Protein AF-A0AAW2FF15-F1 (afdb_monomer_lite)

Sequence (653 aa):
MISLRRGIATECHYFLKFIRHNEFLVKNKHLFYYLEQFASLRNSRKFTFTLKELCRDITHGNRYGMQELIKRYKEWDLSTLDFIMKRKQLLNIDNYYTILKYLHHICAHTYSKVEKYRVYIAVFKILIQLKVYDLYFITLKYVHKHFDDKHLEDFYDGTCFDAYLQQSSFPAKTNLRHITTVEQPSYGILLIFILLNPKRALSQLILYEINVEDTKSIIFQKSMLASIVQNYYKSGHRNILTYVLQDILLQQRVTFNLKFRTFIDKVRTYKMMTANDLMNYLYIPYLHGSHLNVFSLHNMLLHITYFLEEKHCSLKTNFLALIPALTKTASLMRRCNRGFSKFTLHVRIQLISDIISQLYAMRMLSVDQISTLSTHGLWDRVEPLDMKMLLPMMTTFDILQIYAKRCFITHQRLRTNPRCHPKLRNYVQSFHLDQEAFIRYIMLHCFDRECADHARDLTFICWYNFGWINHMMAYENTMRIIVDVAEIILKYSNAFPRHTFIILLFALVRFCNYVKQKLIPEYSFDTIRNIMLDTMSSMKHMVSRTHYAEFYVTLLQEVHAVSPQLRGKKYFRRIWHLIDMYTDIYSSEATPTPILKTDCTCAESSYCKFYAFVIDEKITANYQTYLFIRECINHARTHNYSERLLRALCLTE

Organism: NCBI:txid286306

Secondary structure (DSSP, 8-state):
---HHHHHHHHHHHHHHHHTT-TTGGG-HHHHHHHHHHHHSS-TT-----HHHHHHHHHTT-THHHHHHHHTGGG--HHHHHHHHHTGGG--HHHHHHHHHHHHHHHHTT--HHHHHHHHHHHHHHHTTS-HHHHHHHHHHHHHHHTT--TTGGG--HHHHHHHHHH----S---TT---TTTHHHHHHHHHHHHH-HHHHHHHHHHHHHHS-GGG-SSSSSSHHHHHHHHHHH-TTTTHHHHHHHIIIIIS-----HHHHHHHHHHHHTTSS-HHHHIIIIIHHHHHSS---HHHHHHHHHHHHHHHHTT---TTS-HHHHHHHHHHHHHHHHH--SSSBHHHHHHHHHHHHHHHHHHHHTT-S-HHHHHHHHHSS-TTTS-GGGGGGT-TT--HHHHHHHHHHHHHHHHHHHHH-TTS-HHHHHHHHSS---HHHHHHHHHHH--HHHHHHHHHHHHHTSGGGGT--SHHHHHHHHHHHHHHHHHHHHHTGGGS-BTHHHHHHHHHHHHHHHHHHH-TTTS-HHHHHHHHHHHHHHTHHHHTTSTTHHHHHHHHHHHHHS-TTS-HHHHHHHHHHHHHHHHHHH-STTPPPP-----------HHHHHHHHHHHHHHHHHHHHHHHHHHHHHHTT-TTHHHHHHHHHHS--

Foldseek 3Di:
DQPPLRVQLVVLVVVLVVLVVDPVSVVVVVSNVVSCCSNPVDDDPPPPDDLVRLLVCVVVPPLVSVVVNLVPLCPDDLVSLVSCQVVVVSDDLVSLLSLLVSLLVVLPDPDDPVRNVSSVVSNVSSLLPDFLVSLLVSLLVQCQVQQVPQSLVVVADPVVLVVLLVPDQDQQDDDPPDDDPVVRVSSSVLSVNCSSHVLSSLLVLLVSQLPDDPRSRQQQGPDPSNVSSLDSQLDDPDRVVLVSLCCVCPVVVDAQDPSVLVSVVSCCVVVSDAPLCCQARPLLVQLVHPDDDLRSLVVSLVSLVVCLVVVSDDLSRPVLSVLLSLQLSLQVLLLDFADAAPVSSVVSNVSSLVSLVSCVVVVSDDPVSLVVSVPPCSLLRGQLLSCCSSVVPDFLVNSLVSLCVLQVVVLVCLCPPPPFDPLSNVLSVLADDDSLLSLLLQLLSDFLVSNLRNLCCQQPPCVVVVVQDHSVSSNLVSLVSLLLSLLLCLVPVNRGHPCSNLRSLSNLLSNLLVCCVPCVPPDDNVVSLVSSLVSLVVCQVSCCQFPCNVLSVVLSVVLVVQDPPPPSVVSSVVSSVSSVVVCVVPVPPDDDGDNPPPDDPDPDDPVNVVVVVVVVSSSVNSVSSSQSSSLSSNQSDDPCSSVVCCCSRPVPD

Structure (mmCIF, N/CA/C/O backbone):
data_AF-A0AAW2FF15-F1
#
_entry.id   AF-A0AAW2FF15-F1
#
loop_
_atom_site.group_PDB
_atom_site.id
_atom_site.type_symbol
_atom_site.label_atom_id
_atom_site.label_alt_id
_atom_site.label_comp_id
_atom_site.label_asym_id
_atom_site.label_entity_id
_atom_site.label_seq_id
_atom_site.pdbx_PDB_ins_code
_atom_site.Cartn_x
_atom_site.Cartn_y
_atom_site.Cartn_z
_atom_site.occupancy
_atom_site.B_iso_or_equiv
_atom_site.auth_seq_id
_atom_site.auth_comp_id
_atom_site.auth_asym_id
_atom_site.auth_atom_id
_atom_site.pdbx_PDB_model_num
ATOM 1 N N . MET A 1 1 ? -39.126 -22.856 54.894 1.00 39.81 1 MET A N 1
ATOM 2 C CA . MET A 1 1 ? -38.953 -23.041 56.350 1.00 39.81 1 MET A CA 1
ATOM 3 C C . MET A 1 1 ? -37.470 -23.148 56.667 1.00 39.81 1 MET A C 1
ATOM 5 O O . MET A 1 1 ? -36.785 -23.917 56.008 1.00 39.81 1 MET A O 1
ATOM 9 N N . ILE A 1 2 ? -36.968 -22.345 57.609 1.00 52.78 2 ILE A N 1
ATOM 10 C CA . ILE A 1 2 ? -35.629 -22.529 58.192 1.00 52.78 2 ILE A CA 1
ATOM 11 C C . ILE A 1 2 ? -35.786 -23.623 59.253 1.00 52.78 2 ILE A C 1
ATOM 13 O O . ILE A 1 2 ? -36.762 -23.591 59.998 1.00 52.78 2 ILE A O 1
ATOM 17 N N . SER A 1 3 ? -34.893 -24.613 59.307 1.00 60.31 3 SER A N 1
ATOM 18 C CA . SER A 1 3 ? -34.972 -25.627 60.364 1.00 60.31 3 SER A CA 1
ATOM 19 C C . SER A 1 3 ? -34.742 -24.978 61.732 1.00 60.31 3 SER A C 1
ATOM 21 O O . SER A 1 3 ? -33.902 -24.087 61.853 1.00 60.31 3 SER A O 1
ATOM 23 N N . LEU A 1 4 ? -35.455 -25.431 62.769 1.00 63.91 4 LEU A N 1
ATOM 24 C CA . LEU A 1 4 ? -35.362 -24.886 64.134 1.00 63.91 4 LEU A CA 1
ATOM 25 C C . LEU A 1 4 ? -33.901 -24.762 64.602 1.00 63.91 4 LEU A C 1
ATOM 27 O O . LEU A 1 4 ? -33.471 -23.722 65.089 1.00 63.91 4 LEU A O 1
ATOM 31 N N . ARG A 1 5 ? -33.102 -25.798 64.325 1.00 63.03 5 ARG A N 1
ATOM 32 C CA . ARG A 1 5 ? -31.670 -25.859 64.641 1.00 63.03 5 ARG A CA 1
ATOM 33 C C . ARG A 1 5 ? -30.847 -24.753 63.962 1.00 63.03 5 ARG A C 1
ATOM 35 O O . ARG A 1 5 ? -29.890 -24.256 64.543 1.00 63.03 5 ARG A O 1
ATOM 42 N N . ARG A 1 6 ? -31.214 -24.358 62.741 1.00 62.31 6 ARG A N 1
ATOM 43 C CA . ARG A 1 6 ? -30.558 -23.285 61.977 1.00 62.31 6 ARG A CA 1
ATOM 44 C C . ARG A 1 6 ? -31.029 -21.896 62.416 1.00 62.31 6 ARG A C 1
ATOM 46 O O . ARG A 1 6 ? -30.223 -20.969 62.425 1.00 62.31 6 ARG A O 1
ATOM 53 N N . GLY A 1 7 ? -32.295 -21.777 62.821 1.00 63.41 7 GLY A N 1
ATOM 54 C CA . GLY A 1 7 ? -32.840 -20.576 63.457 1.00 63.41 7 GLY A CA 1
ATOM 55 C C . GLY A 1 7 ? -32.117 -20.252 64.765 1.00 63.41 7 GLY A C 1
ATOM 56 O O . GLY A 1 7 ? -31.576 -19.162 64.895 1.00 63.41 7 GLY A O 1
ATOM 57 N N . ILE A 1 8 ? -31.990 -21.236 65.664 1.00 69.25 8 ILE A N 1
ATOM 58 C CA . ILE A 1 8 ? -31.261 -21.090 66.938 1.00 69.25 8 ILE A CA 1
ATOM 59 C C . ILE A 1 8 ? -29.815 -20.642 66.695 1.00 69.25 8 ILE A C 1
ATOM 61 O O . ILE A 1 8 ? -29.361 -19.669 67.284 1.00 69.25 8 ILE A O 1
ATOM 65 N N . ALA A 1 9 ? -29.103 -21.294 65.773 1.00 66.56 9 ALA A N 1
ATOM 66 C CA . ALA A 1 9 ? -27.714 -20.943 65.488 1.00 66.56 9 ALA A CA 1
ATOM 67 C C . ALA A 1 9 ? -27.561 -19.525 64.889 1.00 66.56 9 ALA A C 1
ATOM 69 O O . ALA A 1 9 ? -26.563 -18.850 65.136 1.00 66.56 9 ALA A O 1
ATOM 70 N N . THR A 1 10 ? -28.558 -19.058 64.128 1.00 63.97 10 THR A N 1
ATOM 71 C CA . THR A 1 10 ? -28.596 -17.705 63.552 1.00 63.97 10 THR A CA 1
ATOM 72 C C . THR A 1 10 ? -28.839 -16.643 64.628 1.00 63.97 10 THR A C 1
ATOM 74 O O . THR A 1 10 ? -28.100 -15.663 64.684 1.00 63.97 10 THR A O 1
ATOM 77 N N . GLU A 1 11 ? -29.799 -16.863 65.529 1.00 70.31 11 GLU A N 1
ATOM 78 C CA . GLU A 1 11 ? -30.048 -15.974 66.673 1.00 70.31 11 GLU A CA 1
ATOM 79 C C . GLU A 1 11 ? -28.839 -15.919 67.617 1.00 70.31 11 GLU A C 1
ATOM 81 O O . GLU A 1 11 ? -28.403 -14.837 68.004 1.00 70.31 11 GLU A O 1
ATOM 86 N N . CYS A 1 12 ? -28.201 -17.060 67.905 1.00 71.94 12 CYS A N 1
ATOM 87 C CA . CYS A 1 12 ? -26.966 -17.091 68.693 1.00 71.94 12 CYS A CA 1
ATOM 88 C C . CYS A 1 12 ? -25.823 -16.311 68.021 1.00 71.94 12 CYS A C 1
ATOM 90 O O . CYS A 1 12 ? -25.056 -15.638 68.710 1.00 71.94 12 CYS A O 1
ATOM 92 N N . HIS A 1 13 ? -25.721 -16.340 66.686 1.00 70.88 13 HIS A N 1
ATOM 93 C CA . HIS A 1 13 ? -24.744 -15.538 65.943 1.00 70.88 13 HIS A CA 1
ATOM 94 C C . HIS A 1 13 ? -25.030 -14.028 66.033 1.00 70.88 13 HIS A C 1
ATOM 96 O O . HIS A 1 13 ? -24.102 -13.235 66.224 1.00 70.88 13 HIS A O 1
ATOM 102 N N . TYR A 1 14 ? -26.296 -13.612 65.920 1.00 67.94 14 TYR A N 1
ATOM 103 C CA . TYR A 1 14 ? -26.681 -12.211 66.112 1.00 67.94 14 TYR A CA 1
ATOM 104 C C . TYR A 1 14 ? -26.419 -11.735 67.529 1.00 67.94 14 TYR A C 1
ATOM 106 O O . TYR A 1 14 ? -25.865 -10.653 67.725 1.00 67.94 14 TYR A O 1
ATOM 114 N N . PHE A 1 15 ? -26.742 -12.574 68.507 1.00 74.12 15 PHE A N 1
ATOM 115 C CA . PHE A 1 15 ? -26.521 -12.263 69.905 1.00 74.12 15 PHE A CA 1
ATOM 116 C C . PHE A 1 15 ? -25.025 -12.170 70.232 1.00 74.12 15 PHE A C 1
ATOM 118 O O . PHE A 1 15 ? -24.610 -11.239 70.914 1.00 74.12 15 PHE A O 1
ATOM 125 N N . LEU A 1 16 ? -24.180 -13.019 69.631 1.00 73.06 16 LEU A N 1
ATOM 126 C CA . LEU A 1 16 ? -22.717 -12.876 69.676 1.00 73.06 16 LEU A CA 1
ATOM 127 C C . LEU A 1 16 ? -22.235 -11.536 69.112 1.00 73.06 16 LEU A C 1
ATOM 129 O O . LEU A 1 16 ? -21.396 -10.877 69.728 1.00 73.06 16 LEU A O 1
ATOM 133 N N . LYS A 1 17 ? -22.741 -11.115 67.945 1.00 68.19 17 LYS A N 1
ATOM 134 C CA . LYS A 1 17 ? -22.388 -9.811 67.358 1.00 68.19 17 LYS A CA 1
ATOM 135 C C . LYS A 1 17 ? -22.835 -8.647 68.240 1.00 68.19 17 LYS A C 1
ATOM 137 O O . LYS A 1 17 ? -22.076 -7.694 68.378 1.00 68.19 17 LYS A O 1
ATOM 142 N N . PHE A 1 18 ? -24.021 -8.727 68.837 1.00 71.19 18 PHE A N 1
ATOM 143 C CA . PHE A 1 18 ? -24.538 -7.713 69.754 1.00 71.19 18 PHE A CA 1
ATOM 144 C C . PHE A 1 18 ? -23.697 -7.619 71.032 1.00 71.19 18 PHE A C 1
ATOM 146 O O . PHE A 1 18 ? -23.243 -6.534 71.388 1.00 71.19 18 PHE A O 1
ATOM 153 N N . ILE A 1 19 ? -23.406 -8.760 71.667 1.00 75.00 19 ILE A N 1
ATOM 154 C CA . ILE A 1 19 ? -22.586 -8.828 72.882 1.00 75.00 19 ILE A CA 1
ATOM 155 C C . ILE A 1 19 ? -21.219 -8.201 72.639 1.00 75.00 19 ILE A C 1
ATOM 157 O O . ILE A 1 19 ? -20.802 -7.390 73.454 1.00 75.00 19 ILE A O 1
ATOM 161 N N . ARG A 1 20 ? -20.566 -8.483 71.499 1.00 72.19 20 ARG A N 1
ATOM 162 C CA . ARG A 1 20 ? -19.249 -7.913 71.136 1.00 72.19 20 ARG A CA 1
ATOM 163 C C . ARG A 1 20 ? -19.192 -6.379 71.124 1.00 72.19 20 ARG A C 1
ATOM 165 O O . ARG A 1 20 ? -18.095 -5.845 71.221 1.00 72.19 20 ARG A O 1
ATOM 172 N N . HIS A 1 21 ? -20.325 -5.688 71.008 1.00 68.62 21 HIS A N 1
ATOM 173 C CA . HIS A 1 21 ? -20.404 -4.221 71.017 1.00 68.62 21 HIS A CA 1
ATOM 174 C C . HIS A 1 21 ? -20.926 -3.655 72.348 1.00 68.62 21 HIS A C 1
ATOM 176 O O . HIS A 1 21 ? -21.139 -2.451 72.457 1.00 68.62 21 HIS A O 1
ATOM 182 N N . ASN A 1 22 ? -21.150 -4.501 73.358 1.00 72.50 22 ASN A N 1
ATOM 183 C CA . ASN A 1 22 ? -21.686 -4.107 74.653 1.00 72.50 22 ASN A CA 1
ATOM 184 C C . ASN A 1 22 ? -20.646 -4.365 75.760 1.00 72.50 22 ASN A C 1
ATOM 186 O O . ASN A 1 22 ? -20.349 -5.513 76.096 1.00 72.50 22 ASN A O 1
ATOM 190 N N . GLU A 1 23 ? -20.092 -3.290 76.330 1.00 71.25 23 GLU A N 1
ATOM 191 C CA . GLU A 1 23 ? -18.970 -3.337 77.287 1.00 71.25 23 GLU A CA 1
ATOM 192 C C . GLU A 1 23 ? -19.270 -4.132 78.567 1.00 71.25 23 GLU A C 1
ATOM 194 O O . GLU A 1 23 ? -18.361 -4.697 79.181 1.00 71.25 23 GLU A O 1
ATOM 199 N N . PHE A 1 24 ? -20.544 -4.213 78.960 1.00 73.44 24 PHE A N 1
ATOM 200 C CA . PHE A 1 24 ? -20.978 -4.992 80.116 1.00 73.44 24 PHE A CA 1
ATOM 201 C C . PHE A 1 24 ? -21.017 -6.494 79.803 1.00 73.44 24 PHE A C 1
ATOM 203 O O . PHE A 1 24 ? -20.498 -7.312 80.563 1.00 73.44 24 PHE A O 1
ATOM 210 N N . LEU A 1 25 ? -21.585 -6.867 78.652 1.00 67.94 25 LEU A N 1
ATOM 211 C CA . LEU A 1 25 ? -21.795 -8.268 78.274 1.00 67.94 25 LEU A CA 1
ATOM 212 C C . LEU A 1 25 ? -20.523 -8.951 77.744 1.00 67.94 25 LEU A C 1
ATOM 214 O O . LEU A 1 25 ? -20.372 -10.158 77.924 1.00 67.94 25 LEU A O 1
ATOM 218 N N . VAL A 1 26 ? -19.577 -8.204 77.157 1.00 70.56 26 VAL A N 1
ATOM 219 C CA . VAL A 1 26 ? -18.270 -8.729 76.698 1.00 70.56 26 VAL A CA 1
ATOM 220 C C . VAL A 1 26 ? -17.456 -9.368 77.826 1.00 70.56 26 VAL A C 1
ATOM 222 O O . VAL A 1 26 ? -16.701 -10.308 77.580 1.00 70.56 26 VAL A O 1
ATOM 225 N N . LYS A 1 27 ? -17.625 -8.912 79.075 1.00 74.62 27 LYS A N 1
ATOM 226 C CA . LYS A 1 27 ? -16.918 -9.470 80.242 1.00 74.62 27 LYS A CA 1
ATOM 227 C C . LYS A 1 27 ? -17.409 -10.874 80.620 1.00 74.62 27 LYS A C 1
ATOM 229 O O . LYS A 1 27 ? -16.710 -11.596 81.331 1.00 74.62 27 LYS A O 1
ATOM 234 N N . ASN A 1 28 ? -18.580 -11.292 80.131 1.00 77.12 28 ASN A N 1
ATOM 235 C CA . ASN A 1 28 ? -19.177 -12.582 80.454 1.00 77.12 28 ASN A CA 1
ATOM 236 C C . ASN A 1 28 ? -18.667 -13.694 79.515 1.00 77.12 28 ASN A C 1
ATOM 238 O O . ASN A 1 28 ? -19.308 -14.071 78.531 1.00 77.12 28 ASN A O 1
ATOM 242 N N . LYS A 1 29 ? -17.483 -14.230 79.842 1.00 74.00 29 LYS A N 1
ATOM 243 C CA . LYS A 1 29 ? -16.801 -15.277 79.057 1.00 74.00 29 LYS A CA 1
ATOM 244 C C . LYS A 1 29 ? -17.630 -16.556 78.894 1.00 74.00 29 LYS A C 1
ATOM 246 O O . LYS A 1 29 ? -17.546 -17.195 77.850 1.00 74.00 29 LYS A O 1
ATOM 251 N N . HIS A 1 30 ? -18.445 -16.915 79.888 1.00 77.69 30 HIS A N 1
ATOM 252 C CA . HIS A 1 30 ? -19.296 -18.107 79.828 1.00 77.69 30 HIS A CA 1
ATOM 253 C C . HIS A 1 30 ? -20.420 -17.952 78.803 1.00 77.69 30 HIS A C 1
ATOM 255 O O . HIS A 1 30 ? -20.619 -18.840 77.979 1.00 77.69 30 HIS A O 1
ATOM 261 N N . LEU A 1 31 ? -21.109 -16.807 78.800 1.00 77.19 31 LEU A N 1
ATOM 262 C CA . LEU A 1 31 ? -22.133 -16.503 77.800 1.00 77.19 31 LEU A CA 1
ATOM 263 C C . LEU A 1 31 ? -21.550 -16.538 76.382 1.00 77.19 31 LEU A C 1
ATOM 265 O O . LEU A 1 31 ? -22.147 -17.121 75.478 1.00 77.19 31 LEU A O 1
ATOM 269 N N . PHE A 1 32 ? -20.357 -15.968 76.202 1.00 72.94 32 PHE A N 1
ATOM 270 C CA . PHE A 1 32 ? -19.658 -15.991 74.922 1.00 72.94 32 PHE A CA 1
ATOM 271 C C . PHE A 1 32 ? -19.332 -17.420 74.479 1.00 72.94 32 PHE A C 1
ATOM 273 O O . PHE A 1 32 ? -19.648 -17.786 73.354 1.00 72.94 32 PHE A O 1
ATOM 280 N N . TYR A 1 33 ? -18.785 -18.241 75.381 1.00 73.62 33 TYR A N 1
ATOM 281 C CA . TYR A 1 33 ? -18.451 -19.641 75.119 1.00 73.62 33 TYR A CA 1
ATOM 282 C C . TYR A 1 33 ? -19.679 -20.475 74.728 1.00 73.62 33 TYR A C 1
ATOM 284 O O . TYR A 1 33 ? -19.631 -21.218 73.750 1.00 73.62 33 TYR A O 1
ATOM 292 N N . TYR A 1 34 ? -20.805 -20.325 75.433 1.00 73.00 34 TYR A N 1
ATOM 293 C CA . TYR A 1 34 ? -22.029 -21.064 75.111 1.00 73.00 34 TYR A CA 1
ATOM 294 C C . TYR A 1 34 ? -22.637 -20.629 73.780 1.00 73.00 34 TYR A C 1
ATOM 296 O O . TYR A 1 34 ? -22.990 -21.472 72.957 1.00 73.00 34 TYR A O 1
ATOM 304 N N . LEU A 1 35 ? -22.724 -19.323 73.522 1.00 72.31 35 LEU A N 1
ATOM 305 C CA . LEU A 1 35 ? -23.220 -18.834 72.237 1.00 72.31 35 LEU A CA 1
ATOM 306 C C . LEU A 1 35 ? -22.297 -19.230 71.090 1.00 72.31 35 LEU A C 1
ATOM 308 O O . LEU A 1 35 ? -22.773 -19.538 69.998 1.00 72.31 35 LEU A O 1
ATOM 312 N N . GLU A 1 36 ? -20.990 -19.259 71.342 1.00 70.00 36 GLU A N 1
ATOM 313 C CA . GLU A 1 36 ? -20.009 -19.747 70.391 1.00 70.00 36 GLU A CA 1
ATOM 314 C C . GLU A 1 36 ? -20.199 -21.242 70.152 1.00 70.00 36 GLU A C 1
ATOM 316 O O . GLU A 1 36 ? -20.218 -21.629 68.996 1.00 70.00 36 GLU A O 1
ATOM 321 N N . GLN A 1 37 ? -20.479 -22.081 71.156 1.00 68.38 37 GLN A N 1
ATOM 322 C CA . GLN A 1 37 ? -20.847 -23.494 70.954 1.00 68.38 37 GLN A CA 1
ATOM 323 C C . GLN A 1 37 ? -22.129 -23.672 70.122 1.00 68.38 37 GLN A C 1
ATOM 325 O O . GLN A 1 37 ? -22.155 -24.478 69.187 1.00 68.38 37 GLN A O 1
ATOM 330 N N . PHE A 1 38 ? -23.177 -22.891 70.398 1.00 64.81 38 PHE A N 1
ATOM 331 C CA . PHE A 1 38 ? -24.424 -22.943 69.627 1.00 64.81 38 PHE A CA 1
ATOM 332 C C . PHE A 1 38 ? -24.255 -22.433 68.186 1.00 64.81 38 PHE A C 1
ATOM 334 O O . PHE A 1 38 ? -24.893 -22.958 67.271 1.00 64.81 38 PHE A O 1
ATOM 341 N N . ALA A 1 39 ? -23.358 -21.471 67.959 1.00 61.25 39 ALA A N 1
ATOM 342 C CA . ALA A 1 39 ? -22.989 -20.996 66.626 1.00 61.25 39 ALA A CA 1
ATOM 343 C C . ALA A 1 39 ? -21.951 -21.900 65.915 1.00 61.25 39 ALA A C 1
ATOM 345 O O . ALA A 1 39 ? -21.923 -21.948 64.686 1.00 61.25 39 ALA A O 1
ATOM 346 N N . SER A 1 40 ? -21.107 -22.634 66.653 1.00 49.09 40 SER A N 1
ATOM 347 C CA . SER A 1 40 ? -19.936 -23.384 66.149 1.00 49.09 40 SER A CA 1
ATOM 348 C C . SER A 1 40 ? -20.147 -24.886 65.966 1.00 49.09 40 SER A C 1
ATOM 350 O O . SER A 1 40 ? -19.238 -25.560 65.482 1.00 49.09 40 SER A O 1
ATOM 352 N N . LEU A 1 41 ? -21.348 -25.420 66.223 1.00 47.50 41 LEU A N 1
ATOM 353 C CA . LEU A 1 41 ? -21.717 -26.836 66.019 1.00 47.50 41 LEU A CA 1
ATOM 354 C C . LEU A 1 41 ? -21.586 -27.368 64.562 1.00 47.50 41 LEU A C 1
ATOM 356 O O . LEU A 1 41 ? -22.032 -28.475 64.260 1.00 47.50 41 LEU A O 1
ATOM 360 N N . ARG A 1 42 ? -20.923 -26.632 63.655 1.00 42.53 42 ARG A N 1
ATOM 361 C CA . ARG A 1 42 ? -20.234 -27.141 62.454 1.00 42.53 42 ARG A CA 1
ATOM 362 C C . ARG A 1 42 ? -18.941 -26.348 62.190 1.00 42.53 42 ARG A C 1
ATOM 364 O O . ARG A 1 42 ? -19.006 -25.194 61.779 1.00 42.53 42 ARG A O 1
ATOM 371 N N . ASN A 1 43 ? -17.793 -27.010 62.344 1.00 38.19 43 ASN A N 1
ATOM 372 C CA . ASN A 1 43 ? -16.442 -26.637 61.894 1.00 38.19 43 ASN A CA 1
ATOM 373 C C . ASN A 1 43 ? -16.352 -25.457 60.895 1.00 38.19 43 ASN A C 1
ATOM 375 O O . ASN A 1 43 ? -16.694 -25.588 59.717 1.00 38.19 43 ASN A O 1
ATOM 379 N N . SER A 1 44 ? -15.875 -24.315 61.399 1.00 42.19 44 SER A N 1
ATOM 380 C CA . SER A 1 44 ? -14.851 -23.385 60.865 1.00 42.19 44 SER A CA 1
ATOM 381 C C . SER A 1 44 ? -14.731 -23.021 59.366 1.00 42.19 44 SER A C 1
ATOM 383 O O . SER A 1 44 ? -13.817 -22.278 59.019 1.00 42.19 44 SER A O 1
ATOM 385 N N . ARG A 1 45 ? -15.638 -23.407 58.458 1.00 34.62 45 ARG A N 1
ATOM 386 C CA . ARG A 1 45 ? -15.688 -22.873 57.069 1.00 34.62 45 ARG A CA 1
ATOM 387 C C . ARG A 1 45 ? -17.099 -22.676 56.488 1.00 34.62 45 ARG A C 1
ATOM 389 O O . ARG A 1 45 ? -17.221 -22.203 55.364 1.00 34.62 45 ARG A O 1
ATOM 396 N N . LYS A 1 46 ? -18.170 -23.044 57.208 1.00 39.28 46 LYS A N 1
ATOM 397 C CA . LYS A 1 46 ? -19.530 -23.211 56.642 1.00 39.28 46 LYS A CA 1
ATOM 398 C C . LYS A 1 46 ? -20.662 -22.470 57.373 1.00 39.28 46 LYS A C 1
ATOM 400 O O . LYS A 1 46 ? -21.813 -22.881 57.258 1.00 39.28 46 LYS A O 1
ATOM 405 N N . PHE A 1 47 ? -20.386 -21.359 58.057 1.00 46.44 47 PHE A N 1
ATOM 406 C CA . PHE A 1 47 ? -21.446 -20.393 58.393 1.00 46.44 47 PHE A CA 1
ATOM 407 C C . PHE A 1 47 ? -21.587 -19.338 57.285 1.00 46.44 47 PHE A C 1
ATOM 409 O O . PHE A 1 47 ? -21.533 -18.135 57.511 1.00 46.44 47 PHE A O 1
ATOM 416 N N . THR A 1 48 ? -21.741 -19.795 56.042 1.00 57.06 48 THR A N 1
ATOM 417 C CA . THR A 1 48 ? -22.260 -18.959 54.962 1.00 57.06 48 THR A CA 1
ATOM 418 C C . THR A 1 48 ? -23.777 -18.990 55.076 1.00 57.06 48 THR A C 1
ATOM 420 O O . THR A 1 48 ? -24.416 -19.983 54.723 1.00 57.06 48 THR A O 1
ATOM 423 N N . PHE A 1 49 ? -24.364 -17.906 55.589 1.00 63.50 49 PHE A N 1
ATOM 424 C CA . PHE A 1 49 ? -25.795 -17.630 55.440 1.00 63.50 49 PHE A CA 1
ATOM 425 C C . PHE A 1 49 ? -26.253 -18.022 54.027 1.00 63.50 49 PHE A C 1
ATOM 427 O O . PHE A 1 49 ? -25.554 -17.755 53.049 1.00 63.50 49 PHE A O 1
ATOM 434 N N . THR A 1 50 ? -27.406 -18.669 53.869 1.00 75.69 50 THR A N 1
ATOM 435 C CA . THR A 1 50 ? -27.992 -18.797 52.521 1.00 75.69 50 THR A CA 1
ATOM 436 C C . THR A 1 50 ? -28.260 -17.405 51.954 1.00 75.69 50 THR A C 1
ATOM 438 O O . THR A 1 50 ? -28.444 -16.458 52.717 1.00 75.69 50 THR A O 1
ATOM 441 N N . LEU A 1 51 ? -28.333 -17.256 50.628 1.00 81.44 51 LEU A N 1
ATOM 442 C CA . LEU A 1 51 ? -28.652 -15.957 50.018 1.00 81.44 51 LEU A CA 1
ATOM 443 C C . LEU A 1 51 ? -29.946 -15.352 50.589 1.00 81.44 51 LEU A C 1
ATOM 445 O O . LEU A 1 51 ? -29.995 -14.157 50.866 1.00 81.44 51 LEU A O 1
ATOM 449 N N . LYS A 1 52 ? -30.958 -16.186 50.873 1.00 81.31 52 LYS A N 1
ATOM 450 C CA . LYS A 1 52 ? -32.214 -15.766 51.519 1.00 81.31 52 LYS A CA 1
ATOM 451 C C . LYS A 1 52 ? -32.011 -15.243 52.946 1.00 81.31 52 LYS A C 1
ATOM 453 O O . LYS A 1 52 ? -32.648 -14.264 53.325 1.00 81.31 52 LYS A O 1
ATOM 458 N N . GLU A 1 53 ? -31.137 -15.873 53.729 1.00 78.12 53 GLU A N 1
ATOM 459 C CA . GLU A 1 53 ? -30.797 -15.411 55.081 1.00 78.12 53 GLU A CA 1
ATOM 460 C C . GLU A 1 53 ? -29.968 -14.123 55.042 1.00 78.12 53 GLU A C 1
ATOM 462 O O . GLU A 1 53 ? -30.269 -13.209 55.797 1.00 78.12 53 GLU A O 1
ATOM 467 N N . LEU A 1 54 ? -29.022 -13.993 54.103 1.00 81.31 54 LEU A N 1
ATOM 468 C CA . LEU A 1 54 ? -28.280 -12.748 53.852 1.00 81.31 54 LEU A CA 1
ATOM 469 C C . LEU A 1 54 ? -29.214 -11.590 53.481 1.00 81.31 54 LEU A C 1
ATOM 471 O O . LEU A 1 54 ? -29.091 -10.496 54.023 1.00 81.31 54 LEU A O 1
ATOM 475 N N . CYS A 1 55 ? -30.183 -11.820 52.593 1.00 83.44 55 CYS A N 1
ATOM 476 C CA . CYS A 1 55 ? -31.156 -10.790 52.217 1.00 83.44 55 CYS A CA 1
ATOM 477 C C . CYS A 1 55 ? -32.040 -10.375 53.407 1.00 83.44 55 CYS A C 1
ATOM 479 O O . CYS A 1 55 ? -32.357 -9.191 53.576 1.00 83.44 55 CYS A O 1
ATOM 481 N N . ARG A 1 56 ? -32.424 -11.337 54.259 1.00 82.25 56 ARG A N 1
ATOM 482 C CA . ARG A 1 56 ? -33.163 -11.063 55.497 1.00 82.25 56 ARG A CA 1
ATOM 483 C C . ARG A 1 56 ? -32.306 -10.253 56.469 1.00 82.25 56 ARG A C 1
ATOM 485 O O . ARG A 1 56 ? -32.785 -9.238 56.955 1.00 82.25 56 ARG A O 1
ATOM 492 N N . ASP A 1 57 ? -31.054 -10.640 56.679 1.00 78.06 57 ASP A N 1
ATOM 493 C CA . ASP A 1 57 ? -30.089 -9.951 57.543 1.00 78.06 57 ASP A CA 1
ATOM 494 C C . ASP A 1 57 ? -29.906 -8.474 57.155 1.00 78.06 57 ASP A C 1
ATOM 496 O O . ASP A 1 57 ? -30.058 -7.563 57.969 1.00 78.06 57 ASP A O 1
ATOM 500 N N . ILE A 1 58 ? -29.686 -8.219 55.862 1.00 84.25 58 ILE A N 1
ATOM 501 C CA . ILE A 1 58 ? -29.556 -6.860 55.317 1.00 84.25 58 ILE A CA 1
ATOM 502 C C . ILE A 1 58 ? -30.841 -6.052 55.550 1.00 84.25 58 ILE A C 1
ATOM 504 O O . ILE A 1 58 ? -30.783 -4.860 55.850 1.00 84.25 58 ILE A O 1
ATOM 508 N N . THR A 1 59 ? -32.011 -6.692 55.444 1.00 82.75 59 THR A N 1
ATOM 509 C CA . THR A 1 59 ? -33.308 -6.042 55.699 1.00 82.75 59 THR A CA 1
ATOM 510 C C . THR A 1 59 ? -33.484 -5.639 57.165 1.00 82.75 59 THR A C 1
ATOM 512 O O . THR A 1 59 ? -34.125 -4.626 57.419 1.00 82.75 59 THR A O 1
ATOM 515 N N . HIS A 1 60 ? -32.872 -6.366 58.105 1.00 79.50 60 HIS A N 1
ATOM 516 C CA . HIS A 1 60 ? -32.875 -6.041 59.539 1.00 79.50 60 HIS A CA 1
ATOM 517 C C . HIS A 1 60 ? -31.780 -5.028 59.934 1.00 79.50 60 HIS A C 1
ATOM 519 O O . HIS A 1 60 ? -31.607 -4.740 61.113 1.00 79.50 60 HIS A O 1
ATOM 525 N N . GLY A 1 61 ? -31.056 -4.452 58.963 1.00 71.00 61 GLY A N 1
ATOM 526 C CA . GLY A 1 61 ? -30.147 -3.320 59.180 1.00 71.00 61 GLY A CA 1
ATOM 527 C C . GLY A 1 61 ? -28.651 -3.649 59.143 1.00 71.00 61 GLY A C 1
ATOM 528 O O . GLY A 1 61 ? -27.831 -2.732 59.235 1.00 71.00 61 GLY A O 1
ATOM 529 N N . ASN A 1 62 ? -28.250 -4.912 58.949 1.00 74.25 62 ASN A N 1
ATOM 530 C CA . ASN A 1 62 ? -26.833 -5.277 58.895 1.00 74.25 62 ASN A CA 1
ATOM 531 C C . ASN A 1 62 ? -26.193 -4.936 57.532 1.00 74.25 62 ASN A C 1
ATOM 533 O O . ASN A 1 62 ? -26.224 -5.718 56.577 1.00 74.25 62 ASN A O 1
ATOM 537 N N . ARG A 1 63 ? -25.537 -3.772 57.456 1.00 69.38 63 ARG A N 1
ATOM 538 C CA . ARG A 1 63 ? -24.872 -3.277 56.233 1.00 69.38 63 ARG A CA 1
ATOM 539 C C . ARG A 1 63 ? -23.697 -4.148 55.763 1.00 69.38 63 ARG A C 1
ATOM 541 O O . ARG A 1 63 ? -23.430 -4.187 54.563 1.00 69.38 63 ARG A O 1
ATOM 548 N N . TYR A 1 64 ? -23.031 -4.886 56.658 1.00 71.12 64 TYR A N 1
ATOM 549 C CA . TYR A 1 64 ? -21.925 -5.782 56.284 1.00 71.12 64 TYR A CA 1
ATOM 550 C C . TYR A 1 64 ? -22.395 -6.982 55.451 1.00 71.12 64 TYR A C 1
ATOM 552 O O . TYR A 1 64 ? -21.629 -7.496 54.634 1.00 71.12 64 TYR A O 1
ATOM 560 N N . GLY A 1 65 ? -23.663 -7.390 55.590 1.00 78.44 65 GLY A N 1
ATOM 561 C CA . GLY A 1 65 ? -24.243 -8.473 54.792 1.00 78.44 65 GLY A CA 1
ATOM 562 C C . GLY A 1 65 ? -24.228 -8.182 53.288 1.00 78.44 65 GLY A C 1
ATOM 563 O O . GLY A 1 65 ? -24.090 -9.102 52.485 1.00 78.44 65 GLY A O 1
ATOM 564 N N . MET A 1 66 ? -24.282 -6.905 52.891 1.00 83.19 66 MET A N 1
ATOM 565 C CA . MET A 1 66 ? -24.283 -6.521 51.478 1.00 83.19 66 MET A CA 1
ATOM 566 C C . MET A 1 66 ? -22.953 -6.843 50.788 1.00 83.19 66 MET A C 1
ATOM 568 O O . MET A 1 66 ? -22.950 -7.333 49.664 1.00 83.19 66 MET A O 1
ATOM 572 N N . GLN A 1 67 ? -21.816 -6.626 51.455 1.00 83.12 67 GLN A N 1
ATOM 573 C CA . GLN A 1 67 ? -20.504 -6.943 50.878 1.00 83.12 67 GLN A CA 1
ATOM 574 C C . GLN A 1 67 ? -20.348 -8.446 50.626 1.00 83.12 67 GLN A C 1
ATOM 576 O O . GLN A 1 67 ? -19.824 -8.855 49.590 1.00 83.12 67 GLN A O 1
ATOM 581 N N . GLU A 1 68 ? -20.833 -9.267 51.555 1.00 82.75 68 GLU A N 1
ATOM 582 C CA . GLU A 1 68 ? -20.795 -10.722 51.422 1.00 82.75 68 GLU A CA 1
ATOM 583 C C . GLU A 1 68 ? -21.749 -11.215 50.326 1.00 82.75 68 GLU A C 1
ATOM 585 O O . GLU A 1 68 ? -21.386 -12.087 49.534 1.00 82.75 68 GLU A O 1
ATOM 590 N N . LEU A 1 69 ? -22.929 -10.594 50.204 1.00 88.00 69 LEU A N 1
ATOM 591 C CA . LEU A 1 69 ? -23.859 -10.864 49.109 1.00 88.00 69 LEU A CA 1
ATOM 592 C C . LEU A 1 69 ? -23.209 -10.589 47.742 1.00 88.00 69 LEU A C 1
ATOM 594 O O . LEU A 1 69 ? -23.287 -11.439 46.857 1.00 88.00 69 LEU A O 1
ATOM 598 N N . ILE A 1 70 ? -22.523 -9.447 47.589 1.00 89.56 70 ILE A N 1
ATOM 599 C CA . ILE A 1 70 ? -21.789 -9.059 46.370 1.00 89.56 70 ILE A CA 1
ATOM 600 C C . ILE A 1 70 ? -20.659 -10.038 46.033 1.00 89.56 70 ILE A C 1
ATOM 602 O O . ILE A 1 70 ? -20.506 -10.423 44.874 1.00 89.56 70 ILE A O 1
ATOM 606 N N . LYS A 1 71 ? -19.889 -10.507 47.021 1.00 87.81 71 LYS A N 1
ATOM 607 C CA . LYS A 1 71 ? -18.811 -11.487 46.782 1.00 87.81 71 LYS A CA 1
ATOM 608 C C . LYS A 1 71 ? -19.325 -12.810 46.211 1.00 87.81 71 LYS A C 1
ATOM 610 O O . LYS A 1 71 ? -18.631 -13.438 45.413 1.00 87.81 71 LYS A O 1
ATOM 615 N N . ARG A 1 72 ? -20.544 -13.213 46.576 1.00 88.56 72 ARG A N 1
ATOM 616 C CA . ARG A 1 72 ? -21.163 -14.490 46.185 1.00 88.56 72 ARG A CA 1
ATOM 617 C C . ARG A 1 72 ? -22.005 -14.399 44.912 1.00 88.56 72 ARG A C 1
ATOM 619 O O . ARG A 1 72 ? -22.926 -15.186 44.722 1.00 88.56 72 ARG A O 1
ATOM 626 N N . TYR A 1 73 ? -21.666 -13.472 44.015 1.00 89.94 73 TYR A N 1
ATOM 627 C CA . TYR A 1 73 ? -22.444 -13.195 42.804 1.00 89.94 73 TYR A CA 1
ATOM 628 C C . TYR A 1 73 ? -22.720 -14.410 41.912 1.00 89.94 73 TYR A C 1
ATOM 630 O O . TYR A 1 73 ? -23.750 -14.458 41.257 1.00 89.94 73 TYR A O 1
ATOM 638 N N . LYS A 1 74 ? -21.839 -15.417 41.895 1.00 89.19 74 LYS A N 1
ATOM 639 C CA . LYS A 1 74 ? -22.025 -16.644 41.097 1.00 89.19 74 LYS A CA 1
ATOM 640 C C . LYS A 1 74 ? -23.190 -17.521 41.568 1.00 89.19 74 LYS A C 1
ATOM 642 O O . LYS A 1 74 ? -23.608 -18.402 40.833 1.00 89.19 74 LYS A O 1
ATOM 647 N N . GLU A 1 75 ? -23.676 -17.310 42.788 1.00 88.50 75 GLU A N 1
ATOM 648 C CA . GLU A 1 75 ? -24.781 -18.077 43.369 1.00 88.50 75 GLU A CA 1
ATOM 649 C C . GLU A 1 75 ? -26.141 -17.389 43.182 1.00 88.50 75 GLU A C 1
ATOM 651 O O . GLU A 1 75 ? -27.163 -17.934 43.591 1.00 88.50 75 GLU A O 1
ATOM 656 N N . TRP A 1 76 ? -26.157 -16.171 42.633 1.00 91.06 76 TRP A N 1
ATOM 657 C CA . TRP A 1 76 ? -27.365 -15.361 42.540 1.00 91.06 76 TRP A CA 1
ATOM 658 C C . TRP A 1 76 ? -28.417 -15.957 41.608 1.00 91.06 76 TRP A C 1
ATOM 660 O O . TRP A 1 76 ? -28.116 -16.631 40.627 1.00 91.06 76 TRP A O 1
ATOM 670 N N . ASP A 1 77 ? -29.667 -15.620 41.908 1.00 87.44 77 ASP A N 1
ATOM 671 C CA . ASP A 1 77 ? -30.837 -15.861 41.075 1.00 87.44 77 ASP A CA 1
ATOM 672 C C . ASP A 1 77 ? -31.603 -14.546 40.830 1.00 87.44 77 ASP A C 1
ATOM 674 O O . ASP A 1 77 ? -31.228 -13.472 41.316 1.00 87.44 77 ASP A O 1
ATOM 678 N N . LEU A 1 78 ? -32.709 -14.615 40.081 1.00 87.31 78 LEU A N 1
ATOM 679 C CA . LEU A 1 78 ? -33.558 -13.447 39.816 1.00 87.31 78 LEU A CA 1
ATOM 680 C C . LEU A 1 78 ? -34.107 -12.814 41.105 1.00 87.31 78 LEU A C 1
ATOM 682 O O . LEU A 1 78 ? -34.185 -11.591 41.195 1.00 87.31 78 LEU A O 1
ATOM 686 N N . SER A 1 79 ? -34.411 -13.620 42.129 1.00 89.62 79 SER A N 1
ATOM 687 C CA . SER A 1 79 ? -34.907 -13.109 43.414 1.00 89.62 79 SER A CA 1
ATOM 688 C C . SER A 1 79 ? -33.860 -12.257 44.140 1.00 89.62 79 SER A C 1
ATOM 690 O O . SER A 1 79 ? -34.184 -11.242 44.761 1.00 89.62 79 SER A O 1
ATOM 692 N N . THR A 1 80 ? -32.587 -12.629 44.001 1.00 89.69 80 THR A N 1
ATOM 693 C CA . THR A 1 80 ? -31.451 -11.892 44.551 1.00 89.69 80 THR A CA 1
ATOM 694 C C . THR A 1 80 ? -31.233 -10.578 43.801 1.00 89.69 80 THR A C 1
ATOM 696 O O . THR A 1 80 ? -31.000 -9.546 44.430 1.00 89.69 80 THR A O 1
ATOM 699 N N . LEU A 1 81 ? -31.375 -10.573 42.471 1.00 90.38 81 LEU A N 1
ATOM 700 C CA . LEU A 1 81 ? -31.309 -9.345 41.669 1.00 90.38 81 LEU A CA 1
ATOM 701 C C . LEU A 1 81 ? -32.441 -8.366 42.010 1.00 90.38 81 LEU A C 1
ATOM 703 O O . LEU A 1 81 ? -32.179 -7.177 42.193 1.00 90.38 81 LEU A O 1
ATOM 707 N N . ASP A 1 82 ? -33.672 -8.856 42.175 1.00 89.38 82 ASP A N 1
ATOM 708 C CA . ASP A 1 82 ? -34.809 -8.031 42.601 1.00 89.38 82 ASP A CA 1
ATOM 709 C C . ASP A 1 82 ? -34.580 -7.421 43.991 1.00 89.38 82 ASP A C 1
ATOM 711 O O . ASP A 1 82 ? -34.916 -6.257 44.240 1.00 89.38 82 ASP A O 1
ATOM 715 N N . PHE A 1 83 ? -33.972 -8.184 44.904 1.00 90.69 83 PHE A N 1
ATOM 716 C CA . PHE A 1 83 ? -33.570 -7.681 46.215 1.00 90.69 83 PHE A CA 1
ATOM 717 C C . PHE A 1 83 ? -32.513 -6.574 46.105 1.00 90.69 83 PHE A C 1
ATOM 719 O O . PHE A 1 83 ? -32.675 -5.506 46.703 1.00 90.69 83 PHE A O 1
ATOM 726 N N . ILE A 1 84 ? -31.460 -6.796 45.311 1.00 89.94 84 ILE A N 1
ATOM 727 C CA . ILE A 1 84 ? -30.393 -5.814 45.067 1.00 89.94 84 ILE A CA 1
ATOM 728 C C . ILE A 1 84 ? -30.976 -4.527 44.474 1.00 89.94 84 ILE A C 1
ATOM 730 O O . ILE A 1 84 ? -30.648 -3.437 44.945 1.00 89.94 84 ILE A O 1
ATOM 734 N N . MET A 1 85 ? -31.896 -4.639 43.512 1.00 87.19 85 MET A N 1
ATOM 735 C CA . MET A 1 85 ? -32.584 -3.496 42.909 1.00 87.19 85 MET A CA 1
ATOM 736 C C . MET A 1 85 ? -33.343 -2.668 43.960 1.00 87.19 85 MET A C 1
ATOM 738 O O . MET A 1 85 ? -33.210 -1.444 44.001 1.00 87.19 85 MET A O 1
ATOM 742 N N . LYS A 1 86 ? -34.085 -3.322 44.867 1.00 89.19 86 LYS A N 1
ATOM 743 C CA . LYS A 1 86 ? -34.809 -2.651 45.967 1.00 89.19 86 LYS A CA 1
ATOM 744 C C . LYS A 1 86 ? -33.880 -2.005 47.001 1.00 89.19 86 LYS A C 1
ATOM 746 O O . LYS A 1 86 ? -34.291 -1.083 47.703 1.00 89.19 86 LYS A O 1
ATOM 751 N N . ARG A 1 87 ? -32.634 -2.473 47.115 1.00 88.12 87 ARG A N 1
ATOM 752 C CA . ARG A 1 87 ? -31.635 -2.007 48.092 1.00 88.12 87 ARG A CA 1
ATOM 753 C C . ARG A 1 87 ? -30.456 -1.269 47.451 1.00 88.12 87 ARG A C 1
ATOM 755 O O . ARG A 1 87 ? -29.391 -1.180 48.058 1.00 88.12 87 ARG A O 1
ATOM 762 N N . LYS A 1 88 ? -30.651 -0.668 46.271 1.00 83.44 88 LYS A N 1
ATOM 763 C CA . LYS A 1 88 ? -29.597 0.031 45.508 1.00 83.44 88 LYS A CA 1
ATOM 764 C C . LYS A 1 88 ? -28.809 1.090 46.289 1.00 83.44 88 LYS A C 1
ATOM 766 O O . LYS A 1 88 ? -27.646 1.326 45.996 1.00 83.44 88 LYS A O 1
ATOM 771 N N . GLN A 1 89 ? -29.420 1.698 47.308 1.00 84.88 89 GLN A N 1
ATOM 772 C CA . GLN A 1 89 ? -28.789 2.697 48.181 1.00 84.88 89 GLN A CA 1
ATOM 773 C C . GLN A 1 89 ? -27.605 2.134 48.991 1.00 84.88 89 GLN A C 1
ATOM 775 O O . GLN A 1 89 ? -26.778 2.897 49.475 1.00 84.88 89 GLN A O 1
ATOM 780 N N . LEU A 1 90 ? -27.516 0.807 49.141 1.00 84.88 90 LEU A N 1
ATOM 781 C CA . LEU A 1 90 ? -26.423 0.115 49.832 1.00 84.88 90 LEU A CA 1
ATOM 782 C C . LEU A 1 90 ? -25.261 -0.261 48.892 1.00 84.88 90 LEU A C 1
ATOM 784 O O . LEU A 1 90 ? -24.286 -0.872 49.332 1.00 84.88 90 LEU A O 1
ATOM 788 N N . LEU A 1 91 ? -25.366 0.047 47.595 1.00 85.94 91 LEU A N 1
ATOM 789 C CA . LEU A 1 91 ? -24.356 -0.278 46.592 1.00 85.94 91 LEU A CA 1
ATOM 790 C C . LEU A 1 91 ? -23.364 0.874 46.410 1.00 85.94 91 LEU A C 1
ATOM 792 O O . LEU A 1 91 ? -23.763 2.023 46.241 1.00 85.94 91 LEU A O 1
ATOM 796 N N . ASN A 1 92 ? -22.073 0.547 46.358 1.00 86.62 92 ASN A N 1
ATOM 797 C CA . ASN A 1 92 ? -21.049 1.437 45.815 1.00 86.62 92 ASN A CA 1
ATOM 798 C C . ASN A 1 92 ? -20.796 1.115 44.326 1.00 86.62 92 ASN A C 1
ATOM 800 O O . ASN A 1 92 ? -21.297 0.119 43.802 1.00 86.62 92 ASN A O 1
ATOM 804 N N . ILE A 1 93 ? -19.989 1.938 43.653 1.00 84.44 93 ILE A N 1
ATOM 805 C CA . ILE A 1 93 ? -19.656 1.789 42.223 1.00 84.44 93 ILE A CA 1
ATOM 806 C C . ILE A 1 93 ? -19.063 0.402 41.899 1.00 84.44 93 ILE A C 1
ATOM 808 O O . ILE A 1 93 ? -19.455 -0.226 40.914 1.00 84.44 93 ILE A O 1
ATOM 812 N N . ASP A 1 94 ? -18.172 -0.128 42.741 1.00 87.12 94 ASP A N 1
ATOM 813 C CA . ASP A 1 94 ? -17.556 -1.446 42.522 1.00 87.12 94 ASP A CA 1
ATOM 814 C C . ASP A 1 94 ? -18.551 -2.610 42.616 1.00 87.12 94 ASP A C 1
ATOM 816 O O . ASP A 1 94 ? -18.398 -3.631 41.930 1.00 87.12 94 ASP A O 1
ATOM 820 N N . ASN A 1 95 ? -19.604 -2.459 43.419 1.00 90.25 95 ASN A N 1
ATOM 821 C CA . ASN A 1 95 ? -20.658 -3.459 43.510 1.00 90.25 95 ASN A CA 1
ATOM 822 C C . ASN A 1 95 ? -21.416 -3.571 42.181 1.00 90.25 95 ASN A C 1
ATOM 824 O O . ASN A 1 95 ? -21.686 -4.684 41.737 1.00 90.25 95 ASN A O 1
ATOM 828 N N . TYR A 1 96 ? -21.678 -2.458 41.487 1.00 90.50 96 TYR A N 1
ATOM 829 C CA . TYR A 1 96 ? -22.316 -2.488 40.165 1.00 90.50 96 TYR A CA 1
ATOM 830 C C . TYR A 1 96 ? -21.443 -3.166 39.101 1.00 90.50 96 TYR A C 1
ATOM 832 O O . TYR A 1 96 ? -21.951 -3.919 38.271 1.00 90.50 96 TYR A O 1
ATOM 840 N N . TYR A 1 97 ? -20.119 -3.001 39.160 1.00 91.31 97 TYR A N 1
ATOM 841 C CA . TYR A 1 97 ? -19.216 -3.778 38.305 1.00 91.31 97 TYR A CA 1
ATOM 842 C C . TYR A 1 97 ? -19.304 -5.289 38.587 1.00 91.31 97 TYR A C 1
ATOM 844 O O . TYR A 1 97 ? -19.163 -6.112 37.682 1.00 91.31 97 TYR A O 1
ATOM 852 N N . THR A 1 98 ? -19.591 -5.682 39.828 1.00 92.19 98 THR A N 1
ATOM 853 C CA . THR A 1 98 ? -19.829 -7.091 40.174 1.00 92.19 98 THR A CA 1
ATOM 854 C C . THR A 1 98 ? -21.159 -7.608 39.619 1.00 92.19 98 THR A C 1
ATOM 856 O O . THR A 1 98 ? -21.227 -8.755 39.181 1.00 92.19 98 THR A O 1
ATOM 859 N N . ILE A 1 99 ? -22.181 -6.754 39.518 1.00 92.94 99 ILE A N 1
ATOM 860 C CA . ILE A 1 99 ? -23.435 -7.084 38.820 1.00 92.94 99 ILE A CA 1
ATOM 861 C C . ILE A 1 99 ? -23.171 -7.352 37.326 1.00 92.94 99 ILE A C 1
ATOM 863 O O . ILE A 1 99 ? -23.700 -8.316 36.775 1.00 92.94 99 ILE A O 1
ATOM 867 N N . LEU A 1 100 ? -22.286 -6.586 36.675 1.00 92.56 100 LEU A N 1
ATOM 868 C CA . LEU A 1 100 ? -21.857 -6.895 35.301 1.00 92.56 100 LEU A CA 1
ATOM 869 C C . LEU A 1 100 ? -21.097 -8.218 35.194 1.00 92.56 100 LEU A C 1
ATOM 871 O O . LEU A 1 100 ? -21.329 -8.984 34.261 1.00 92.56 100 LEU A O 1
ATOM 875 N N . LYS A 1 101 ? -20.210 -8.522 36.151 1.00 91.69 101 LYS A N 1
ATOM 876 C CA . LYS A 1 101 ? -19.523 -9.825 36.199 1.00 91.69 101 LYS A CA 1
ATOM 877 C C . LYS A 1 101 ? -20.508 -10.982 36.312 1.00 91.69 101 LYS A C 1
ATOM 879 O O . LYS A 1 101 ? -20.267 -12.027 35.716 1.00 91.69 101 LYS A O 1
ATOM 884 N N . TYR A 1 102 ? -21.594 -10.801 37.060 1.00 93.12 102 TYR A N 1
ATOM 885 C CA . TYR A 1 102 ? -22.667 -11.784 37.132 1.00 93.12 102 TYR A CA 1
ATOM 886 C C . TYR A 1 102 ? -23.344 -11.982 35.775 1.00 93.12 102 TYR A C 1
ATOM 888 O O . TYR A 1 102 ? -23.429 -13.116 35.311 1.00 93.12 102 TYR A O 1
ATOM 896 N N . LEU A 1 103 ? -23.739 -10.898 35.097 1.00 92.75 103 LEU A N 1
ATOM 897 C CA . LEU A 1 103 ? -24.329 -10.987 33.758 1.00 92.75 103 LEU A CA 1
ATOM 898 C C . LEU A 1 103 ? -23.398 -11.718 32.780 1.00 92.75 103 LEU A C 1
ATOM 900 O O . LEU A 1 103 ? -23.814 -12.659 32.108 1.00 92.75 103 LEU A O 1
ATOM 904 N N . HIS A 1 104 ? -22.126 -11.326 32.752 1.00 91.31 104 HIS A N 1
ATOM 905 C CA . HIS A 1 104 ? -21.105 -11.952 31.920 1.00 91.31 104 HIS A CA 1
ATOM 906 C C . HIS A 1 104 ? -20.940 -13.445 32.242 1.00 91.31 104 HIS A C 1
ATOM 908 O O . HIS A 1 104 ? -20.892 -14.275 31.337 1.00 91.31 104 HIS A O 1
ATOM 914 N N . HIS A 1 105 ? -20.916 -13.805 33.529 1.00 90.50 105 HIS A N 1
ATOM 915 C CA . HIS A 1 105 ? -20.839 -15.193 33.977 1.00 90.50 105 HIS A CA 1
ATOM 916 C C . HIS A 1 105 ? -22.029 -16.021 33.477 1.00 90.50 105 HIS A C 1
ATOM 918 O O . HIS A 1 105 ? -21.813 -17.076 32.886 1.00 90.50 105 HIS A O 1
ATOM 924 N N . ILE A 1 106 ? -23.263 -15.536 33.646 1.00 91.12 106 ILE A N 1
ATOM 925 C CA . ILE A 1 106 ? -24.469 -16.225 33.162 1.00 91.12 106 ILE A CA 1
ATOM 926 C C . ILE A 1 106 ? -24.427 -16.404 31.641 1.00 91.12 106 ILE A C 1
ATOM 928 O O . ILE A 1 106 ? -24.725 -17.485 31.132 1.00 91.12 106 ILE A O 1
ATOM 932 N N . CYS A 1 107 ? -24.006 -15.381 30.900 1.00 87.94 107 CYS A N 1
ATOM 933 C CA . CYS A 1 107 ? -23.993 -15.457 29.443 1.00 87.94 107 CYS A CA 1
ATOM 934 C C . CYS A 1 107 ? -22.880 -16.365 28.895 1.00 87.94 107 CYS A C 1
ATOM 936 O O . CYS A 1 107 ? -23.069 -16.978 27.843 1.00 87.94 107 CYS A O 1
ATOM 938 N N . ALA A 1 108 ? -21.781 -16.529 29.639 1.00 85.88 108 ALA A N 1
ATOM 939 C CA . ALA A 1 108 ? -20.697 -17.456 29.318 1.00 85.88 108 ALA A CA 1
ATOM 940 C C . ALA A 1 108 ? -21.029 -18.942 29.576 1.00 85.88 108 ALA A C 1
ATOM 942 O O . ALA A 1 108 ? -20.344 -19.809 29.041 1.00 85.88 108 ALA A O 1
ATOM 943 N N . HIS A 1 109 ? -22.058 -19.258 30.373 1.00 84.56 109 HIS A N 1
ATOM 944 C CA . HIS A 1 109 ? -22.437 -20.639 30.716 1.00 84.56 109 HIS A CA 1
ATOM 945 C C . HIS A 1 109 ? -23.622 -21.153 29.875 1.00 84.56 109 HIS A C 1
ATOM 947 O O . HIS A 1 109 ? -24.284 -20.405 29.145 1.00 84.56 109 HIS A O 1
ATOM 953 N N . THR A 1 110 ? -23.904 -22.455 29.988 1.00 77.62 110 THR A N 1
ATOM 954 C CA . THR A 1 110 ? -24.939 -23.204 29.248 1.00 77.62 110 THR A CA 1
ATOM 955 C C . THR A 1 110 ? -26.365 -22.957 29.764 1.00 77.62 110 THR A C 1
ATOM 957 O O . THR A 1 110 ? -27.136 -23.895 29.943 1.00 77.62 110 THR A O 1
ATOM 960 N N . TYR A 1 111 ? -26.724 -21.702 30.035 1.00 82.81 111 TYR A N 1
ATOM 961 C CA . TYR A 1 111 ? -28.110 -21.316 30.322 1.00 82.81 111 TYR A CA 1
ATOM 962 C C . TYR A 1 111 ? -28.929 -21.215 29.029 1.00 82.81 111 TYR A C 1
ATOM 964 O O . TYR A 1 111 ? -28.380 -20.939 27.956 1.00 82.81 111 TYR A O 1
ATOM 972 N N . SER A 1 112 ? -30.248 -21.390 29.120 1.00 85.25 112 SER A N 1
ATOM 973 C CA . SER A 1 112 ? -31.137 -21.194 27.969 1.00 85.25 112 SER A CA 1
ATOM 974 C C . SER A 1 112 ? -31.184 -19.719 27.542 1.00 85.25 112 SER A C 1
ATOM 976 O O . SER A 1 112 ? -30.999 -18.811 28.356 1.00 85.25 112 SER A O 1
ATOM 978 N N . LYS A 1 113 ? -31.489 -19.447 26.264 1.00 85.75 113 LYS A N 1
ATOM 979 C CA . LYS A 1 113 ? -31.637 -18.066 25.756 1.00 85.75 113 LYS A CA 1
ATOM 980 C C . LYS A 1 113 ? -32.654 -17.249 26.567 1.00 85.75 113 LYS A C 1
ATOM 982 O O . LYS A 1 113 ? -32.420 -16.077 26.846 1.00 85.75 113 LYS A O 1
ATOM 987 N N . VAL A 1 114 ? -33.752 -17.880 26.989 1.00 88.31 114 VAL A N 1
ATOM 988 C CA . VAL A 1 114 ? -34.814 -17.239 27.782 1.00 88.31 114 VAL A CA 1
ATOM 989 C C . VAL A 1 114 ? -34.306 -16.828 29.166 1.00 88.31 114 VAL A C 1
ATOM 991 O O . VAL A 1 114 ? -34.588 -15.720 29.621 1.00 88.31 114 VAL A O 1
ATOM 994 N N . GLU A 1 115 ? -33.534 -17.684 29.835 1.00 87.31 115 GLU A N 1
ATOM 995 C CA . GLU A 1 115 ? -32.948 -17.370 31.144 1.00 87.31 115 GLU A CA 1
ATOM 996 C C . GLU A 1 115 ? -31.912 -16.254 31.044 1.00 87.31 115 GLU A C 1
ATOM 998 O O . GLU A 1 115 ? -31.969 -15.299 31.822 1.00 87.31 115 GLU A O 1
ATOM 1003 N N . LYS A 1 116 ? -31.021 -16.327 30.045 1.00 90.38 116 LYS A N 1
ATOM 1004 C CA . LYS A 1 116 ? -30.038 -15.271 29.775 1.00 90.38 116 LYS A CA 1
ATOM 1005 C C . LYS A 1 116 ? -30.734 -13.926 29.553 1.00 90.38 116 LYS A C 1
ATOM 1007 O O . LYS A 1 116 ? -30.343 -12.936 30.165 1.00 90.38 116 LYS A O 1
ATOM 1012 N N . TYR A 1 117 ? -31.811 -13.900 28.764 1.00 91.00 117 TYR A N 1
ATOM 1013 C CA . TYR A 1 117 ? -32.593 -12.686 28.517 1.00 91.00 117 TYR A CA 1
ATOM 1014 C C . TYR A 1 117 ? -33.270 -12.139 29.782 1.00 91.00 117 TYR A C 1
ATOM 1016 O O . TYR A 1 117 ? -33.217 -10.939 30.042 1.00 91.00 117 TYR A O 1
ATOM 1024 N N . ARG A 1 118 ? -33.861 -12.996 30.626 1.00 91.69 118 ARG A N 1
ATOM 1025 C CA . ARG A 1 118 ? -34.464 -12.560 31.902 1.00 91.69 118 ARG A CA 1
ATOM 1026 C C . ARG A 1 118 ? -33.432 -11.930 32.836 1.00 91.69 118 ARG A C 1
ATOM 1028 O O . ARG A 1 118 ? -33.703 -10.885 33.427 1.00 91.69 118 ARG A O 1
ATOM 1035 N N . VAL A 1 119 ? -32.255 -12.546 32.948 1.00 91.38 119 VAL A N 1
ATOM 1036 C CA . VAL A 1 119 ? -31.146 -12.004 33.743 1.00 91.38 119 VAL A CA 1
ATOM 1037 C C . VAL A 1 119 ? -30.646 -10.688 33.154 1.00 91.38 119 VAL A C 1
ATOM 1039 O O . VAL A 1 119 ? -30.467 -9.728 33.902 1.00 91.38 119 VAL A O 1
ATOM 1042 N N . TYR A 1 120 ? -30.486 -10.612 31.831 1.00 92.50 120 TYR A N 1
ATOM 1043 C CA . TYR A 1 120 ? -30.132 -9.381 31.129 1.00 92.50 120 TYR A CA 1
ATOM 1044 C C . TYR A 1 120 ? -31.101 -8.242 31.460 1.00 92.50 120 TYR A C 1
ATOM 1046 O O . TYR A 1 120 ? -30.655 -7.201 31.931 1.00 92.50 120 TYR A O 1
ATOM 1054 N N . ILE A 1 121 ? -32.414 -8.451 31.323 1.00 91.62 121 ILE A N 1
ATOM 1055 C CA . ILE A 1 121 ? -33.425 -7.429 31.634 1.00 91.62 121 ILE A CA 1
ATOM 1056 C C . ILE A 1 121 ? -33.353 -6.987 33.100 1.00 91.62 121 ILE A C 1
ATOM 1058 O O . ILE A 1 121 ? -33.446 -5.793 33.391 1.00 91.62 121 ILE A O 1
ATOM 1062 N N . ALA A 1 122 ? -33.175 -7.921 34.036 1.00 92.06 122 ALA A N 1
ATOM 1063 C CA . ALA A 1 122 ? -33.064 -7.597 35.456 1.00 92.06 122 ALA A CA 1
ATOM 1064 C C . ALA A 1 122 ? -31.807 -6.765 35.764 1.00 92.06 122 ALA A C 1
ATOM 1066 O O . ALA A 1 122 ? -31.891 -5.746 36.448 1.00 92.06 122 ALA A O 1
ATOM 1067 N N . VAL A 1 123 ? -30.652 -7.146 35.211 1.00 92.50 123 VAL A N 1
ATOM 1068 C CA . VAL A 1 123 ? -29.404 -6.380 35.346 1.00 92.50 123 VAL A CA 1
ATOM 1069 C C . VAL A 1 123 ? -29.527 -5.013 34.673 1.00 92.50 123 VAL A C 1
ATOM 1071 O O . VAL A 1 123 ? -29.149 -4.001 35.259 1.00 92.50 123 VAL A O 1
ATOM 1074 N N . PHE A 1 124 ? -30.117 -4.954 33.483 1.00 90.38 124 PHE A N 1
ATOM 1075 C CA . PHE A 1 124 ? -30.315 -3.723 32.729 1.00 90.38 124 PHE A CA 1
ATOM 1076 C C . PHE A 1 124 ? -31.170 -2.702 33.491 1.00 90.38 124 PHE A C 1
ATOM 1078 O O . PHE A 1 124 ? -30.804 -1.529 33.575 1.00 90.38 124 PHE A O 1
ATOM 1085 N N . LYS A 1 125 ? -32.250 -3.154 34.145 1.00 90.38 125 LYS A N 1
ATOM 1086 C CA . LYS A 1 125 ? -33.079 -2.317 35.031 1.00 90.38 125 LYS A CA 1
ATOM 1087 C C . LYS A 1 125 ? -32.297 -1.708 36.195 1.00 90.38 125 LYS A C 1
ATOM 1089 O O . LYS A 1 125 ? -32.652 -0.623 36.649 1.00 90.38 125 LYS A O 1
ATOM 1094 N N . ILE A 1 126 ? -31.259 -2.387 36.685 1.00 89.38 126 ILE A N 1
ATOM 1095 C CA . ILE A 1 126 ? -30.371 -1.851 37.724 1.00 89.38 126 ILE A CA 1
ATOM 1096 C C . ILE A 1 126 ? -29.428 -0.805 37.116 1.00 89.38 126 ILE A C 1
ATOM 1098 O O . ILE A 1 126 ? -29.275 0.278 37.678 1.00 89.38 126 ILE A O 1
ATOM 1102 N N . LEU A 1 127 ? -28.824 -1.101 35.960 1.00 89.12 127 LEU A N 1
ATOM 1103 C CA . LEU A 1 127 ? -27.838 -0.228 35.314 1.00 89.12 127 LEU A CA 1
ATOM 1104 C C . LEU A 1 127 ? -28.434 1.091 34.813 1.00 89.12 127 LEU A C 1
ATOM 1106 O O . LEU A 1 127 ? -27.803 2.129 34.976 1.00 89.12 127 LEU A O 1
ATOM 1110 N N . ILE A 1 128 ? -29.647 1.084 34.253 1.00 85.94 128 ILE A N 1
ATOM 1111 C CA . ILE A 1 128 ? -30.282 2.297 33.705 1.00 85.94 128 ILE A CA 1
ATOM 1112 C C . ILE A 1 128 ? -30.642 3.333 34.785 1.00 85.94 128 ILE A C 1
ATOM 1114 O O . ILE A 1 128 ? -30.892 4.494 34.480 1.00 85.94 128 ILE A O 1
ATOM 1118 N N . GLN A 1 129 ? -30.656 2.931 36.060 1.00 84.69 129 GLN A N 1
ATOM 1119 C CA . GLN A 1 129 ? -30.890 3.834 37.190 1.00 84.69 129 GLN A CA 1
ATOM 1120 C C . GLN A 1 129 ? -29.619 4.561 37.654 1.00 84.69 129 GLN A C 1
ATOM 1122 O O . GLN A 1 129 ? -29.702 5.422 38.534 1.00 84.69 129 GLN A O 1
ATOM 1127 N N . LEU A 1 130 ? -28.450 4.195 37.119 1.00 84.62 130 LEU A N 1
ATOM 1128 C CA . LEU A 1 130 ? -27.187 4.859 37.416 1.00 84.62 130 LEU A CA 1
ATOM 1129 C C . LEU A 1 130 ? -27.111 6.220 36.726 1.00 84.62 130 LEU A C 1
ATOM 1131 O O . LEU A 1 130 ? -27.631 6.419 35.628 1.00 84.62 130 LEU A O 1
ATOM 1135 N N . LYS A 1 131 ? -26.380 7.152 37.342 1.00 85.50 131 LYS A N 1
ATOM 1136 C CA . LYS A 1 131 ? -25.966 8.370 36.644 1.00 85.50 131 LYS A CA 1
ATOM 1137 C C . LYS A 1 131 ? -25.030 7.983 35.496 1.00 85.50 131 LYS A C 1
ATOM 1139 O O . LYS A 1 131 ? -24.225 7.063 35.636 1.00 85.50 131 LYS A O 1
ATOM 1144 N N . VAL A 1 132 ? -25.080 8.732 34.393 1.00 82.31 132 VAL A N 1
ATOM 1145 C CA . VAL A 1 132 ? -24.263 8.486 33.185 1.00 82.31 132 VAL A CA 1
ATOM 1146 C C . VAL A 1 132 ? -22.777 8.308 33.519 1.00 82.31 132 VAL A C 1
ATOM 1148 O O . VAL A 1 132 ? -22.127 7.416 32.987 1.00 82.31 132 VAL A O 1
ATOM 1151 N N . TYR A 1 133 ? -22.247 9.117 34.439 1.00 83.38 133 TYR A N 1
ATOM 1152 C CA . TYR A 1 133 ? -20.841 9.061 34.842 1.00 83.38 133 TYR A CA 1
ATOM 1153 C C . TYR A 1 133 ? -20.466 7.766 35.585 1.00 83.38 133 TYR A C 1
ATOM 1155 O O . TYR A 1 133 ? -19.405 7.196 35.333 1.00 83.38 133 TYR A O 1
ATOM 1163 N N . ASP A 1 134 ? -21.354 7.255 36.442 1.00 87.31 134 ASP A N 1
ATOM 1164 C CA . ASP A 1 134 ? -21.139 5.985 37.145 1.00 87.31 134 ASP A CA 1
ATOM 1165 C C . ASP A 1 134 ? -21.205 4.815 36.154 1.00 87.31 134 ASP A C 1
ATOM 1167 O O . ASP A 1 134 ? -20.322 3.954 36.140 1.00 87.31 134 ASP A O 1
ATOM 1171 N N . LEU A 1 135 ? -22.210 4.826 35.266 1.00 89.00 135 LEU A N 1
ATOM 1172 C CA . LEU A 1 135 ? -22.355 3.834 34.197 1.00 89.00 135 LEU A CA 1
ATOM 1173 C C . LEU A 1 135 ? -21.128 3.819 33.277 1.00 89.00 135 LEU A C 1
ATOM 1175 O O . LEU A 1 135 ? -20.641 2.744 32.923 1.00 89.00 135 LEU A O 1
ATOM 1179 N N . TYR A 1 136 ? -20.597 4.995 32.934 1.00 88.75 136 TYR A N 1
ATOM 1180 C CA . TYR A 1 136 ? -19.370 5.144 32.158 1.00 88.75 136 TYR A CA 1
ATOM 1181 C C . TYR A 1 136 ? -18.191 4.436 32.830 1.00 88.75 136 TYR A C 1
ATOM 1183 O O . TYR A 1 136 ? -17.564 3.585 32.201 1.00 88.75 136 TYR A O 1
ATOM 1191 N N . PHE A 1 137 ? -17.905 4.716 34.105 1.00 87.38 137 PHE A N 1
ATOM 1192 C CA . PHE A 1 137 ? -16.768 4.100 34.794 1.00 87.38 137 PHE A CA 1
ATOM 1193 C C . PHE A 1 137 ? -16.871 2.582 34.880 1.00 87.38 137 PHE A C 1
ATOM 1195 O O . PHE A 1 137 ? -15.889 1.867 34.663 1.00 87.38 137 PHE A O 1
ATOM 1202 N N . ILE A 1 138 ? -18.066 2.085 35.185 1.00 91.12 138 ILE A N 1
ATOM 1203 C CA . ILE A 1 138 ? -18.330 0.652 35.281 1.00 91.12 138 ILE A CA 1
ATOM 1204 C C . ILE A 1 138 ? -18.147 -0.014 33.910 1.00 91.12 138 ILE A C 1
ATOM 1206 O O . ILE A 1 138 ? -17.497 -1.058 33.810 1.00 91.12 138 ILE A O 1
ATOM 1210 N N . THR A 1 139 ? -18.650 0.622 32.851 1.00 90.25 139 THR A N 1
ATOM 1211 C CA . THR A 1 139 ? -18.502 0.152 31.469 1.00 90.25 139 THR A CA 1
ATOM 1212 C C . THR A 1 139 ? -17.043 0.215 31.022 1.00 90.25 139 THR A C 1
ATOM 1214 O O . THR A 1 139 ? -16.544 -0.742 30.446 1.00 90.25 139 THR A O 1
ATOM 1217 N N . LEU A 1 140 ? -16.304 1.278 31.350 1.00 89.00 140 LEU A N 1
ATOM 1218 C CA . LEU A 1 140 ? -14.871 1.398 31.067 1.00 89.00 140 LEU A CA 1
ATOM 1219 C C . LEU A 1 140 ? -14.084 0.249 31.701 1.00 89.00 140 LEU A C 1
ATOM 1221 O O . LEU A 1 140 ? -13.307 -0.415 31.015 1.00 89.00 140 LEU A O 1
ATOM 1225 N N . LYS A 1 141 ? -14.338 -0.042 32.981 1.00 89.19 141 LYS A N 1
ATOM 1226 C CA . LYS A 1 141 ? -13.720 -1.165 33.701 1.00 89.19 141 LYS A CA 1
ATOM 1227 C C . LYS A 1 141 ? -14.066 -2.522 33.077 1.00 89.19 141 LYS A C 1
ATOM 1229 O O . LYS A 1 141 ? -13.242 -3.435 33.102 1.00 89.19 141 LYS A O 1
ATOM 1234 N N . TYR A 1 142 ? -15.268 -2.664 32.518 1.00 90.31 142 TYR A N 1
ATOM 1235 C CA . TYR A 1 142 ? -15.675 -3.857 31.776 1.00 90.31 142 TYR A CA 1
ATOM 1236 C C . TYR A 1 142 ? -14.936 -3.982 30.440 1.00 90.31 142 TYR A C 1
ATOM 1238 O O . TYR A 1 142 ? -14.300 -5.007 30.205 1.00 90.31 142 TYR A O 1
ATOM 1246 N N . VAL A 1 143 ? -14.936 -2.926 29.621 1.00 89.88 143 VAL A N 1
ATOM 1247 C CA . VAL A 1 143 ? -14.275 -2.884 28.307 1.00 89.88 143 VAL A CA 1
ATOM 1248 C C . VAL A 1 143 ? -12.793 -3.236 28.418 1.00 89.88 143 VAL A C 1
ATOM 1250 O O . VAL A 1 143 ? -12.318 -4.073 27.664 1.00 89.88 143 VAL A O 1
ATOM 1253 N N . HIS A 1 144 ? -12.073 -2.704 29.411 1.00 85.88 144 HIS A N 1
ATOM 1254 C CA . HIS A 1 144 ? -10.652 -3.030 29.616 1.00 85.88 144 HIS A CA 1
ATOM 1255 C C . HIS A 1 144 ? -10.369 -4.522 29.777 1.00 85.88 144 HIS A C 1
ATOM 1257 O O . HIS A 1 144 ? -9.282 -4.985 29.443 1.00 85.88 144 HIS A O 1
ATOM 1263 N N . LYS A 1 145 ? -11.317 -5.257 30.360 1.00 87.50 145 LYS A N 1
ATOM 1264 C CA . LYS A 1 145 ? -11.142 -6.669 30.682 1.00 87.50 145 LYS A CA 1
ATOM 1265 C C . LYS A 1 145 ? -11.721 -7.590 29.608 1.00 87.50 145 LYS A C 1
ATOM 1267 O O . LYS A 1 145 ? -11.211 -8.689 29.438 1.00 87.50 145 LYS A O 1
ATOM 1272 N N . HIS A 1 146 ? -12.772 -7.145 28.928 1.00 88.69 146 HIS A N 1
ATOM 1273 C CA . HIS A 1 146 ? -13.645 -7.982 28.106 1.00 88.69 146 HIS A CA 1
ATOM 1274 C C . HIS A 1 146 ? -13.846 -7.406 26.692 1.00 88.69 146 HIS A C 1
ATOM 1276 O O . HIS A 1 146 ? -14.885 -7.634 26.081 1.00 88.69 146 HIS A O 1
ATOM 1282 N N . PHE A 1 147 ? -12.891 -6.622 26.173 1.00 87.69 147 PHE A N 1
ATOM 1283 C CA . PHE A 1 147 ? -13.013 -5.956 24.867 1.00 87.69 147 PHE A CA 1
ATOM 1284 C C . PHE A 1 147 ? -13.247 -6.936 23.705 1.00 87.69 147 PHE A C 1
ATOM 1286 O O . PHE A 1 147 ? -14.096 -6.676 22.854 1.00 87.69 147 PHE A O 1
ATOM 1293 N N . ASP A 1 148 ? -12.517 -8.055 23.690 1.00 86.75 148 ASP A N 1
ATOM 1294 C CA . ASP A 1 148 ? -12.615 -9.092 22.653 1.00 86.75 148 ASP A CA 1
ATOM 1295 C C . ASP A 1 148 ? -13.684 -10.164 22.959 1.00 86.75 148 ASP A C 1
ATOM 1297 O O . ASP A 1 148 ? -13.947 -11.033 22.121 1.00 86.75 148 ASP A O 1
ATOM 1301 N N . ASP A 1 149 ? -14.321 -10.112 24.134 1.00 88.00 149 ASP A N 1
ATOM 1302 C CA . ASP A 1 149 ? -15.294 -11.119 24.556 1.00 88.00 149 ASP A CA 1
ATOM 1303 C C . ASP A 1 149 ? -16.650 -10.903 23.876 1.00 88.00 149 ASP A C 1
ATOM 1305 O O . ASP A 1 149 ? -17.174 -9.792 23.805 1.00 88.00 149 ASP A O 1
ATOM 1309 N N . LYS A 1 150 ? -17.276 -12.003 23.448 1.00 86.19 150 LYS A N 1
ATOM 1310 C CA . LYS A 1 150 ? -18.556 -11.990 22.715 1.00 86.19 150 LYS A CA 1
ATOM 1311 C C . LYS A 1 150 ? -19.751 -12.474 23.532 1.00 86.19 150 LYS A C 1
ATOM 1313 O O . LYS A 1 150 ? -20.829 -12.704 22.998 1.00 86.19 150 LYS A O 1
ATOM 1318 N N . HIS A 1 151 ? -19.587 -12.643 24.841 1.00 88.38 151 HIS A N 1
ATOM 1319 C CA . HIS A 1 151 ? -20.606 -13.277 25.681 1.00 88.38 151 HIS A CA 1
ATOM 1320 C C . HIS A 1 151 ? -21.933 -12.511 25.754 1.00 88.38 151 HIS A C 1
ATOM 1322 O O . HIS A 1 151 ? -22.961 -13.134 25.993 1.00 88.38 151 HIS A O 1
ATOM 1328 N N . LEU A 1 152 ? -21.932 -11.192 25.548 1.00 90.31 152 LEU A N 1
ATOM 1329 C CA . LEU A 1 152 ? -23.146 -10.365 25.557 1.00 90.31 152 LEU A CA 1
ATOM 1330 C C . LEU A 1 152 ? -23.664 -10.031 24.145 1.00 90.31 152 LEU A C 1
ATOM 1332 O O . LEU A 1 152 ? -24.645 -9.301 24.021 1.00 90.31 152 LEU A O 1
ATOM 1336 N N . GLU A 1 153 ? -23.040 -10.577 23.092 1.00 88.75 153 GLU A N 1
ATOM 1337 C CA . GLU A 1 153 ? -23.358 -10.248 21.694 1.00 88.75 153 GLU A CA 1
ATOM 1338 C C . GLU A 1 153 ? -24.791 -10.639 21.304 1.00 88.75 153 GLU A C 1
ATOM 1340 O O . GLU A 1 153 ? -25.401 -9.942 20.500 1.00 88.75 153 GLU A O 1
ATOM 1345 N N . ASP A 1 154 ? -25.372 -11.666 21.934 1.00 87.44 154 ASP A N 1
ATOM 1346 C CA . ASP A 1 154 ? -26.765 -12.090 21.708 1.00 87.44 154 ASP A CA 1
ATOM 1347 C C . ASP A 1 154 ? -27.801 -10.982 21.994 1.00 87.44 154 ASP A C 1
ATOM 1349 O O . ASP A 1 154 ? -28.930 -11.055 21.511 1.00 87.44 154 ASP A O 1
ATOM 1353 N N . PHE A 1 155 ? -27.439 -9.968 22.788 1.00 90.81 155 PHE A N 1
ATOM 1354 C CA . PHE A 1 155 ? -28.302 -8.823 23.105 1.00 90.81 155 PHE A CA 1
ATOM 1355 C C . PHE A 1 155 ? -27.960 -7.570 22.294 1.00 90.81 155 PHE A C 1
ATOM 1357 O O . PHE A 1 155 ? -28.607 -6.538 22.462 1.00 90.81 155 PHE A O 1
ATOM 1364 N N . TYR A 1 156 ? -26.929 -7.631 21.451 1.00 91.88 156 TYR A N 1
ATOM 1365 C CA . TYR A 1 156 ? -26.492 -6.519 20.623 1.00 91.88 156 TYR A CA 1
ATOM 1366 C C . TYR A 1 156 ? -27.223 -6.524 19.278 1.00 91.88 156 TYR A C 1
ATOM 1368 O O . TYR A 1 156 ? -27.079 -7.456 18.489 1.00 91.88 156 TYR A O 1
ATOM 1376 N N . ASP A 1 157 ? -27.934 -5.439 18.976 1.00 91.44 157 ASP A N 1
ATOM 1377 C CA . ASP A 1 157 ? -28.519 -5.209 17.655 1.00 91.44 157 ASP A CA 1
ATOM 1378 C C . ASP A 1 157 ? -27.764 -4.091 16.927 1.00 91.44 157 ASP A C 1
ATOM 1380 O O . ASP A 1 157 ? -27.879 -2.907 17.255 1.00 91.44 157 ASP A O 1
ATOM 1384 N N . GLY A 1 158 ? -26.989 -4.485 15.914 1.00 88.94 158 GLY A N 1
ATOM 1385 C CA . GLY A 1 158 ? -26.220 -3.555 15.090 1.00 88.94 158 GLY A CA 1
ATOM 1386 C C . GLY A 1 158 ? -27.089 -2.617 14.251 1.00 88.94 158 GLY A C 1
ATOM 1387 O O . GLY A 1 158 ? -26.690 -1.478 14.046 1.00 88.94 158 GLY A O 1
ATOM 1388 N N . THR A 1 159 ? -28.278 -3.052 13.822 1.00 90.69 159 THR A N 1
ATOM 1389 C CA . THR A 1 159 ? -29.189 -2.219 13.020 1.00 90.69 159 THR A CA 1
ATOM 1390 C C . THR A 1 159 ? -29.820 -1.118 13.865 1.00 90.69 159 THR A C 1
ATOM 1392 O O . THR A 1 159 ? -29.876 0.036 13.440 1.00 90.69 159 THR A O 1
ATOM 1395 N N . CYS A 1 160 ? -30.199 -1.441 15.106 1.00 89.88 160 CYS A N 1
ATOM 1396 C CA . CYS A 1 160 ? -30.642 -0.447 16.080 1.00 89.88 160 CYS A CA 1
ATOM 1397 C C . CYS A 1 160 ? -29.525 0.545 16.420 1.00 89.88 160 CYS A C 1
ATOM 1399 O O . CYS A 1 160 ? -29.791 1.737 16.575 1.00 89.88 160 CYS A O 1
ATOM 1401 N N . PHE A 1 161 ? -28.278 0.074 16.519 1.00 92.25 161 PHE A N 1
ATOM 1402 C CA . PHE A 1 161 ? -27.146 0.959 16.772 1.00 92.25 161 PHE A CA 1
ATOM 1403 C C . PHE A 1 161 ? -26.872 1.904 15.596 1.00 92.25 161 PHE A C 1
ATOM 1405 O O . PHE A 1 161 ? -26.701 3.103 15.807 1.00 92.25 161 PHE A O 1
ATOM 1412 N N . ASP A 1 162 ? -26.910 1.404 14.359 1.00 87.12 162 ASP A N 1
ATOM 1413 C CA . ASP A 1 162 ? -26.742 2.235 13.163 1.00 87.12 162 ASP A CA 1
ATOM 1414 C C . ASP A 1 162 ? -27.856 3.291 13.057 1.00 87.12 162 ASP A C 1
ATOM 1416 O O . ASP A 1 162 ? -27.577 4.465 12.804 1.00 87.12 162 ASP A O 1
ATOM 1420 N N . ALA A 1 163 ? -29.110 2.912 13.332 1.00 87.06 163 ALA A N 1
ATOM 1421 C CA . ALA A 1 163 ? -30.232 3.848 13.382 1.00 87.06 163 ALA A CA 1
ATOM 1422 C C . ALA A 1 163 ? -30.047 4.913 14.477 1.00 87.06 163 ALA A C 1
ATOM 1424 O O . ALA A 1 163 ? -30.283 6.097 14.232 1.00 87.06 163 ALA A O 1
ATOM 1425 N N . TYR A 1 164 ? -29.566 4.515 15.661 1.00 86.62 164 TYR A N 1
ATOM 1426 C CA . TYR A 1 164 ? -29.228 5.441 16.741 1.00 86.62 164 TYR A CA 1
ATOM 1427 C C . TYR A 1 164 ? -28.158 6.453 16.305 1.00 86.62 164 TYR A C 1
ATOM 1429 O O . TYR A 1 164 ? -28.337 7.651 16.529 1.00 86.62 164 TYR A O 1
ATOM 1437 N N . LEU A 1 165 ? -27.080 6.011 15.645 1.00 84.69 165 LEU A N 1
ATOM 1438 C CA . LEU A 1 165 ? -26.019 6.901 15.154 1.00 84.69 165 LEU A CA 1
ATOM 1439 C C . LEU A 1 165 ? -26.526 7.878 14.083 1.00 84.69 165 LEU A C 1
ATOM 1441 O O . LEU A 1 165 ? -26.118 9.033 14.069 1.00 84.69 165 LEU A O 1
ATOM 1445 N N . GLN A 1 166 ? -27.442 7.447 13.212 1.00 79.00 166 GLN A N 1
ATOM 1446 C CA . GLN A 1 166 ? -28.000 8.301 12.157 1.00 79.00 166 GLN A CA 1
ATOM 1447 C C . GLN A 1 166 ? -29.021 9.328 12.670 1.00 79.00 166 GLN A C 1
ATOM 1449 O O . GLN A 1 166 ? -29.092 10.437 12.141 1.00 79.00 166 GLN A O 1
ATOM 1454 N N . GLN A 1 167 ? -29.827 8.970 13.674 1.00 71.88 167 GLN A N 1
ATOM 1455 C CA . GLN A 1 167 ? -30.897 9.826 14.205 1.00 71.88 167 GLN A CA 1
ATOM 1456 C C . GLN A 1 167 ? -30.417 10.821 15.265 1.00 71.88 167 GLN A C 1
ATOM 1458 O O . GLN A 1 167 ? -31.098 11.810 15.546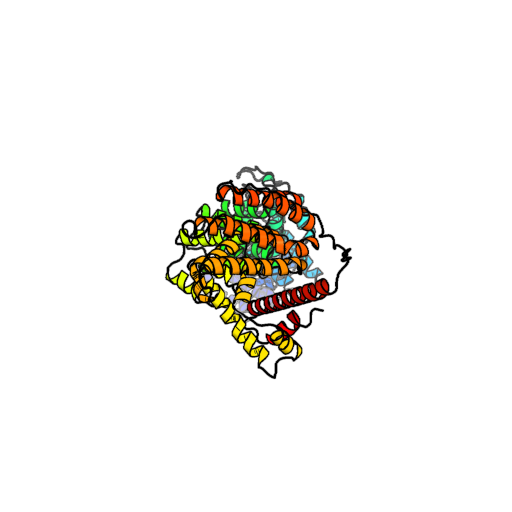 1.00 71.88 167 GLN A O 1
ATOM 1463 N N . SER A 1 168 ? -29.265 10.574 15.882 1.00 61.69 168 SER A N 1
ATOM 1464 C CA . SER A 1 168 ? -28.768 11.401 16.974 1.00 61.69 168 SER A CA 1
ATOM 1465 C C . SER A 1 168 ? -28.186 12.727 16.462 1.00 61.69 168 SER A C 1
ATOM 1467 O O . SER A 1 168 ? -27.023 12.855 16.089 1.00 61.69 168 SER A O 1
ATOM 1469 N N . SER A 1 169 ? -29.021 13.769 16.471 1.00 51.91 169 SER A N 1
ATOM 1470 C CA . SER A 1 169 ? -28.565 15.160 16.428 1.00 51.91 169 SER A CA 1
ATOM 1471 C C . SER A 1 169 ? -27.894 15.488 17.765 1.00 51.91 169 SER A C 1
ATOM 1473 O O . SER A 1 169 ? -28.574 15.747 18.755 1.00 51.91 169 SER A O 1
ATOM 1475 N N . PHE A 1 170 ? -26.562 15.433 17.830 1.00 55.25 170 PHE A N 1
ATOM 1476 C CA . PHE A 1 170 ? -25.814 15.919 18.993 1.00 55.25 170 PHE A CA 1
ATOM 1477 C C . PHE A 1 170 ? -25.590 17.429 18.831 1.00 55.25 170 PHE A C 1
ATOM 1479 O O . PHE A 1 170 ? -24.805 17.827 17.963 1.00 55.25 170 PHE A O 1
ATOM 1486 N N . PRO A 1 171 ? -26.281 18.299 19.595 1.00 46.28 171 PRO A N 1
ATOM 1487 C CA . PRO A 1 171 ? -26.144 19.740 19.432 1.00 46.28 171 PRO A CA 1
ATOM 1488 C C . PRO A 1 171 ? -24.704 20.180 19.725 1.00 46.28 171 PRO A C 1
ATOM 1490 O O . PRO A 1 171 ? -24.167 19.969 20.808 1.00 46.28 171 PRO A O 1
ATOM 1493 N N . ALA A 1 172 ? -24.080 20.847 18.751 1.00 41.28 172 ALA A N 1
ATOM 1494 C CA . ALA A 1 172 ? -22.653 21.178 18.739 1.00 41.28 172 ALA A CA 1
ATOM 1495 C C . ALA A 1 172 ? -22.190 22.205 19.803 1.00 41.28 172 ALA A C 1
ATOM 1497 O O . ALA A 1 172 ? -21.026 22.612 19.796 1.00 41.28 172 ALA A O 1
ATOM 1498 N N . LYS A 1 173 ? -23.071 22.678 20.695 1.00 39.03 173 LYS A N 1
ATOM 1499 C CA . LYS A 1 173 ? -22.780 23.761 21.648 1.00 39.03 173 LYS A CA 1
ATOM 1500 C C . LYS A 1 173 ? -23.627 23.651 22.921 1.00 39.03 173 LYS A C 1
ATOM 1502 O O . LYS A 1 173 ? -24.566 24.420 23.095 1.00 39.03 173 LYS A O 1
ATOM 1507 N N . THR A 1 174 ? -23.271 22.769 23.850 1.00 38.16 174 THR A N 1
ATOM 1508 C CA . THR A 1 174 ? -23.754 22.879 25.237 1.00 38.16 174 THR A CA 1
ATOM 1509 C C . THR A 1 174 ? -22.586 23.074 26.196 1.00 38.16 174 THR A C 1
ATOM 1511 O O . THR A 1 174 ? -21.629 22.304 26.249 1.00 38.16 174 THR A O 1
ATOM 1514 N N . ASN A 1 175 ? -22.631 24.198 26.917 1.00 37.53 175 ASN A N 1
ATOM 1515 C CA . ASN A 1 175 ? -21.642 24.562 27.923 1.00 37.53 175 ASN A CA 1
ATOM 1516 C C . ASN A 1 175 ? -21.603 23.510 29.044 1.00 37.53 175 ASN A C 1
ATOM 1518 O O . ASN A 1 175 ? -22.643 23.066 29.524 1.00 37.53 175 ASN A O 1
ATOM 1522 N N . LEU A 1 176 ? -20.389 23.226 29.533 1.00 40.47 176 LEU A N 1
ATOM 1523 C CA . LEU A 1 176 ? -20.019 22.276 30.600 1.00 40.47 176 LEU A CA 1
ATOM 1524 C C . LEU A 1 176 ? -20.837 22.331 31.910 1.00 40.47 176 LEU A C 1
ATOM 1526 O O . LEU A 1 176 ? -20.634 21.483 32.775 1.00 40.47 176 LEU A O 1
ATOM 1530 N N . ARG A 1 177 ? -21.710 23.326 32.107 1.00 38.53 177 ARG A N 1
ATOM 1531 C CA . ARG A 1 177 ? -22.394 23.587 33.384 1.00 38.53 177 ARG A CA 1
ATOM 1532 C C . ARG A 1 177 ? -23.876 23.218 33.426 1.00 38.53 177 ARG A C 1
ATOM 1534 O O . ARG A 1 177 ? -24.421 23.165 34.521 1.00 38.53 177 ARG A O 1
ATOM 1541 N N . HIS A 1 178 ? -24.514 22.899 32.298 1.00 41.44 178 HIS A N 1
ATOM 1542 C CA . HIS A 1 178 ? -25.933 22.532 32.287 1.00 41.44 178 HIS A CA 1
ATOM 1543 C C . HIS A 1 178 ? -26.186 21.326 31.381 1.00 41.44 178 HIS A C 1
ATOM 1545 O O . HIS A 1 178 ? -26.494 21.473 30.204 1.00 41.44 178 HIS A O 1
ATOM 1551 N N . ILE A 1 179 ? -26.076 20.124 31.955 1.00 43.81 179 ILE A N 1
ATOM 1552 C CA . ILE A 1 179 ? -26.686 18.929 31.366 1.00 43.81 179 ILE A CA 1
ATOM 1553 C C . ILE A 1 179 ? -28.196 19.142 31.469 1.00 43.81 179 ILE A C 1
ATOM 1555 O O . ILE A 1 179 ? -28.745 19.129 32.573 1.00 43.81 179 ILE A O 1
ATOM 1559 N N . THR A 1 180 ? -28.871 19.385 30.350 1.00 46.34 180 THR A N 1
ATOM 1560 C CA . THR A 1 180 ? -30.334 19.371 30.340 1.00 46.34 180 THR A CA 1
ATOM 1561 C C . THR A 1 180 ? -30.814 17.929 30.523 1.00 46.34 180 THR A C 1
ATOM 1563 O O . THR A 1 180 ? -30.159 16.966 30.117 1.00 46.34 180 THR A O 1
ATOM 1566 N N . THR A 1 181 ? -31.973 17.756 31.151 1.00 46.91 181 THR A N 1
ATOM 1567 C CA . THR A 1 181 ? -32.624 16.458 31.409 1.00 46.91 181 THR A CA 1
ATOM 1568 C C . THR A 1 181 ? -32.886 15.625 30.144 1.00 46.91 181 THR A C 1
ATOM 1570 O O . THR A 1 181 ? -33.150 14.431 30.250 1.00 46.91 181 THR A O 1
ATOM 1573 N N . VAL A 1 182 ? -32.763 16.225 28.955 1.00 46.12 182 VAL A N 1
ATOM 1574 C CA . VAL A 1 182 ? -33.019 15.613 27.642 1.00 46.12 182 VAL A CA 1
ATOM 1575 C C . VAL A 1 182 ? -31.785 14.896 27.059 1.00 46.12 182 VAL A C 1
ATOM 1577 O O . VAL A 1 182 ? -31.941 13.961 26.283 1.00 46.12 182 VAL A O 1
ATOM 1580 N N . GLU A 1 183 ? -30.558 15.256 27.461 1.00 51.25 183 GLU A N 1
ATOM 1581 C CA . GLU A 1 183 ? -29.312 14.681 26.905 1.00 51.25 183 GLU A CA 1
ATOM 1582 C C . GLU A 1 183 ? -28.810 13.429 27.656 1.00 51.25 183 GLU A C 1
ATOM 1584 O O . GLU A 1 183 ? -28.057 12.624 27.117 1.00 51.25 183 GLU A O 1
ATOM 1589 N N . GLN A 1 184 ? -29.233 13.220 28.907 1.00 52.12 184 GLN A N 1
ATOM 1590 C CA . GLN A 1 184 ? -28.805 12.070 29.723 1.00 52.12 184 GLN A CA 1
ATOM 1591 C C . GLN A 1 184 ? -29.209 10.682 29.180 1.00 52.12 184 GLN A C 1
ATOM 1593 O O . GLN A 1 184 ? -28.398 9.756 29.299 1.00 52.12 184 GLN A O 1
ATOM 1598 N N . PRO A 1 185 ? -30.405 10.487 28.586 1.00 59.47 185 PRO A N 1
ATOM 1599 C CA . PRO A 1 185 ? -30.828 9.178 28.087 1.00 59.47 185 PRO A CA 1
ATOM 1600 C C . PRO A 1 185 ? -30.003 8.703 26.886 1.00 59.47 185 PRO A C 1
ATOM 1602 O O . PRO A 1 185 ? -29.657 7.524 26.809 1.00 59.47 185 PRO A O 1
ATOM 1605 N N . SER A 1 186 ? -29.638 9.606 25.968 1.00 68.19 186 SER A N 1
ATOM 1606 C CA . SER A 1 186 ? -28.897 9.247 24.752 1.00 68.19 186 SER A CA 1
ATOM 1607 C C . SER A 1 186 ? -27.477 8.770 25.070 1.00 68.19 186 SER A C 1
ATOM 1609 O O . SER A 1 186 ? -27.009 7.813 24.456 1.00 68.19 186 SER A O 1
ATOM 1611 N N . TYR A 1 187 ? -26.822 9.351 26.080 1.00 76.69 187 TYR A N 1
ATOM 1612 C CA . TYR A 1 187 ? -25.507 8.910 26.561 1.00 76.69 187 TYR A CA 1
ATOM 1613 C C . TYR A 1 187 ? -25.550 7.525 27.207 1.00 76.69 187 TYR A C 1
ATOM 1615 O O . TYR A 1 187 ? -24.670 6.699 26.964 1.00 76.69 187 TYR A O 1
ATOM 1623 N N . GLY A 1 188 ? -26.592 7.251 27.997 1.00 81.50 188 GLY A N 1
ATOM 1624 C CA . GLY A 1 188 ? -26.818 5.931 28.582 1.00 81.50 188 GLY A CA 1
ATOM 1625 C C . GLY A 1 188 ? -26.956 4.850 27.510 1.00 81.50 188 GLY A C 1
ATOM 1626 O O . GLY A 1 188 ? -26.320 3.807 27.616 1.00 81.50 188 GLY A O 1
ATOM 1627 N N . ILE A 1 189 ? -27.710 5.127 26.441 1.00 86.12 189 ILE A N 1
ATOM 1628 C CA . ILE A 1 189 ? -27.906 4.193 25.322 1.00 86.12 189 ILE A CA 1
ATOM 1629 C C . ILE A 1 189 ? -26.570 3.831 24.651 1.00 86.12 189 ILE A C 1
ATOM 1631 O O . ILE A 1 189 ? -26.284 2.646 24.481 1.00 86.12 189 ILE A O 1
ATOM 1635 N N . LEU A 1 190 ? -25.714 4.814 24.340 1.00 88.94 190 LEU A N 1
ATOM 1636 C CA . LEU A 1 190 ? -24.394 4.547 23.752 1.00 88.94 190 LEU A CA 1
ATOM 1637 C C . LEU A 1 190 ? -23.531 3.655 24.657 1.00 88.94 190 LEU A C 1
ATOM 1639 O O . LEU A 1 190 ? -22.927 2.692 24.186 1.00 88.94 190 LEU A O 1
ATOM 1643 N N . LEU A 1 191 ? -23.487 3.951 25.960 1.00 90.38 191 LEU A N 1
ATOM 1644 C CA . LEU A 1 191 ? -22.716 3.164 26.929 1.00 90.38 191 LEU A CA 1
ATOM 1645 C C . LEU A 1 191 ? -23.204 1.716 27.008 1.00 90.38 191 LEU A C 1
ATOM 1647 O O . LEU A 1 191 ? -22.395 0.802 27.145 1.00 90.38 191 LEU A O 1
ATOM 1651 N N . ILE A 1 192 ? -24.511 1.497 26.882 1.00 91.12 192 ILE A N 1
ATOM 1652 C CA . ILE A 1 192 ? -25.095 0.157 26.844 1.00 91.12 192 ILE A CA 1
ATOM 1653 C C . ILE A 1 192 ? -24.689 -0.584 25.571 1.00 91.12 192 ILE A C 1
ATOM 1655 O O . ILE A 1 192 ? -24.274 -1.736 25.668 1.00 91.12 192 ILE A O 1
ATOM 1659 N N . PHE A 1 193 ? -24.737 0.047 24.396 1.00 92.81 193 PHE A N 1
ATOM 1660 C CA . PHE A 1 193 ? -24.252 -0.594 23.168 1.00 92.81 193 PHE A CA 1
ATOM 1661 C C . PHE A 1 193 ? -22.768 -0.974 23.273 1.00 92.81 193 PHE A C 1
ATOM 1663 O O . PHE A 1 193 ? -22.400 -2.101 22.934 1.00 92.81 193 PHE A O 1
ATOM 1670 N N . ILE A 1 194 ? -21.935 -0.083 23.827 1.00 92.12 194 ILE A N 1
ATOM 1671 C CA . ILE A 1 194 ? -20.516 -0.362 24.104 1.00 92.12 194 ILE A CA 1
ATOM 1672 C C . ILE A 1 194 ? -20.364 -1.524 25.094 1.00 92.12 194 ILE A C 1
ATOM 1674 O O . ILE A 1 194 ? -19.501 -2.371 24.904 1.00 92.12 194 ILE A O 1
ATOM 1678 N N . LEU A 1 195 ? -21.187 -1.601 26.140 1.00 92.81 195 LEU A N 1
ATOM 1679 C CA . LEU A 1 195 ? -21.150 -2.695 27.112 1.00 92.81 195 LEU A CA 1
ATOM 1680 C C . LEU A 1 195 ? -21.480 -4.054 26.472 1.00 92.81 195 LEU A C 1
ATOM 1682 O O . LEU A 1 195 ? -20.833 -5.054 26.787 1.00 92.81 195 LEU A O 1
ATOM 1686 N N . LEU A 1 196 ? -22.500 -4.092 25.612 1.00 93.38 196 LEU A N 1
ATOM 1687 C CA . LEU A 1 196 ? -23.013 -5.320 25.002 1.00 93.38 196 LEU A CA 1
ATOM 1688 C C . LEU A 1 196 ? -22.053 -5.912 23.968 1.00 93.38 196 LEU A C 1
ATOM 1690 O O . LEU A 1 196 ? -21.877 -7.127 23.921 1.00 93.38 196 LEU A O 1
ATOM 1694 N N . ASN A 1 197 ? -21.410 -5.072 23.158 1.00 93.00 197 ASN A N 1
ATOM 1695 C CA . ASN A 1 197 ? -20.366 -5.517 22.240 1.00 93.00 197 ASN A CA 1
ATOM 1696 C C . ASN A 1 197 ? -19.311 -4.413 22.047 1.00 93.00 197 ASN A C 1
ATOM 1698 O O . ASN A 1 197 ? -19.415 -3.627 21.098 1.00 93.00 197 ASN A O 1
ATOM 1702 N N . PRO A 1 198 ? -18.283 -4.347 22.919 1.00 91.19 198 PRO A N 1
ATOM 1703 C CA . PRO A 1 198 ? -17.296 -3.271 22.899 1.00 91.19 198 PRO A CA 1
ATOM 1704 C C . PRO A 1 198 ? -16.595 -3.123 21.552 1.00 91.19 198 PRO A C 1
ATOM 1706 O O . PRO A 1 198 ? -16.531 -2.023 21.001 1.00 91.19 198 PRO A O 1
ATOM 1709 N N . LYS A 1 199 ? -16.098 -4.238 21.000 1.00 91.19 199 LYS A N 1
ATOM 1710 C CA . LYS A 1 199 ? -15.375 -4.245 19.728 1.00 91.19 199 LYS A CA 1
ATOM 1711 C C . LYS A 1 199 ? -16.259 -3.759 18.582 1.00 91.19 199 LYS A C 1
ATOM 1713 O O . LYS A 1 199 ? -15.826 -2.900 17.814 1.00 91.19 199 LYS A O 1
ATOM 1718 N N . ARG A 1 200 ? -17.486 -4.276 18.458 1.00 91.38 200 ARG A N 1
ATOM 1719 C CA . ARG A 1 200 ? -18.382 -3.939 17.341 1.00 91.38 200 ARG A CA 1
ATOM 1720 C C . ARG A 1 200 ? -18.917 -2.512 17.437 1.00 91.38 200 ARG A C 1
ATOM 1722 O O . ARG A 1 200 ? -18.822 -1.787 16.450 1.00 91.38 200 ARG A O 1
ATOM 1729 N N . ALA A 1 201 ? -19.378 -2.090 18.615 1.00 92.25 201 ALA A N 1
ATOM 1730 C CA . ALA A 1 201 ? -19.916 -0.749 18.830 1.00 92.25 201 ALA A CA 1
ATOM 1731 C C . ALA A 1 201 ? -18.856 0.338 18.592 1.00 92.25 201 ALA A C 1
ATOM 1733 O O . ALA A 1 201 ? -19.101 1.295 17.860 1.00 92.25 201 ALA A O 1
ATOM 1734 N N . LEU A 1 202 ? -17.647 0.176 19.147 1.00 92.31 202 LEU A N 1
ATOM 1735 C CA . LEU A 1 202 ? -16.563 1.141 18.936 1.00 92.31 202 LEU A CA 1
ATOM 1736 C C . LEU A 1 202 ? -16.066 1.129 17.478 1.00 92.31 202 LEU A C 1
ATOM 1738 O O . LEU A 1 202 ? -15.799 2.186 16.917 1.00 92.31 202 LEU A O 1
ATOM 1742 N N . SER A 1 203 ? -16.019 -0.029 16.810 1.00 92.38 203 SER A N 1
ATOM 1743 C CA . SER A 1 203 ? -15.653 -0.080 15.384 1.00 92.38 203 SER A CA 1
ATOM 1744 C C . SER A 1 203 ? -16.678 0.619 14.486 1.00 92.38 203 SER A C 1
ATOM 1746 O O . SER A 1 203 ? -16.293 1.414 13.629 1.00 92.38 203 SER A O 1
ATOM 1748 N N . GLN A 1 204 ? -17.978 0.383 14.704 1.00 91.88 204 GLN A N 1
ATOM 1749 C CA . GLN A 1 204 ? -19.051 1.075 13.976 1.00 91.88 204 GLN A CA 1
ATOM 1750 C C . GLN A 1 204 ? -19.032 2.583 14.240 1.00 91.88 204 GLN A C 1
ATOM 1752 O O . GLN A 1 204 ? -19.205 3.366 13.308 1.00 91.88 204 GLN A O 1
ATOM 1757 N N . LEU A 1 205 ? -18.730 3.001 15.473 1.00 92.50 205 LEU A N 1
ATOM 1758 C CA . LEU A 1 205 ? -18.587 4.414 15.806 1.00 92.50 205 LEU A CA 1
ATOM 1759 C C . LEU A 1 205 ? -17.441 5.074 15.021 1.00 92.50 205 LEU A C 1
ATOM 1761 O O . LEU A 1 205 ? -17.636 6.149 14.471 1.00 92.50 205 LEU A O 1
ATOM 1765 N N . ILE A 1 206 ? -16.273 4.433 14.894 1.00 93.44 206 ILE A N 1
ATOM 1766 C CA . ILE A 1 206 ? -15.178 4.965 14.059 1.00 93.44 206 ILE A CA 1
ATOM 1767 C C . ILE A 1 206 ? -15.581 5.046 12.582 1.00 93.44 206 ILE A C 1
ATOM 1769 O O . ILE A 1 206 ? -15.304 6.051 11.929 1.00 93.44 206 ILE A O 1
ATOM 1773 N N . LEU A 1 207 ? -16.259 4.026 12.048 1.00 91.44 207 LEU A N 1
ATOM 1774 C CA . LEU A 1 207 ? -16.742 4.041 10.662 1.00 91.44 207 LEU A CA 1
ATOM 1775 C C . LEU A 1 207 ? -17.754 5.167 10.408 1.00 91.44 207 LEU A C 1
ATOM 1777 O O . LEU A 1 207 ? -17.709 5.800 9.350 1.00 91.44 207 LEU A O 1
ATOM 1781 N N . TYR A 1 208 ? -18.633 5.445 11.370 1.00 90.81 208 TYR A N 1
ATOM 1782 C CA . TYR A 1 208 ? -19.535 6.594 11.327 1.00 90.81 208 TYR A CA 1
ATOM 1783 C C . TYR A 1 208 ? -18.750 7.914 11.328 1.00 90.81 208 TYR A C 1
ATOM 1785 O O . TYR A 1 208 ? -18.929 8.744 10.437 1.00 90.81 208 TYR A O 1
ATOM 1793 N N . GLU A 1 209 ? -17.803 8.072 12.254 1.00 90.81 209 GLU A N 1
ATOM 1794 C CA . GLU A 1 209 ? -17.004 9.295 12.418 1.00 90.81 209 GLU A CA 1
ATOM 1795 C C . GLU A 1 209 ? -16.107 9.623 11.223 1.00 90.81 209 GLU A C 1
ATOM 1797 O O . GLU A 1 209 ? -15.847 10.793 10.948 1.00 90.81 209 GLU A O 1
ATOM 1802 N N . ILE A 1 210 ? -15.645 8.611 10.486 1.00 90.81 210 ILE A N 1
ATOM 1803 C CA . ILE A 1 210 ? -14.907 8.816 9.234 1.00 90.81 210 ILE A CA 1
ATOM 1804 C C . ILE A 1 210 ? -15.803 9.460 8.168 1.00 90.81 210 ILE A C 1
ATOM 1806 O O . ILE A 1 210 ? -15.316 10.215 7.332 1.00 90.81 210 ILE A O 1
ATOM 1810 N N . ASN A 1 211 ? -17.102 9.157 8.158 1.00 86.56 211 ASN A N 1
ATOM 1811 C CA . ASN A 1 211 ? -18.001 9.547 7.072 1.00 86.56 211 ASN A CA 1
ATOM 1812 C C . ASN A 1 211 ? -18.829 10.802 7.360 1.00 86.56 211 ASN A C 1
ATOM 1814 O O . ASN A 1 211 ? -19.393 11.370 6.416 1.00 86.56 211 ASN A O 1
ATOM 1818 N N . VAL A 1 212 ? -18.886 11.225 8.622 1.00 85.69 212 VAL A N 1
ATOM 1819 C CA . VAL A 1 212 ? -19.723 12.323 9.101 1.00 85.69 212 VAL A CA 1
ATOM 1820 C C . VAL A 1 212 ? -19.036 13.693 8.987 1.00 85.69 212 VAL A C 1
ATOM 1822 O O . VAL A 1 212 ? -17.811 13.812 9.014 1.00 85.69 212 VAL A O 1
ATOM 1825 N N . GLU A 1 213 ? -19.841 14.747 8.870 1.00 80.44 213 GLU A N 1
ATOM 1826 C CA . GLU A 1 213 ? -19.397 16.141 8.961 1.00 80.44 213 GLU A CA 1
ATOM 1827 C C . GLU A 1 213 ? -19.040 16.540 10.401 1.00 80.44 213 GLU A C 1
ATOM 1829 O O . GLU A 1 213 ? -19.631 16.057 11.366 1.00 80.44 213 GLU A O 1
ATOM 1834 N N . ASP A 1 214 ? -18.122 17.498 10.549 1.00 74.81 214 ASP A N 1
ATOM 1835 C CA . ASP A 1 214 ? -17.595 17.977 11.836 1.00 74.81 214 ASP A CA 1
ATOM 1836 C C . ASP A 1 214 ? -18.680 18.403 12.828 1.00 74.81 214 ASP A C 1
ATOM 1838 O O . ASP A 1 214 ? -18.559 18.162 14.028 1.00 74.81 214 ASP A O 1
ATOM 1842 N N . THR A 1 215 ? -19.763 19.002 12.334 1.00 71.62 215 THR A N 1
ATOM 1843 C CA . THR A 1 215 ? -20.890 19.467 13.155 1.00 71.62 215 THR A CA 1
ATOM 1844 C C . THR A 1 215 ? -21.643 18.323 13.831 1.00 71.62 215 THR A C 1
ATOM 1846 O O . THR A 1 215 ? -22.222 18.532 14.894 1.00 71.62 215 THR A O 1
ATOM 1849 N N . LYS A 1 216 ? -21.600 17.117 13.256 1.00 75.94 216 LYS A N 1
ATOM 1850 C CA . LYS A 1 216 ? -22.308 15.913 13.714 1.00 75.94 216 LYS A CA 1
ATOM 1851 C C . LYS A 1 216 ? -21.375 14.869 14.346 1.00 75.94 216 LYS A C 1
ATOM 1853 O O . LYS A 1 216 ? -21.827 13.777 14.681 1.00 75.94 216 LYS A O 1
ATOM 1858 N N . SER A 1 217 ? -20.088 15.188 14.497 1.00 81.81 217 SER A N 1
ATOM 1859 C CA . SER A 1 217 ? -19.102 14.295 15.111 1.00 81.81 217 SER A CA 1
ATOM 1860 C C . SER A 1 217 ? -19.377 14.091 16.602 1.00 81.81 217 SER A C 1
ATOM 1862 O O . SER A 1 217 ? -19.457 15.043 17.368 1.00 81.81 217 SER A O 1
ATOM 1864 N N . ILE A 1 218 ? -19.448 12.840 17.038 1.00 82.69 218 ILE A N 1
ATOM 1865 C CA . ILE A 1 218 ? -19.573 12.430 18.441 1.00 82.69 218 ILE A CA 1
ATOM 1866 C C . ILE A 1 218 ? -18.222 12.569 19.148 1.00 82.69 218 ILE A C 1
ATOM 1868 O O . ILE A 1 218 ? -18.155 12.998 20.300 1.00 82.69 218 ILE A O 1
ATOM 1872 N N . ILE A 1 219 ? -17.129 12.205 18.469 1.00 85.00 219 ILE A N 1
ATOM 1873 C CA . ILE A 1 219 ? -15.800 12.098 19.088 1.00 85.00 219 ILE A CA 1
ATOM 1874 C C . ILE A 1 219 ? -15.093 13.452 19.173 1.00 85.00 219 ILE A C 1
ATOM 1876 O O . ILE A 1 219 ? -14.349 13.687 20.125 1.00 85.00 219 ILE A O 1
ATOM 1880 N N . PHE A 1 220 ? -15.296 14.342 18.202 1.00 83.44 220 PHE A N 1
ATOM 1881 C CA . PHE A 1 220 ? -14.522 15.581 18.059 1.00 83.44 220 PHE A CA 1
ATOM 1882 C C . PHE A 1 220 ? -15.308 16.845 18.424 1.00 83.44 220 PHE A C 1
ATOM 1884 O O . PHE A 1 220 ? -14.907 17.952 18.068 1.00 83.44 220 PHE A O 1
ATOM 1891 N N . GLN A 1 221 ? -16.410 16.705 19.157 1.00 79.88 221 GLN A N 1
ATOM 1892 C CA . GLN A 1 221 ? -17.117 17.831 19.762 1.00 79.88 221 GLN A CA 1
ATOM 1893 C C . GLN A 1 221 ? -16.516 18.211 21.123 1.00 79.88 221 GLN A C 1
ATOM 1895 O O . GLN A 1 221 ? -15.913 17.400 21.826 1.00 79.88 221 GLN A O 1
ATOM 1900 N N . LYS A 1 222 ? -16.722 19.462 21.549 1.00 71.88 222 LYS A N 1
ATOM 1901 C CA . LYS A 1 222 ? -16.404 19.914 22.915 1.00 71.88 222 LYS A CA 1
ATOM 1902 C C . LYS A 1 222 ? -17.526 19.519 23.888 1.00 71.88 222 LYS A C 1
ATOM 1904 O O . LYS A 1 222 ? -18.130 20.387 24.509 1.00 71.88 222 LYS A O 1
ATOM 1909 N N . SER A 1 223 ? -17.818 18.222 23.996 1.00 73.31 223 SER A N 1
ATOM 1910 C CA . SER A 1 223 ? -18.881 17.673 24.852 1.00 73.31 223 SER A CA 1
ATOM 1911 C C . SER A 1 223 ? -18.341 16.658 25.870 1.00 73.31 223 SER A C 1
ATOM 1913 O O . SER A 1 223 ? -17.250 16.104 25.718 1.00 73.31 223 SER A O 1
ATOM 1915 N N . MET A 1 224 ? -19.107 16.399 26.937 1.00 71.88 224 MET A N 1
ATOM 1916 C CA . MET A 1 224 ? -18.775 15.356 27.922 1.00 71.88 224 MET A CA 1
ATOM 1917 C C . MET A 1 224 ? -18.799 13.954 27.296 1.00 71.88 224 MET A C 1
ATOM 1919 O O . MET A 1 224 ? -17.981 13.105 27.636 1.00 71.88 224 MET A O 1
ATOM 1923 N N . LEU A 1 225 ? -19.715 13.706 26.360 1.00 75.44 225 LEU A N 1
ATOM 1924 C CA . LEU A 1 225 ? -19.774 12.446 25.625 1.00 75.44 225 LEU A CA 1
ATOM 1925 C C . LEU A 1 225 ? -18.519 12.244 24.769 1.00 75.44 225 LEU A C 1
ATOM 1927 O O . LEU A 1 225 ? -17.942 11.160 24.806 1.00 75.44 225 LEU A O 1
ATOM 1931 N N . ALA A 1 226 ? -18.039 13.285 24.087 1.00 81.69 226 ALA A N 1
ATOM 1932 C CA . ALA A 1 226 ? -16.789 13.211 23.340 1.00 81.69 226 ALA A CA 1
ATOM 1933 C C . ALA A 1 226 ? -15.614 12.805 24.244 1.00 81.69 226 ALA A C 1
ATOM 1935 O O . ALA A 1 226 ? -14.862 11.895 23.902 1.00 81.69 226 ALA A O 1
ATOM 1936 N N . SER A 1 227 ? -15.479 13.404 25.434 1.00 81.38 227 SER A N 1
ATOM 1937 C CA . SER A 1 227 ? -14.393 13.048 26.361 1.00 81.38 227 SER A CA 1
ATOM 1938 C C . SER A 1 227 ? -14.520 11.619 26.905 1.00 81.38 227 SER A C 1
ATOM 1940 O O . SER A 1 227 ? -13.521 10.903 26.984 1.00 81.38 227 SER A O 1
ATOM 1942 N N . ILE A 1 228 ? -15.742 11.170 27.205 1.00 81.25 228 ILE A N 1
ATOM 1943 C CA . ILE A 1 228 ? -16.049 9.786 27.593 1.00 81.25 228 ILE A CA 1
ATOM 1944 C C . ILE A 1 228 ? -15.620 8.804 26.499 1.00 81.25 228 ILE A C 1
ATOM 1946 O O . ILE A 1 228 ? -14.878 7.856 26.765 1.00 81.25 228 ILE A O 1
ATOM 1950 N N . VAL A 1 229 ? -16.050 9.041 25.261 1.00 84.12 229 VAL A N 1
ATOM 1951 C CA . VAL A 1 229 ? -15.750 8.174 24.119 1.00 84.12 229 VAL A CA 1
ATOM 1952 C C . VAL A 1 229 ? -14.248 8.161 23.827 1.00 84.12 229 VAL A C 1
ATOM 1954 O O . VAL A 1 229 ? -13.659 7.095 23.646 1.00 84.12 229 VAL A O 1
ATOM 1957 N N . GLN A 1 230 ? -13.594 9.324 23.863 1.00 87.81 230 GLN A N 1
ATOM 1958 C CA . GLN A 1 230 ? -12.145 9.428 23.694 1.00 87.81 230 GLN A CA 1
ATOM 1959 C C . GLN A 1 230 ? -11.371 8.617 24.739 1.00 87.81 230 GLN A C 1
ATOM 1961 O O . GLN A 1 230 ? -10.327 8.048 24.415 1.00 87.81 230 GLN A O 1
ATOM 1966 N N . ASN A 1 231 ? -11.866 8.544 25.976 1.00 85.94 231 ASN A N 1
ATOM 1967 C CA . ASN A 1 231 ? -11.221 7.765 27.025 1.00 85.94 231 ASN A CA 1
ATOM 1968 C C . ASN A 1 231 ? -11.284 6.264 26.753 1.00 85.94 231 ASN A C 1
ATOM 1970 O O . ASN A 1 231 ? -10.274 5.607 26.972 1.00 85.94 231 ASN A O 1
ATOM 1974 N N . TYR A 1 232 ? -12.388 5.722 26.219 1.00 86.06 232 TYR A N 1
ATOM 1975 C CA . TYR A 1 232 ? -12.427 4.309 25.809 1.00 86.06 232 TYR A CA 1
ATOM 1976 C C . TYR A 1 232 ? -11.300 3.992 24.831 1.00 86.06 232 TYR A C 1
ATOM 1978 O O . TYR A 1 232 ? -10.541 3.051 25.040 1.00 86.06 232 TYR A O 1
ATOM 1986 N N . TYR A 1 233 ? -11.127 4.838 23.822 1.00 87.06 233 TYR A N 1
ATOM 1987 C CA . TYR A 1 233 ? -10.070 4.682 22.834 1.00 87.06 233 TYR A CA 1
ATOM 1988 C C . TYR A 1 233 ? -8.664 4.790 23.434 1.00 87.06 233 TYR A C 1
ATOM 1990 O O . TYR A 1 233 ? -7.830 3.931 23.169 1.00 87.06 233 TYR A O 1
ATOM 1998 N N . LYS A 1 234 ? -8.411 5.782 24.299 1.00 82.88 234 LYS A N 1
ATOM 1999 C CA . LYS A 1 234 ? -7.101 6.006 24.944 1.00 82.88 234 LYS A CA 1
ATOM 2000 C C . LYS A 1 234 ? -6.711 4.940 25.974 1.00 82.88 234 LYS A C 1
ATOM 2002 O O . LYS A 1 234 ? -5.587 4.964 26.467 1.00 82.88 234 LYS A O 1
ATOM 2007 N N . SER A 1 235 ? -7.628 4.058 26.350 1.00 64.62 235 SER A N 1
ATOM 2008 C CA . SER A 1 235 ? -7.472 3.226 27.536 1.00 64.62 235 SER A CA 1
ATOM 2009 C C . SER A 1 235 ? -6.796 1.868 27.284 1.00 64.62 235 SER A C 1
ATOM 2011 O O . SER A 1 235 ? -6.944 1.284 26.213 1.00 64.62 235 SER A O 1
ATOM 2013 N N . GLY A 1 236 ? -6.034 1.376 28.274 1.00 59.22 236 GLY A N 1
ATOM 2014 C CA . GLY A 1 236 ? -5.286 0.108 28.226 1.00 59.22 236 GLY A CA 1
ATOM 2015 C C . GLY A 1 236 ? -3.796 0.218 27.842 1.00 59.22 236 GLY A C 1
ATOM 2016 O O . GLY A 1 236 ? -3.299 1.276 27.470 1.00 59.22 236 GLY A O 1
ATOM 2017 N N . HIS A 1 237 ? -3.060 -0.902 27.937 1.00 50.50 237 HIS A N 1
ATOM 2018 C CA . HIS A 1 237 ? -1.636 -0.993 27.547 1.00 50.50 237 HIS A CA 1
ATOM 2019 C C . HIS A 1 237 ? -1.412 -0.925 26.026 1.00 50.50 237 HIS A C 1
ATOM 2021 O O . HIS A 1 237 ? -0.307 -0.637 25.570 1.00 50.50 237 HIS A O 1
ATOM 2027 N N . ARG A 1 238 ? -2.459 -1.189 25.238 1.00 60.66 238 ARG A N 1
ATOM 2028 C CA . ARG A 1 238 ? -2.519 -0.940 23.797 1.00 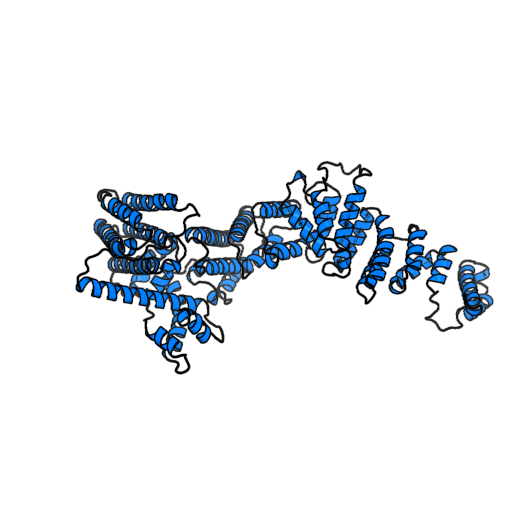60.66 238 ARG A CA 1
ATOM 2029 C C . ARG A 1 238 ? -3.752 -0.081 23.553 1.00 60.66 238 ARG A C 1
ATOM 2031 O O . ARG A 1 238 ? -4.847 -0.490 23.914 1.00 60.66 238 ARG A O 1
ATOM 2038 N N . ASN A 1 239 ? -3.549 1.097 22.976 1.00 79.06 239 ASN A N 1
ATOM 2039 C CA . ASN A 1 239 ? -4.605 2.038 22.612 1.00 79.06 239 ASN A CA 1
ATOM 2040 C C . ASN A 1 239 ? -5.687 1.309 21.785 1.00 79.06 239 ASN A C 1
ATOM 2042 O O . ASN A 1 239 ? -5.386 0.801 20.703 1.00 79.06 239 ASN A O 1
ATOM 2046 N N . ILE A 1 240 ? -6.919 1.218 22.301 1.00 88.12 240 ILE A N 1
ATOM 2047 C CA . ILE A 1 240 ? -8.031 0.499 21.652 1.00 88.12 240 ILE A CA 1
ATOM 2048 C C . ILE A 1 240 ? -8.287 1.054 20.246 1.00 88.12 240 ILE A C 1
ATOM 2050 O O . ILE A 1 240 ? -8.591 0.289 19.329 1.00 88.12 240 ILE A O 1
ATOM 2054 N N . LEU A 1 241 ? -8.091 2.362 20.040 1.00 91.25 241 LEU A N 1
ATOM 2055 C CA . LEU A 1 241 ? -8.232 2.975 18.717 1.00 91.25 241 LEU A CA 1
ATOM 2056 C C . LEU A 1 241 ? -7.287 2.354 17.694 1.00 91.25 241 LEU A C 1
ATOM 2058 O O . LEU A 1 241 ? -7.691 2.114 16.562 1.00 91.25 241 LEU A O 1
ATOM 2062 N N . THR A 1 242 ? -6.051 2.059 18.092 1.00 89.69 242 THR A N 1
ATOM 2063 C CA . THR A 1 242 ? -5.076 1.404 17.219 1.00 89.69 242 THR A CA 1
ATOM 2064 C C . THR A 1 242 ? -5.605 0.065 16.724 1.00 89.69 242 THR A C 1
ATOM 2066 O O . THR A 1 242 ? -5.541 -0.214 15.531 1.00 89.69 242 THR A O 1
ATOM 2069 N N . TYR A 1 243 ? -6.151 -0.749 17.629 1.00 88.44 243 TYR A N 1
ATOM 2070 C CA . TYR A 1 243 ? -6.695 -2.057 17.281 1.00 88.44 243 TYR A CA 1
ATOM 2071 C C . TYR A 1 243 ? -7.892 -1.932 16.330 1.00 88.44 243 TYR A C 1
ATOM 2073 O O . TYR A 1 243 ? -7.950 -2.625 15.317 1.00 88.44 243 TYR A O 1
ATOM 2081 N N . VAL A 1 244 ? -8.813 -1.005 16.613 1.00 91.56 244 VAL A N 1
ATOM 2082 C CA . VAL A 1 244 ? -9.984 -0.745 15.762 1.00 91.56 244 VAL A CA 1
ATOM 2083 C C . VAL A 1 244 ? -9.565 -0.261 14.370 1.00 91.56 244 VAL A C 1
ATOM 2085 O O . VAL A 1 244 ? -10.050 -0.776 13.367 1.00 91.56 244 VAL A O 1
ATOM 2088 N N . LEU A 1 245 ? -8.626 0.684 14.278 1.00 92.62 245 LEU A N 1
ATOM 2089 C CA . LEU A 1 245 ? -8.141 1.196 12.993 1.00 92.62 245 LEU A CA 1
ATOM 2090 C C . LEU A 1 245 ? -7.384 0.132 12.187 1.00 92.62 245 LEU A C 1
ATOM 2092 O O . LEU A 1 245 ? -7.522 0.084 10.964 1.00 92.62 245 LEU A O 1
ATOM 2096 N N . GLN A 1 246 ? -6.616 -0.735 12.854 1.00 90.81 246 GLN A N 1
ATOM 2097 C CA . GLN A 1 246 ? -5.980 -1.887 12.213 1.00 90.81 246 GLN A CA 1
ATOM 2098 C C . GLN A 1 246 ? -7.018 -2.868 11.663 1.00 90.81 246 GLN A C 1
ATOM 2100 O O . GLN A 1 246 ? -6.871 -3.320 10.532 1.00 90.81 246 GLN A O 1
ATOM 2105 N N . ASP A 1 247 ? -8.065 -3.185 12.426 1.00 90.12 247 ASP A N 1
ATOM 2106 C CA . ASP A 1 247 ? -9.148 -4.060 11.969 1.00 90.12 247 ASP A CA 1
ATOM 2107 C C . ASP A 1 247 ? -9.849 -3.462 10.736 1.00 90.12 247 ASP A C 1
ATOM 2109 O O . ASP A 1 247 ? -9.955 -4.121 9.703 1.00 90.12 247 ASP A O 1
ATOM 2113 N N . ILE A 1 248 ? -10.197 -2.173 10.781 1.00 90.75 248 ILE A N 1
ATOM 2114 C CA . ILE A 1 248 ? -10.845 -1.453 9.674 1.00 90.75 248 ILE A CA 1
ATOM 2115 C C . ILE A 1 248 ? -9.978 -1.444 8.400 1.00 90.75 248 ILE A C 1
ATOM 2117 O O . ILE A 1 248 ? -10.468 -1.748 7.309 1.00 90.75 248 ILE A O 1
ATOM 2121 N N . LEU A 1 249 ? -8.688 -1.107 8.505 1.00 89.00 249 LEU A N 1
ATOM 2122 C CA . LEU A 1 249 ? -7.820 -0.971 7.327 1.00 89.00 249 LEU A CA 1
ATOM 2123 C C . LEU A 1 249 ? -7.258 -2.302 6.821 1.00 89.00 249 LEU A C 1
ATOM 2125 O O . LEU A 1 249 ? -7.171 -2.502 5.611 1.00 89.00 249 LEU A O 1
ATOM 2129 N N . LEU A 1 250 ? -6.855 -3.206 7.717 1.00 86.25 250 LEU A N 1
ATOM 2130 C CA . LEU A 1 250 ? -6.142 -4.435 7.349 1.00 86.25 250 LEU A CA 1
ATOM 2131 C C . LEU A 1 250 ? -7.086 -5.627 7.168 1.00 86.25 250 LEU A C 1
ATOM 2133 O O . LEU A 1 250 ? -6.871 -6.429 6.258 1.00 86.25 250 LEU A O 1
ATOM 2137 N N . GLN A 1 251 ? -8.121 -5.751 8.008 1.00 86.75 251 GLN A N 1
ATOM 2138 C CA . GLN A 1 251 ? -9.056 -6.884 7.963 1.00 86.75 251 GLN A CA 1
ATOM 2139 C C . GLN A 1 251 ? -10.281 -6.565 7.105 1.00 86.75 251 GLN A C 1
ATOM 2141 O O . GLN A 1 251 ? -10.570 -7.291 6.156 1.00 86.75 251 GLN A O 1
ATOM 2146 N N . GLN A 1 252 ? -10.963 -5.450 7.387 1.00 86.88 252 GLN A N 1
ATOM 2147 C CA . GLN A 1 252 ? -12.158 -5.024 6.648 1.00 86.88 252 GLN A CA 1
ATOM 2148 C C . GLN A 1 252 ? -11.819 -4.359 5.304 1.00 86.88 252 GLN A C 1
ATOM 2150 O O . GLN A 1 252 ? -12.686 -4.239 4.442 1.00 86.88 252 GLN A O 1
ATOM 2155 N N . ARG A 1 253 ? -10.552 -3.963 5.100 1.00 86.44 253 ARG A N 1
ATOM 2156 C CA . ARG A 1 253 ? -10.026 -3.380 3.850 1.00 86.44 253 ARG A CA 1
ATOM 2157 C C . ARG A 1 253 ? -10.772 -2.120 3.406 1.00 86.44 253 ARG A C 1
ATOM 2159 O O . ARG A 1 253 ? -10.937 -1.872 2.209 1.00 86.44 253 ARG A O 1
ATOM 2166 N N . VAL A 1 254 ? -11.210 -1.310 4.369 1.00 87.81 254 VAL A N 1
ATOM 2167 C CA . VAL A 1 254 ? -11.829 -0.013 4.083 1.00 87.81 254 VAL A CA 1
ATOM 2168 C C . VAL A 1 254 ? -10.818 0.889 3.376 1.00 87.81 254 VAL A C 1
ATOM 2170 O O . VAL A 1 254 ? -9.637 0.930 3.717 1.00 87.81 254 VAL A O 1
ATOM 2173 N N . THR A 1 255 ? -11.283 1.611 2.358 1.00 88.69 255 THR A N 1
ATOM 2174 C CA . THR A 1 255 ? -10.419 2.473 1.546 1.00 88.69 255 THR A CA 1
ATOM 2175 C C . THR A 1 255 ? -9.971 3.699 2.346 1.00 88.69 255 THR A C 1
ATOM 2177 O O . THR A 1 255 ? -10.800 4.449 2.860 1.00 88.69 255 THR A O 1
ATOM 2180 N N . PHE A 1 256 ? -8.661 3.947 2.399 1.00 90.19 256 PHE A N 1
ATOM 2181 C CA . PHE A 1 256 ? -8.081 5.144 3.012 1.00 90.19 256 PHE A CA 1
ATOM 2182 C C . PHE A 1 256 ? -8.232 6.338 2.058 1.00 90.19 256 PHE A C 1
ATOM 2184 O O . PHE A 1 256 ? -7.379 6.611 1.211 1.00 90.19 256 PHE A O 1
ATOM 2191 N N . ASN A 1 257 ? -9.376 7.009 2.150 1.00 90.00 257 ASN A N 1
ATOM 2192 C CA . ASN A 1 257 ? -9.722 8.175 1.342 1.00 90.00 257 ASN A CA 1
ATOM 2193 C C . ASN A 1 257 ? -9.429 9.495 2.076 1.00 90.00 257 ASN A C 1
ATOM 2195 O O . ASN A 1 257 ? -8.912 9.506 3.194 1.00 90.00 257 ASN A O 1
ATOM 2199 N N . LEU A 1 258 ? -9.772 10.621 1.443 1.00 88.88 258 LEU A N 1
ATOM 2200 C CA . LEU A 1 258 ? -9.570 11.947 2.027 1.00 88.88 258 LEU A CA 1
ATOM 2201 C C . LEU A 1 258 ? -10.309 12.115 3.365 1.00 88.88 258 LEU A C 1
ATOM 2203 O O . LEU A 1 258 ? -9.730 12.650 4.302 1.00 88.88 258 LEU A O 1
ATOM 2207 N N . LYS A 1 259 ? -11.540 11.599 3.489 1.00 90.88 259 LYS A N 1
ATOM 2208 C CA . LYS A 1 259 ? -12.300 11.665 4.747 1.00 90.88 259 LYS A CA 1
ATOM 2209 C C . LYS A 1 259 ? -11.609 10.886 5.870 1.00 90.88 259 LYS A C 1
ATOM 2211 O O . LYS A 1 259 ? -11.487 11.385 6.985 1.00 90.88 259 LYS A O 1
ATOM 2216 N N . PHE A 1 260 ? -11.076 9.702 5.556 1.00 92.94 260 PHE A N 1
ATOM 2217 C CA . PHE A 1 260 ? -10.277 8.908 6.490 1.00 92.94 260 PHE A CA 1
ATOM 2218 C C . PHE A 1 260 ? -9.024 9.676 6.928 1.00 92.94 260 PHE A C 1
ATOM 2220 O O . PHE A 1 260 ? -8.716 9.738 8.117 1.00 92.94 260 PHE A O 1
ATOM 2227 N N . ARG A 1 261 ? -8.318 10.315 5.988 1.00 92.44 261 ARG A N 1
ATOM 2228 C CA . ARG A 1 261 ? -7.170 11.174 6.307 1.00 92.44 261 ARG A CA 1
ATOM 2229 C C . ARG A 1 261 ? -7.565 12.295 7.273 1.00 92.44 261 ARG A C 1
ATOM 2231 O O . ARG A 1 261 ? -6.938 12.416 8.320 1.00 92.44 261 ARG A O 1
ATOM 2238 N N . THR A 1 262 ? -8.633 13.037 6.974 1.00 91.69 262 THR A N 1
ATOM 2239 C CA . THR A 1 262 ? -9.154 14.103 7.844 1.00 91.69 262 THR A CA 1
ATOM 2240 C C . THR A 1 262 ? -9.510 13.581 9.236 1.00 91.69 262 THR A C 1
ATOM 2242 O O . THR A 1 262 ? -9.213 14.230 10.238 1.00 91.69 262 THR A O 1
ATOM 2245 N N . PHE A 1 263 ? -10.104 12.389 9.325 1.00 93.81 263 PHE A N 1
ATOM 2246 C CA . PHE A 1 263 ? -10.363 11.726 10.600 1.00 93.81 263 PHE A CA 1
ATOM 2247 C C . PHE A 1 263 ? -9.062 11.476 11.387 1.00 93.81 263 PHE A C 1
ATOM 2249 O O . PHE A 1 263 ? -8.982 11.820 12.566 1.00 93.81 263 PHE A O 1
ATOM 2256 N N . ILE A 1 264 ? -8.015 10.943 10.748 1.00 94.00 264 ILE A N 1
ATOM 2257 C CA . ILE A 1 264 ? -6.718 10.699 11.402 1.00 94.00 264 ILE A CA 1
ATOM 2258 C C . ILE A 1 264 ? -6.043 12.007 11.847 1.00 94.00 264 ILE A C 1
ATOM 2260 O O . ILE A 1 264 ? -5.483 12.067 12.947 1.00 94.00 264 ILE A O 1
ATOM 2264 N N . ASP A 1 265 ? -6.149 13.076 11.058 1.00 91.88 265 ASP A N 1
ATOM 2265 C CA . ASP A 1 265 ? -5.657 14.403 11.444 1.00 91.88 265 ASP A CA 1
ATOM 2266 C C . ASP A 1 265 ? -6.363 14.930 12.705 1.00 91.88 265 ASP A C 1
ATOM 2268 O O . ASP A 1 265 ? -5.719 15.487 13.606 1.00 91.88 265 ASP A O 1
ATOM 2272 N N . LYS A 1 266 ? -7.675 14.690 12.839 1.00 91.25 266 LYS A N 1
ATOM 2273 C CA . LYS A 1 266 ? -8.428 15.011 14.062 1.00 91.25 266 LYS A CA 1
ATOM 2274 C C . LYS A 1 266 ? -7.998 14.143 15.241 1.00 91.25 266 LYS A C 1
ATOM 2276 O O . LYS A 1 266 ? -7.727 14.688 16.308 1.00 91.25 266 LYS A O 1
ATOM 2281 N N . VAL A 1 267 ? -7.855 12.826 15.062 1.00 91.62 267 VAL A N 1
ATOM 2282 C CA . VAL A 1 267 ? -7.333 11.906 16.096 1.00 91.62 267 VAL A CA 1
ATOM 2283 C C . VAL A 1 267 ? -6.018 12.430 16.680 1.00 91.62 267 VAL A C 1
ATOM 2285 O O . VAL A 1 267 ? -5.837 12.450 17.902 1.00 91.62 267 VAL A O 1
ATOM 2288 N N . ARG A 1 268 ? -5.118 12.915 15.819 1.00 89.50 268 ARG A N 1
ATOM 2289 C CA . ARG A 1 268 ? -3.859 13.546 16.228 1.00 89.50 268 ARG A CA 1
ATOM 2290 C C . ARG A 1 268 ? -4.085 14.868 16.967 1.00 89.50 268 ARG A C 1
ATOM 2292 O O . ARG A 1 268 ? -3.528 15.068 18.044 1.00 89.50 268 ARG A O 1
ATOM 2299 N N . THR A 1 269 ? -4.918 15.752 16.420 1.00 89.25 269 THR A N 1
ATOM 2300 C CA . THR A 1 269 ? -5.227 17.075 16.998 1.00 89.25 269 THR A CA 1
ATOM 2301 C C . THR A 1 269 ? -5.817 16.965 18.409 1.00 89.25 269 THR A C 1
ATOM 2303 O O . THR A 1 269 ? -5.416 17.694 19.315 1.00 89.25 269 THR A O 1
ATOM 2306 N N . TYR A 1 270 ? -6.687 15.979 18.636 1.00 87.88 270 TYR A N 1
ATOM 2307 C CA . TYR A 1 270 ? -7.284 15.660 19.940 1.00 87.88 270 TYR A CA 1
ATOM 2308 C C . TYR A 1 270 ? -6.390 14.776 20.836 1.00 87.88 270 TYR A C 1
ATOM 2310 O O . TYR A 1 270 ? -6.817 14.297 21.897 1.00 87.88 270 TYR A O 1
ATOM 2318 N N . LYS A 1 271 ? -5.125 14.573 20.437 1.00 87.75 271 LYS A N 1
ATOM 2319 C CA . LYS A 1 271 ? -4.098 13.817 21.172 1.00 87.75 271 LYS A CA 1
ATOM 2320 C C . LYS A 1 271 ? -4.558 12.406 21.553 1.00 87.75 271 LYS A C 1
ATOM 2322 O O . LYS A 1 271 ? -4.257 11.923 22.643 1.00 87.75 271 LYS A O 1
ATOM 2327 N N . MET A 1 272 ? -5.346 11.762 20.693 1.00 88.75 272 MET A N 1
ATOM 2328 C CA . MET A 1 272 ? -5.770 10.370 20.872 1.00 88.75 272 MET A CA 1
ATOM 2329 C C . MET A 1 272 ? -4.685 9.391 20.424 1.00 88.75 272 MET A C 1
ATOM 2331 O O . MET A 1 272 ? -4.533 8.335 21.030 1.00 88.75 272 MET A O 1
ATOM 2335 N N . MET A 1 273 ? -3.913 9.760 19.401 1.00 90.50 273 MET A N 1
ATOM 2336 C CA . MET A 1 273 ? -2.704 9.067 18.955 1.00 90.50 273 MET A CA 1
ATOM 2337 C C . MET A 1 273 ? -1.659 10.101 18.541 1.00 90.50 273 MET A C 1
ATOM 2339 O O . MET A 1 273 ? -2.004 11.184 18.066 1.00 90.50 273 MET A O 1
ATOM 2343 N N . THR A 1 274 ? -0.380 9.777 18.707 1.00 90.62 274 THR A N 1
ATOM 2344 C CA . THR A 1 274 ? 0.713 10.589 18.161 1.00 90.62 274 THR A CA 1
ATOM 2345 C C . THR A 1 274 ? 1.024 10.183 16.719 1.00 90.62 274 THR A C 1
ATOM 2347 O O . THR A 1 274 ? 0.663 9.091 16.278 1.00 90.62 274 THR A O 1
ATOM 2350 N N . ALA A 1 275 ? 1.744 11.029 15.973 1.00 91.50 275 ALA A N 1
ATOM 2351 C CA . ALA A 1 275 ? 2.227 10.655 14.641 1.00 91.50 275 ALA A CA 1
ATOM 2352 C C . ALA A 1 275 ? 3.120 9.400 14.690 1.00 91.50 275 ALA A C 1
ATOM 2354 O O . ALA A 1 275 ? 2.994 8.533 13.833 1.00 91.50 275 ALA A O 1
ATOM 2355 N N . ASN A 1 276 ? 3.942 9.246 15.737 1.00 91.31 276 ASN A N 1
ATOM 2356 C CA . ASN A 1 276 ? 4.742 8.033 15.941 1.00 91.31 276 ASN A CA 1
ATOM 2357 C C . ASN A 1 276 ? 3.856 6.781 16.084 1.00 91.31 276 ASN A C 1
ATOM 2359 O O . ASN A 1 276 ? 4.174 5.744 15.506 1.00 91.31 276 ASN A O 1
ATOM 2363 N N . ASP A 1 277 ? 2.732 6.875 16.806 1.00 91.00 277 ASP A N 1
ATOM 2364 C CA . ASP A 1 277 ? 1.793 5.755 16.960 1.00 91.00 277 ASP A CA 1
ATOM 2365 C C . ASP A 1 277 ? 1.134 5.392 15.624 1.00 91.00 277 ASP A C 1
ATOM 2367 O O . ASP A 1 277 ? 1.037 4.216 15.279 1.00 91.00 277 ASP A O 1
ATOM 2371 N N . LEU A 1 278 ? 0.721 6.396 14.844 1.00 92.69 278 LEU A N 1
ATOM 2372 C CA . LEU A 1 278 ? 0.134 6.192 13.517 1.00 92.69 278 LEU A CA 1
ATOM 2373 C C . LEU A 1 278 ? 1.134 5.538 12.552 1.00 92.69 278 LEU A C 1
ATOM 2375 O O . LEU A 1 278 ? 0.792 4.572 11.871 1.00 92.69 278 LEU A O 1
ATOM 2379 N N . MET A 1 279 ? 2.387 6.000 12.539 1.00 93.19 279 MET A N 1
ATOM 2380 C CA . MET A 1 279 ? 3.448 5.390 11.733 1.00 93.19 279 MET A CA 1
ATOM 2381 C C . MET A 1 279 ? 3.675 3.927 12.133 1.00 93.19 279 MET A C 1
ATOM 2383 O O . MET A 1 279 ? 3.602 3.032 11.290 1.00 93.19 279 MET A O 1
ATOM 2387 N N . ASN A 1 280 ? 3.916 3.682 13.424 1.00 92.69 280 ASN A N 1
ATOM 2388 C CA . ASN A 1 280 ? 4.332 2.379 13.939 1.00 92.69 280 ASN A CA 1
ATOM 2389 C C . ASN A 1 280 ? 3.223 1.331 13.889 1.00 92.69 280 ASN A C 1
ATOM 2391 O O . ASN A 1 280 ? 3.492 0.169 13.587 1.00 92.69 280 ASN A O 1
ATOM 2395 N N . TYR A 1 281 ? 1.990 1.728 14.193 1.00 90.38 281 TYR A N 1
ATOM 2396 C CA . TYR A 1 281 ? 0.895 0.785 14.362 1.00 90.38 281 TYR A CA 1
ATOM 2397 C C . TYR A 1 281 ? -0.123 0.798 13.225 1.00 90.38 281 TYR A C 1
ATOM 2399 O O . TYR A 1 281 ? -0.923 -0.128 13.154 1.00 90.38 281 TYR A O 1
ATOM 2407 N N . LEU A 1 282 ? -0.106 1.778 12.319 1.00 91.50 282 LEU A N 1
ATOM 2408 C CA . LEU A 1 282 ? -1.057 1.819 11.206 1.00 91.50 282 LEU A CA 1
ATOM 2409 C C . LEU A 1 282 ? -0.365 1.716 9.850 1.00 91.50 282 LEU A C 1
ATOM 2411 O O . LEU A 1 282 ? -0.608 0.768 9.103 1.00 91.50 282 LEU A O 1
ATOM 2415 N N . TYR A 1 283 ? 0.532 2.652 9.545 1.00 93.44 283 TYR A N 1
ATOM 2416 C CA . TYR A 1 283 ? 1.101 2.760 8.202 1.00 93.44 283 TYR A CA 1
ATOM 2417 C C . TYR A 1 283 ? 2.145 1.686 7.910 1.00 93.44 283 TYR A C 1
ATOM 2419 O O . TYR A 1 283 ? 2.066 1.036 6.869 1.00 93.44 283 TYR A O 1
ATOM 2427 N N . ILE A 1 284 ? 3.086 1.433 8.827 1.00 93.44 284 ILE A N 1
ATOM 2428 C CA . ILE A 1 284 ? 4.082 0.367 8.643 1.00 93.44 284 ILE A CA 1
ATOM 2429 C C . ILE A 1 284 ? 3.399 -1.008 8.494 1.00 93.44 284 ILE A C 1
ATOM 2431 O O . ILE A 1 284 ? 3.747 -1.722 7.549 1.00 93.44 284 ILE A O 1
ATOM 2435 N N . PRO A 1 285 ? 2.416 -1.397 9.335 1.00 91.94 285 PRO A N 1
ATOM 2436 C CA . PRO A 1 285 ? 1.663 -2.636 9.136 1.00 91.94 285 PRO A CA 1
ATOM 2437 C C . PRO A 1 285 ? 0.907 -2.701 7.805 1.00 91.94 285 PRO A C 1
ATOM 2439 O O . PRO A 1 285 ? 0.930 -3.747 7.158 1.00 91.94 285 PRO A O 1
ATOM 2442 N N . TYR A 1 286 ? 0.293 -1.599 7.361 1.00 91.12 286 TYR A N 1
ATOM 2443 C CA . TYR A 1 286 ? -0.383 -1.550 6.061 1.00 91.12 286 TYR A CA 1
ATOM 2444 C C . TYR A 1 286 ? 0.587 -1.802 4.899 1.00 91.12 286 TYR A C 1
ATOM 2446 O O . TYR A 1 286 ? 0.312 -2.636 4.039 1.00 91.12 286 TYR A O 1
ATOM 2454 N N . LEU A 1 287 ? 1.760 -1.159 4.912 1.00 91.00 287 LEU A N 1
ATOM 2455 C CA . LEU A 1 287 ? 2.806 -1.348 3.898 1.00 91.00 287 LEU A CA 1
ATOM 2456 C C . LEU A 1 287 ? 3.408 -2.766 3.908 1.00 91.00 287 LEU A C 1
ATOM 2458 O O . LEU A 1 287 ? 3.898 -3.246 2.888 1.00 91.00 287 LEU A O 1
ATOM 2462 N N . HIS A 1 288 ? 3.372 -3.464 5.047 1.00 85.38 288 HIS A N 1
ATOM 2463 C CA . HIS A 1 288 ? 3.786 -4.868 5.127 1.00 85.38 288 HIS A CA 1
ATOM 2464 C C . HIS A 1 288 ? 2.755 -5.846 4.549 1.00 85.38 288 HIS A C 1
ATOM 2466 O O . HIS A 1 288 ? 3.123 -6.985 4.230 1.00 85.38 288 HIS A O 1
ATOM 2472 N N . GLY A 1 289 ? 1.493 -5.424 4.434 1.00 76.88 289 GLY A N 1
ATOM 2473 C CA . GLY A 1 289 ? 0.383 -6.242 3.962 1.00 76.88 289 GLY A CA 1
ATOM 2474 C C . GLY A 1 289 ? 0.585 -6.779 2.542 1.00 76.88 289 GLY A C 1
ATOM 2475 O O . GLY A 1 289 ? 1.257 -6.182 1.706 1.00 76.88 289 GLY A O 1
ATOM 2476 N N . SER A 1 290 ? -0.013 -7.936 2.253 1.00 65.88 290 SER A N 1
ATOM 2477 C CA . SER A 1 290 ? 0.021 -8.559 0.920 1.00 65.88 290 SER A CA 1
ATOM 2478 C C . SER A 1 290 ? -0.953 -7.924 -0.077 1.00 65.88 290 SER A C 1
ATOM 2480 O O . SER A 1 290 ? -0.808 -8.117 -1.282 1.00 65.88 290 SER A O 1
ATOM 2482 N N . HIS A 1 291 ? -1.948 -7.182 0.411 1.00 71.50 291 HIS A N 1
ATOM 2483 C CA . HIS A 1 291 ? -2.981 -6.553 -0.403 1.00 71.50 291 HIS A CA 1
ATOM 2484 C C . HIS A 1 291 ? -2.847 -5.036 -0.334 1.00 71.50 291 HIS A C 1
ATOM 2486 O O . HIS A 1 291 ? -3.135 -4.427 0.692 1.00 71.50 291 HIS A O 1
ATOM 2492 N N . LEU A 1 292 ? -2.433 -4.432 -1.446 1.00 74.69 292 LEU A N 1
ATOM 2493 C CA . LEU A 1 292 ? -2.256 -2.990 -1.560 1.00 74.69 292 LEU A CA 1
ATOM 2494 C C . LEU A 1 292 ? -3.366 -2.409 -2.435 1.00 74.69 292 LEU A C 1
ATOM 2496 O O . LEU A 1 292 ? -3.372 -2.583 -3.653 1.00 74.69 292 LEU A O 1
ATOM 2500 N N . ASN A 1 293 ? -4.303 -1.693 -1.815 1.00 82.56 293 ASN A N 1
ATOM 2501 C CA . ASN A 1 293 ? -5.220 -0.827 -2.550 1.00 82.56 293 ASN A CA 1
ATOM 2502 C C . ASN A 1 293 ? -4.451 0.438 -2.973 1.00 82.56 293 ASN A C 1
ATOM 2504 O O . ASN A 1 293 ? -3.949 1.168 -2.118 1.00 82.56 293 ASN A O 1
ATOM 2508 N N . VAL A 1 294 ? -4.344 0.695 -4.281 1.00 76.25 294 VAL A N 1
ATOM 2509 C CA . VAL A 1 294 ? -3.494 1.774 -4.825 1.00 76.25 294 VAL A CA 1
ATOM 2510 C C . VAL A 1 294 ? -3.980 3.172 -4.457 1.00 76.25 294 VAL A C 1
ATOM 2512 O O . VAL A 1 294 ? -3.158 4.057 -4.211 1.00 76.25 294 VAL A O 1
ATOM 2515 N N . PHE A 1 295 ? -5.293 3.380 -4.374 1.00 82.44 295 PHE A N 1
ATOM 2516 C CA . PHE A 1 295 ? -5.844 4.663 -3.943 1.00 82.44 295 PHE A CA 1
ATOM 2517 C C . PHE A 1 295 ? -5.523 4.928 -2.468 1.00 82.44 295 PHE A C 1
ATOM 2519 O O . PHE A 1 295 ? -5.033 5.997 -2.110 1.00 82.44 295 PHE A O 1
ATOM 2526 N N . SER A 1 296 ? -5.710 3.911 -1.626 1.00 88.62 296 SER A N 1
ATOM 2527 C CA . SER A 1 296 ? -5.380 3.982 -0.200 1.00 88.62 296 SER A CA 1
ATOM 2528 C C . SER A 1 296 ? -3.884 4.198 0.020 1.00 88.62 296 SER A C 1
ATOM 2530 O O . SER A 1 296 ? -3.493 5.058 0.804 1.00 88.62 296 SER A O 1
ATOM 2532 N N . LEU A 1 297 ? -3.044 3.477 -0.731 1.00 89.88 297 LEU A N 1
ATOM 2533 C CA . LEU A 1 297 ? -1.594 3.626 -0.684 1.00 89.88 297 LEU A CA 1
ATOM 2534 C C . LEU A 1 297 ? -1.171 5.054 -1.038 1.00 89.88 297 LEU A C 1
ATOM 2536 O O . LEU A 1 297 ? -0.340 5.620 -0.341 1.00 89.88 297 LEU A O 1
ATOM 2540 N N . HIS A 1 298 ? -1.759 5.662 -2.072 1.00 90.06 298 HIS A N 1
ATOM 2541 C CA . HIS A 1 298 ? -1.439 7.044 -2.430 1.00 90.06 298 HIS A CA 1
ATOM 2542 C C . HIS A 1 298 ? -1.668 8.019 -1.281 1.00 90.06 298 HIS A C 1
ATOM 2544 O O . HIS A 1 298 ? -0.768 8.776 -0.926 1.00 90.06 298 HIS A O 1
ATOM 2550 N N . ASN A 1 299 ? -2.875 7.988 -0.713 1.00 91.56 299 ASN A N 1
ATOM 2551 C CA . ASN A 1 299 ? -3.269 8.903 0.346 1.00 91.56 299 ASN A CA 1
ATOM 2552 C C . ASN A 1 299 ? -2.437 8.670 1.609 1.00 91.56 299 ASN A C 1
ATOM 2554 O O . ASN A 1 299 ? -2.056 9.636 2.264 1.00 91.56 299 ASN A O 1
ATOM 2558 N N . MET A 1 300 ? -2.106 7.413 1.925 1.00 94.06 300 MET A N 1
ATOM 2559 C CA . MET A 1 300 ? -1.199 7.098 3.028 1.00 94.06 300 MET A CA 1
ATOM 2560 C C . MET A 1 300 ? 0.218 7.618 2.779 1.00 94.06 300 MET A C 1
ATOM 2562 O O . MET A 1 300 ? 0.783 8.225 3.680 1.00 94.06 300 MET A O 1
ATOM 2566 N N . LEU A 1 301 ? 0.783 7.439 1.579 1.00 95.06 301 LEU A N 1
ATOM 2567 C CA . LEU A 1 301 ? 2.114 7.961 1.244 1.00 95.06 301 LEU A CA 1
ATOM 2568 C C . LEU A 1 301 ? 2.155 9.489 1.352 1.00 95.06 301 LEU A C 1
ATOM 2570 O O . LEU A 1 301 ? 3.039 10.013 2.017 1.00 95.06 301 LEU A O 1
ATOM 2574 N N . LEU A 1 302 ? 1.159 10.195 0.804 1.00 94.31 302 LEU A N 1
ATOM 2575 C CA . LEU A 1 302 ? 1.042 11.652 0.959 1.00 94.31 302 LEU A CA 1
ATOM 2576 C C . LEU A 1 302 ? 0.946 12.072 2.431 1.00 94.31 302 LEU A C 1
ATOM 2578 O O . LEU A 1 302 ? 1.490 13.100 2.829 1.00 94.31 302 LEU A O 1
ATOM 2582 N N . HIS A 1 303 ? 0.253 11.283 3.250 1.00 94.50 303 HIS A N 1
ATOM 2583 C CA . HIS A 1 303 ? 0.128 11.561 4.674 1.00 94.50 303 HIS A CA 1
ATOM 2584 C C . HIS A 1 303 ? 1.443 11.312 5.434 1.00 94.50 303 HIS A C 1
ATOM 2586 O O . HIS A 1 303 ? 1.792 12.089 6.320 1.00 94.50 303 HIS A O 1
ATOM 2592 N N . ILE A 1 304 ? 2.199 10.272 5.064 1.00 95.25 304 ILE A N 1
ATOM 2593 C CA . ILE A 1 304 ? 3.551 10.028 5.584 1.00 95.25 304 ILE A CA 1
ATOM 2594 C C . ILE A 1 304 ? 4.462 11.206 5.230 1.00 95.25 304 ILE A C 1
ATOM 2596 O O . ILE A 1 304 ? 5.116 11.735 6.123 1.00 95.25 304 ILE A O 1
ATOM 2600 N N . THR A 1 305 ? 4.465 11.650 3.969 1.00 94.62 305 THR A N 1
ATOM 2601 C CA . THR A 1 305 ? 5.234 12.823 3.528 1.00 94.62 305 THR A CA 1
ATOM 2602 C C . THR A 1 305 ? 4.899 14.046 4.378 1.00 94.62 305 THR A C 1
ATOM 2604 O O . THR A 1 305 ? 5.798 14.633 4.972 1.00 94.62 305 THR A O 1
ATOM 2607 N N . TYR A 1 306 ? 3.609 14.350 4.556 1.00 93.62 306 TYR A N 1
ATOM 2608 C CA . TYR A 1 306 ? 3.158 15.448 5.415 1.00 93.62 306 TYR A CA 1
ATOM 2609 C C . TYR A 1 306 ? 3.677 15.326 6.860 1.00 93.62 306 TYR A C 1
ATOM 2611 O O . TYR A 1 306 ? 4.146 16.301 7.442 1.00 93.62 306 TYR A O 1
ATOM 2619 N N . PHE A 1 307 ? 3.651 14.128 7.456 1.00 92.88 307 PHE A N 1
ATOM 2620 C CA . PHE A 1 307 ? 4.182 13.920 8.810 1.00 92.88 307 PHE A CA 1
ATOM 2621 C C . PHE A 1 307 ? 5.693 14.131 8.919 1.00 92.88 307 PHE A C 1
ATOM 2623 O O . PHE A 1 307 ? 6.163 14.580 9.971 1.00 92.88 307 PHE A O 1
ATOM 2630 N N . LEU A 1 308 ? 6.441 13.808 7.866 1.00 91.50 308 LEU A N 1
ATOM 2631 C CA . LEU A 1 308 ? 7.883 14.021 7.815 1.00 91.50 308 LEU A CA 1
ATOM 2632 C C . LEU A 1 308 ? 8.220 15.499 7.592 1.00 91.50 308 LEU A C 1
ATOM 2634 O O . LEU A 1 308 ? 9.037 16.044 8.332 1.00 91.50 308 LEU A O 1
ATOM 2638 N N . GLU A 1 309 ? 7.571 16.159 6.631 1.00 90.88 309 GLU A N 1
ATOM 2639 C CA . GLU A 1 309 ? 7.786 17.577 6.303 1.00 90.88 309 GLU A CA 1
ATOM 2640 C C . GLU A 1 309 ? 7.508 18.494 7.499 1.00 90.88 309 GLU A C 1
ATOM 2642 O O . GLU A 1 309 ? 8.356 19.309 7.865 1.00 90.88 309 GLU A O 1
ATOM 2647 N N . GLU A 1 310 ? 6.389 18.274 8.189 1.00 89.31 310 GLU A N 1
ATOM 2648 C CA . GLU A 1 310 ? 5.995 19.037 9.381 1.00 89.31 310 GLU A CA 1
ATOM 2649 C C . GLU A 1 310 ? 6.710 18.583 10.669 1.00 89.31 310 GLU A C 1
ATOM 2651 O O . GLU A 1 310 ? 6.388 19.033 11.772 1.00 89.31 310 GLU A O 1
ATOM 2656 N N . LYS A 1 311 ? 7.686 17.669 10.563 1.00 87.88 311 LYS A N 1
ATOM 2657 C CA . LYS A 1 311 ? 8.500 17.161 11.685 1.00 87.88 311 LYS A CA 1
ATOM 2658 C C . LYS A 1 311 ? 7.665 16.616 12.852 1.00 87.88 311 LYS A C 1
ATOM 2660 O O . LYS A 1 311 ? 8.031 16.748 14.020 1.00 87.88 311 LYS A O 1
ATOM 2665 N N . HIS A 1 312 ? 6.538 15.973 12.550 1.00 87.12 312 HIS A N 1
ATOM 2666 C CA . HIS A 1 312 ? 5.690 15.348 13.566 1.00 87.12 312 HIS A CA 1
ATOM 2667 C C . HIS A 1 312 ? 6.235 14.000 14.056 1.00 87.12 312 HIS A C 1
ATOM 2669 O O . HIS A 1 312 ? 5.883 13.547 15.150 1.00 87.12 312 HIS A O 1
ATOM 2675 N N . CYS A 1 313 ? 7.082 13.351 13.257 1.00 87.06 313 CYS A N 1
ATOM 2676 C CA . CYS A 1 313 ? 7.777 12.122 13.625 1.00 87.06 313 CYS A CA 1
ATOM 2677 C C . CYS A 1 313 ? 9.054 12.419 14.425 1.00 87.06 313 CYS A C 1
ATOM 2679 O O . CYS A 1 313 ? 9.764 13.386 14.160 1.00 87.06 313 CYS A O 1
ATOM 2681 N N . SER A 1 314 ? 9.371 11.553 15.387 1.00 86.19 314 SER A N 1
ATOM 2682 C CA . SER A 1 314 ? 10.624 11.592 16.151 1.00 86.19 314 SER A CA 1
ATOM 2683 C C . SER A 1 314 ? 11.340 10.241 16.102 1.00 86.19 314 SER A C 1
ATOM 2685 O O . SER A 1 314 ? 10.837 9.295 15.500 1.00 86.19 314 SER A O 1
ATOM 2687 N N . LEU A 1 315 ? 12.476 10.110 16.798 1.00 83.25 315 LEU A N 1
ATOM 2688 C CA . LEU A 1 315 ? 13.233 8.851 16.926 1.00 83.25 315 LEU A CA 1
ATOM 2689 C C . LEU A 1 315 ? 12.423 7.682 17.532 1.00 83.25 315 LEU A C 1
ATOM 2691 O O . LEU A 1 315 ? 12.878 6.545 17.519 1.00 83.25 315 LEU A O 1
ATOM 2695 N N . LYS A 1 316 ? 11.215 7.942 18.057 1.00 87.50 316 LYS A N 1
ATOM 2696 C CA . LYS A 1 316 ? 10.264 6.898 18.478 1.00 87.50 316 LYS A CA 1
ATOM 2697 C C . LYS A 1 316 ? 9.589 6.189 17.294 1.00 87.50 316 LYS A C 1
ATOM 2699 O O . LYS A 1 316 ? 9.009 5.120 17.480 1.00 87.50 316 LYS A O 1
ATOM 2704 N N . THR A 1 317 ? 9.605 6.780 16.099 1.00 89.62 317 THR A N 1
ATOM 2705 C CA . THR A 1 317 ? 9.129 6.123 14.877 1.00 89.62 317 THR A CA 1
ATOM 2706 C C . THR A 1 317 ? 10.129 5.050 14.451 1.00 89.62 317 THR A C 1
ATOM 2708 O O . THR A 1 317 ? 11.334 5.283 14.398 1.00 89.62 317 THR A O 1
ATOM 2711 N N . ASN A 1 318 ? 9.630 3.863 14.114 1.00 90.69 318 ASN A N 1
ATOM 2712 C CA . ASN A 1 318 ? 10.433 2.733 13.671 1.00 90.69 318 ASN A CA 1
ATOM 2713 C C . ASN A 1 318 ? 10.830 2.886 12.192 1.00 90.69 318 ASN A C 1
ATOM 2715 O O . ASN A 1 318 ? 10.333 2.182 11.310 1.00 90.69 318 ASN A O 1
ATOM 2719 N N . PHE A 1 319 ? 11.736 3.825 11.916 1.00 89.31 319 PHE A N 1
ATOM 2720 C CA . PHE A 1 319 ? 12.241 4.082 10.564 1.00 89.31 319 PHE A CA 1
ATOM 2721 C C . PHE A 1 319 ? 12.956 2.864 9.957 1.00 89.31 319 PHE A C 1
ATOM 2723 O O . PHE A 1 319 ? 12.860 2.634 8.751 1.00 89.31 319 PHE A O 1
ATOM 2730 N N . LEU A 1 320 ? 13.583 2.038 10.804 1.00 87.75 320 LEU A N 1
ATOM 2731 C CA . LEU A 1 320 ? 14.185 0.758 10.424 1.00 87.75 320 LEU A CA 1
ATOM 2732 C C . LEU A 1 320 ? 13.178 -0.234 9.837 1.00 87.75 320 LEU A C 1
ATOM 2734 O O . LEU A 1 320 ? 13.558 -1.033 8.992 1.00 87.75 320 LEU A O 1
ATOM 2738 N N . ALA A 1 321 ? 11.914 -0.203 10.263 1.00 89.38 321 ALA A N 1
ATOM 2739 C CA . ALA A 1 321 ? 10.857 -1.021 9.669 1.00 89.38 321 ALA A CA 1
ATOM 2740 C C . ALA A 1 321 ? 10.174 -0.321 8.484 1.00 89.38 321 ALA A C 1
ATOM 2742 O O . ALA A 1 321 ? 9.745 -0.986 7.540 1.00 89.38 321 ALA A O 1
ATOM 2743 N N . LEU A 1 322 ? 10.081 1.012 8.515 1.00 91.75 322 LEU A N 1
ATOM 2744 C CA . LEU A 1 322 ? 9.432 1.802 7.469 1.00 91.75 322 LEU A CA 1
ATOM 2745 C C . LEU A 1 322 ? 10.155 1.699 6.123 1.00 91.75 322 LEU A C 1
ATOM 2747 O O . LEU A 1 322 ? 9.507 1.438 5.114 1.00 91.75 322 LEU A O 1
ATOM 2751 N N . ILE A 1 323 ? 11.477 1.882 6.102 1.00 90.12 323 ILE A N 1
ATOM 2752 C CA . ILE A 1 323 ? 12.265 1.883 4.860 1.00 90.12 323 ILE A CA 1
ATOM 2753 C C . ILE A 1 323 ? 12.153 0.536 4.119 1.00 90.12 323 ILE A C 1
ATOM 2755 O O . ILE A 1 323 ? 11.717 0.537 2.968 1.00 90.12 323 ILE A O 1
ATOM 2759 N N . PRO A 1 324 ? 12.400 -0.624 4.763 1.00 87.69 324 PRO A N 1
ATOM 2760 C CA . PRO A 1 324 ? 12.091 -1.942 4.208 1.00 87.69 324 PRO A CA 1
ATOM 2761 C C . PRO A 1 324 ? 10.676 -2.090 3.651 1.00 87.69 324 PRO A C 1
ATOM 2763 O O . PRO A 1 324 ? 10.497 -2.654 2.570 1.00 87.69 324 PRO A O 1
ATOM 2766 N N . ALA A 1 325 ? 9.668 -1.604 4.384 1.00 91.25 325 ALA A N 1
ATOM 2767 C CA . ALA A 1 325 ? 8.271 -1.711 3.978 1.00 91.25 325 ALA A CA 1
ATOM 2768 C C . ALA A 1 325 ? 7.994 -0.901 2.706 1.00 91.25 325 ALA A C 1
ATOM 2770 O O . ALA A 1 325 ? 7.359 -1.404 1.778 1.00 91.25 325 ALA A O 1
ATOM 2771 N N . LEU A 1 326 ? 8.520 0.323 2.639 1.00 93.19 326 LEU A N 1
ATOM 2772 C CA . LEU A 1 326 ? 8.422 1.211 1.486 1.00 93.19 326 LEU A CA 1
ATOM 2773 C C . LEU A 1 326 ? 9.129 0.624 0.259 1.00 93.19 326 LEU A C 1
ATOM 2775 O O . LEU A 1 326 ? 8.506 0.494 -0.794 1.00 93.19 326 LEU A O 1
ATOM 2779 N N . THR A 1 327 ? 10.383 0.184 0.394 1.00 90.69 327 THR A N 1
ATOM 2780 C CA . THR A 1 327 ? 11.138 -0.413 -0.720 1.00 90.69 327 THR A CA 1
ATOM 2781 C C . THR A 1 327 ? 10.467 -1.688 -1.232 1.00 90.69 327 THR A C 1
ATOM 2783 O O . THR A 1 327 ? 10.301 -1.869 -2.437 1.00 90.69 327 THR A O 1
ATOM 2786 N N . LYS A 1 328 ? 9.996 -2.562 -0.331 1.00 89.06 328 LYS A N 1
ATOM 2787 C CA . LYS A 1 328 ? 9.237 -3.760 -0.716 1.00 89.06 328 LYS A CA 1
ATOM 2788 C C . LYS A 1 328 ? 7.938 -3.394 -1.439 1.00 89.06 328 LYS A C 1
ATOM 2790 O O . LYS A 1 328 ? 7.586 -4.052 -2.416 1.00 89.06 328 LYS A O 1
ATOM 2795 N N . THR A 1 329 ? 7.241 -2.356 -0.978 1.00 90.25 329 THR A N 1
ATOM 2796 C CA . THR A 1 329 ? 6.018 -1.849 -1.614 1.00 90.25 329 THR A CA 1
ATOM 2797 C C . THR A 1 329 ? 6.302 -1.361 -3.035 1.00 90.25 329 THR A C 1
ATOM 2799 O O . THR A 1 329 ? 5.596 -1.771 -3.956 1.00 90.25 329 THR A O 1
ATOM 2802 N N . ALA A 1 330 ? 7.365 -0.575 -3.243 1.00 90.75 330 ALA A N 1
ATOM 2803 C CA . ALA A 1 330 ? 7.787 -0.130 -4.574 1.00 90.75 330 ALA A CA 1
ATOM 2804 C C . ALA A 1 330 ? 8.057 -1.319 -5.514 1.00 90.75 330 ALA A C 1
ATOM 2806 O O . ALA A 1 330 ? 7.513 -1.368 -6.618 1.00 90.75 330 ALA A O 1
ATOM 2807 N N . SER A 1 331 ? 8.777 -2.339 -5.038 1.00 89.19 331 SER A N 1
ATOM 2808 C CA . SER A 1 331 ? 9.054 -3.547 -5.826 1.00 89.19 331 SER A CA 1
ATOM 2809 C C . SER A 1 331 ? 7.823 -4.370 -6.160 1.00 89.19 331 SER A C 1
ATOM 2811 O O . SER A 1 331 ? 7.710 -4.883 -7.273 1.00 89.19 331 SER A O 1
ATOM 2813 N N . LEU A 1 332 ? 6.873 -4.489 -5.231 1.00 86.50 332 LEU A N 1
ATOM 2814 C CA . LEU A 1 332 ? 5.593 -5.136 -5.515 1.00 86.50 332 LEU A CA 1
ATOM 2815 C C . LEU A 1 332 ? 4.829 -4.370 -6.601 1.00 86.50 332 LEU A C 1
ATOM 2817 O O . LEU A 1 332 ? 4.345 -4.984 -7.548 1.00 86.50 332 LEU A O 1
ATOM 2821 N N . MET A 1 333 ? 4.778 -3.038 -6.512 1.00 86.56 333 MET A N 1
ATOM 2822 C CA . MET A 1 333 ? 4.131 -2.199 -7.522 1.00 86.56 333 MET A CA 1
ATOM 2823 C C . MET A 1 333 ? 4.802 -2.312 -8.895 1.00 86.56 333 MET A C 1
ATOM 2825 O O . MET A 1 333 ? 4.102 -2.420 -9.899 1.00 86.56 333 MET A O 1
ATOM 2829 N N . ARG A 1 334 ? 6.138 -2.349 -8.952 1.00 87.19 334 ARG A N 1
ATOM 2830 C CA . ARG A 1 334 ? 6.902 -2.467 -10.206 1.00 87.19 334 ARG A CA 1
ATOM 2831 C C . ARG A 1 334 ? 6.674 -3.798 -10.931 1.00 87.19 334 ARG A C 1
ATOM 2833 O O . ARG A 1 334 ? 6.803 -3.855 -12.153 1.00 87.19 334 ARG A O 1
ATOM 2840 N N . ARG A 1 335 ? 6.329 -4.858 -10.193 1.00 81.00 335 ARG A N 1
ATOM 2841 C CA . ARG A 1 335 ? 6.012 -6.199 -10.725 1.00 81.00 335 ARG A CA 1
ATOM 2842 C C . ARG A 1 335 ? 4.538 -6.368 -11.130 1.00 81.00 335 ARG A C 1
ATOM 2844 O O . ARG A 1 335 ? 4.190 -7.366 -11.770 1.00 81.00 335 ARG A O 1
ATOM 2851 N N . CYS A 1 336 ? 3.663 -5.438 -10.741 1.00 68.50 336 CYS A N 1
ATOM 2852 C CA . CYS A 1 336 ? 2.235 -5.469 -11.057 1.00 68.50 336 CYS A CA 1
ATOM 2853 C C . CYS A 1 336 ? 1.975 -4.955 -12.479 1.00 68.50 336 CYS A C 1
ATOM 2855 O O . CYS A 1 336 ? 2.033 -3.756 -12.734 1.00 68.50 336 CYS A O 1
ATOM 2857 N N . ASN A 1 337 ? 1.608 -5.855 -13.395 1.00 61.56 337 ASN A N 1
ATOM 2858 C CA . ASN A 1 337 ? 1.532 -5.511 -14.818 1.00 61.56 337 ASN A CA 1
ATOM 2859 C C . ASN A 1 337 ? 0.126 -5.188 -15.354 1.00 61.56 337 ASN A C 1
ATOM 2861 O O . ASN A 1 337 ? 0.025 -4.613 -16.429 1.00 61.56 337 ASN A O 1
ATOM 2865 N N . ARG A 1 338 ? -0.958 -5.570 -14.661 1.00 63.47 338 ARG A N 1
ATOM 2866 C CA . ARG A 1 338 ? -2.306 -5.609 -15.280 1.00 63.47 338 ARG A CA 1
ATOM 2867 C C . ARG A 1 338 ? -3.350 -4.650 -14.695 1.00 63.47 338 ARG A C 1
ATOM 2869 O O . ARG A 1 338 ? -4.395 -4.475 -15.302 1.00 63.47 338 ARG A O 1
ATOM 2876 N N . GLY A 1 339 ? -3.088 -4.034 -13.539 1.00 66.00 339 GLY A N 1
ATOM 2877 C CA . GLY A 1 339 ? -4.097 -3.237 -12.821 1.00 66.00 339 GLY A CA 1
ATOM 2878 C C . GLY A 1 339 ? -4.025 -1.719 -13.012 1.00 66.00 339 GLY A C 1
ATOM 2879 O O . GLY A 1 339 ? -4.997 -1.038 -12.710 1.00 66.00 339 GLY A O 1
ATOM 2880 N N . PHE A 1 340 ? -2.892 -1.173 -13.474 1.00 74.88 340 PHE A N 1
ATOM 2881 C CA . PHE A 1 340 ? -2.614 0.270 -13.411 1.00 74.88 340 PHE A CA 1
ATOM 2882 C C . PHE A 1 340 ? -1.891 0.781 -14.658 1.00 74.88 340 PHE A C 1
ATOM 2884 O O . PHE A 1 340 ? -1.221 0.020 -15.356 1.00 74.88 340 PHE A O 1
ATOM 2891 N N . SER A 1 341 ? -1.999 2.086 -14.923 1.00 85.25 341 SER A N 1
ATOM 2892 C CA . SER A 1 341 ? -1.165 2.750 -15.927 1.00 85.25 341 SER A CA 1
ATOM 2893 C C . SER A 1 341 ? 0.280 2.882 -15.432 1.00 85.25 341 SER A C 1
ATOM 2895 O O . SER A 1 341 ? 0.534 3.003 -14.227 1.00 85.25 341 SER A O 1
ATOM 2897 N N . LYS A 1 342 ? 1.241 2.910 -16.360 1.00 87.62 342 LYS A N 1
ATOM 2898 C CA . LYS A 1 342 ? 2.654 3.127 -16.025 1.00 87.62 342 LYS A CA 1
ATOM 2899 C C . LYS A 1 342 ? 2.878 4.512 -15.382 1.00 87.62 342 LYS A C 1
ATOM 2901 O O . LYS A 1 342 ? 3.713 4.617 -14.489 1.00 87.62 342 LYS A O 1
ATOM 2906 N N . PHE A 1 343 ? 2.079 5.530 -15.727 1.00 86.38 343 PHE A N 1
ATOM 2907 C CA . PHE A 1 343 ? 2.096 6.851 -15.075 1.00 86.38 343 PHE A CA 1
ATOM 2908 C C . PHE A 1 343 ? 1.665 6.792 -13.608 1.00 86.38 343 PHE A C 1
ATOM 2910 O O . PHE A 1 343 ? 2.347 7.329 -12.736 1.00 86.38 343 PHE A O 1
ATOM 2917 N N . THR A 1 344 ? 0.570 6.088 -13.307 1.00 85.56 344 THR A N 1
ATOM 2918 C CA . THR A 1 344 ? 0.110 5.910 -11.924 1.00 85.56 344 THR A CA 1
ATOM 2919 C C . THR A 1 344 ? 1.182 5.214 -11.091 1.00 85.56 344 THR A C 1
ATOM 2921 O O . THR A 1 344 ? 1.471 5.655 -9.983 1.00 85.56 344 THR A O 1
ATOM 2924 N N . LEU A 1 345 ? 1.810 4.159 -11.623 1.00 88.69 345 LEU A N 1
ATOM 2925 C CA . LEU A 1 345 ? 2.913 3.476 -10.942 1.00 88.69 345 LEU A CA 1
ATOM 2926 C C . LEU A 1 345 ? 4.108 4.414 -10.717 1.00 88.69 345 LEU A C 1
ATOM 2928 O O . LEU A 1 345 ? 4.638 4.444 -9.606 1.00 88.69 345 LEU A O 1
ATOM 2932 N N . HIS A 1 346 ? 4.479 5.210 -11.728 1.00 89.31 346 HIS A N 1
ATOM 2933 C CA . HIS A 1 346 ? 5.590 6.160 -11.651 1.00 89.31 346 HIS A CA 1
ATOM 2934 C C . HIS A 1 346 ? 5.422 7.137 -10.487 1.00 89.31 346 HIS A C 1
ATOM 2936 O O . HIS A 1 346 ? 6.290 7.212 -9.623 1.00 89.31 346 HIS A O 1
ATOM 2942 N N . VAL A 1 347 ? 4.271 7.813 -10.406 1.00 88.75 347 VAL A N 1
ATOM 2943 C CA . VAL A 1 347 ? 4.002 8.810 -9.356 1.00 88.75 347 VAL A CA 1
ATOM 2944 C C . VAL A 1 347 ? 4.121 8.196 -7.958 1.00 88.75 347 VAL A C 1
ATOM 2946 O O . VAL A 1 347 ? 4.625 8.829 -7.037 1.00 88.75 347 VAL A O 1
ATOM 2949 N N . ARG A 1 348 ? 3.665 6.955 -7.765 1.00 89.31 348 ARG A N 1
ATOM 2950 C CA . ARG A 1 348 ? 3.677 6.304 -6.443 1.00 89.31 348 ARG A CA 1
ATOM 2951 C C . ARG A 1 348 ? 5.067 5.830 -6.041 1.00 89.31 348 ARG A C 1
ATOM 2953 O O . ARG A 1 348 ? 5.452 6.016 -4.892 1.00 89.31 348 ARG A O 1
ATOM 2960 N N . ILE A 1 349 ? 5.811 5.237 -6.973 1.00 92.00 349 ILE A N 1
ATOM 2961 C CA . ILE A 1 349 ? 7.192 4.811 -6.726 1.00 92.00 349 ILE A CA 1
ATOM 2962 C C . ILE A 1 349 ? 8.090 6.033 -6.500 1.00 92.00 349 ILE A C 1
ATOM 2964 O O . ILE A 1 349 ? 8.928 6.000 -5.602 1.00 92.00 349 ILE A O 1
ATOM 2968 N N . GLN A 1 350 ? 7.856 7.135 -7.222 1.00 91.38 350 GLN A N 1
ATOM 2969 C CA . GLN A 1 350 ? 8.548 8.401 -6.987 1.00 91.38 350 GLN A CA 1
ATOM 2970 C C . GLN A 1 350 ? 8.268 8.941 -5.580 1.00 91.38 350 GLN A C 1
ATOM 2972 O O . GLN A 1 350 ? 9.216 9.215 -4.856 1.00 91.38 350 GLN A O 1
ATOM 2977 N N . LEU A 1 351 ? 7.003 8.981 -5.138 1.00 93.62 351 LEU A N 1
ATOM 2978 C CA . LEU A 1 351 ? 6.662 9.382 -3.764 1.00 93.62 351 LEU A CA 1
ATOM 2979 C C . LEU A 1 351 ? 7.375 8.524 -2.709 1.00 93.62 351 LEU A C 1
ATOM 2981 O O . LEU A 1 351 ? 7.856 9.047 -1.709 1.00 93.62 351 LEU A O 1
ATOM 2985 N N . ILE A 1 352 ? 7.470 7.208 -2.928 1.00 95.00 352 ILE A N 1
ATOM 2986 C CA . ILE A 1 352 ? 8.233 6.314 -2.046 1.00 95.00 352 ILE A CA 1
ATOM 2987 C C . ILE A 1 352 ? 9.719 6.699 -2.029 1.00 95.00 352 ILE A C 1
ATOM 2989 O O . ILE A 1 352 ? 10.313 6.802 -0.955 1.00 95.00 352 ILE A O 1
ATOM 2993 N N . SER A 1 353 ? 10.311 6.918 -3.204 1.00 92.56 353 SER A N 1
ATOM 2994 C CA . SER A 1 353 ? 11.709 7.331 -3.337 1.00 92.56 353 SER A CA 1
ATOM 2995 C C . SER A 1 353 ? 11.978 8.667 -2.638 1.00 92.56 353 SER A C 1
ATOM 2997 O O . SER A 1 353 ? 13.006 8.820 -1.975 1.00 92.56 353 SER A O 1
ATOM 2999 N N . ASP A 1 354 ? 11.053 9.619 -2.747 1.00 92.81 354 ASP A N 1
ATOM 3000 C CA . ASP A 1 354 ? 11.157 10.944 -2.136 1.00 92.81 354 ASP A CA 1
ATOM 3001 C C . ASP A 1 354 ? 11.082 10.852 -0.607 1.00 92.81 354 ASP A C 1
ATOM 3003 O O . ASP A 1 354 ? 11.928 11.424 0.081 1.00 92.81 354 ASP A O 1
ATOM 3007 N N . ILE A 1 355 ? 10.155 10.048 -0.068 1.00 94.44 355 ILE A N 1
ATOM 3008 C CA . ILE A 1 355 ? 10.064 9.759 1.373 1.00 94.44 355 ILE A CA 1
ATOM 3009 C C . ILE A 1 355 ? 11.378 9.155 1.886 1.00 94.44 355 ILE A C 1
ATOM 3011 O O . ILE A 1 355 ? 11.918 9.610 2.893 1.00 94.44 355 ILE A O 1
ATOM 3015 N N . ILE A 1 356 ? 11.918 8.139 1.205 1.00 91.62 356 ILE A N 1
ATOM 3016 C CA . ILE A 1 356 ? 13.174 7.493 1.615 1.00 91.62 356 ILE A CA 1
ATOM 3017 C C . ILE A 1 356 ? 14.336 8.498 1.576 1.00 91.62 356 ILE A C 1
ATOM 3019 O O . ILE A 1 356 ? 15.111 8.589 2.530 1.00 91.62 356 ILE A O 1
ATOM 3023 N N . SER A 1 357 ? 14.423 9.304 0.517 1.00 89.31 357 SER A N 1
ATOM 3024 C CA . SER A 1 357 ? 15.451 10.342 0.372 1.00 89.31 357 SER A CA 1
ATOM 3025 C C . SER A 1 357 ? 15.358 11.394 1.480 1.00 89.31 357 SER A C 1
ATOM 3027 O O . SER A 1 357 ? 16.378 11.799 2.040 1.00 89.31 357 SER A O 1
ATOM 3029 N N . GLN A 1 358 ? 14.141 11.794 1.853 1.00 89.25 358 GLN A N 1
ATOM 3030 C CA . GLN A 1 358 ? 13.884 12.719 2.953 1.00 89.25 358 GLN A CA 1
ATOM 3031 C C . GLN A 1 358 ? 14.335 12.141 4.302 1.00 89.25 358 GLN A C 1
ATOM 3033 O O . GLN A 1 358 ? 14.974 12.846 5.083 1.00 89.25 358 GLN A O 1
ATOM 3038 N N . LEU A 1 359 ? 14.077 10.856 4.566 1.00 88.44 359 LEU A N 1
ATOM 3039 C CA . LEU A 1 359 ? 14.537 10.181 5.787 1.00 88.44 359 LEU A CA 1
ATOM 3040 C C . LEU A 1 359 ? 16.068 10.170 5.903 1.00 88.44 359 LEU A C 1
ATOM 3042 O O . LEU A 1 359 ? 16.602 10.422 6.989 1.00 88.44 359 LEU A O 1
ATOM 3046 N N . TYR A 1 360 ? 16.775 9.931 4.793 1.00 84.31 360 TYR A N 1
ATOM 3047 C CA . TYR A 1 360 ? 18.237 10.022 4.750 1.00 84.31 360 TYR A CA 1
ATOM 3048 C C . TYR A 1 360 ? 18.729 11.457 4.967 1.00 84.31 360 TYR A C 1
ATOM 3050 O O . TYR A 1 360 ? 19.638 11.674 5.770 1.00 84.31 360 TYR A O 1
ATOM 3058 N N . ALA A 1 361 ? 18.107 12.445 4.316 1.00 85.12 361 ALA A N 1
ATOM 3059 C CA . ALA A 1 361 ? 18.463 13.857 4.467 1.00 85.12 361 ALA A CA 1
ATOM 3060 C C . ALA A 1 361 ? 18.277 14.355 5.911 1.00 85.12 361 ALA A C 1
ATOM 3062 O O . ALA A 1 361 ? 19.095 15.120 6.422 1.00 85.12 361 ALA A O 1
ATOM 3063 N N . MET A 1 362 ? 17.241 13.869 6.597 1.00 82.50 362 MET A N 1
ATOM 3064 C CA . MET A 1 362 ? 16.967 14.173 8.002 1.00 82.50 362 MET A CA 1
ATOM 3065 C C . MET A 1 362 ? 17.907 13.465 8.993 1.00 82.50 362 MET A C 1
ATOM 3067 O O . MET A 1 362 ? 17.828 13.746 10.187 1.00 82.50 362 MET A O 1
ATOM 3071 N N . ARG A 1 363 ? 18.783 12.557 8.531 1.00 81.19 363 ARG A N 1
ATOM 3072 C CA . ARG A 1 363 ? 19.691 11.746 9.368 1.00 81.19 363 ARG A CA 1
ATOM 3073 C C . ARG A 1 363 ? 18.963 10.980 10.484 1.00 81.19 363 ARG A C 1
ATOM 3075 O O . ARG A 1 363 ? 19.461 10.864 11.599 1.00 81.19 363 ARG A O 1
ATOM 3082 N N . MET A 1 364 ? 17.779 10.446 10.177 1.00 77.44 364 MET A N 1
ATOM 3083 C CA . MET A 1 364 ? 16.936 9.724 11.146 1.00 77.44 364 MET A CA 1
ATOM 3084 C C . MET A 1 364 ? 17.452 8.317 11.491 1.00 77.44 364 MET A C 1
ATOM 3086 O O . MET A 1 364 ? 16.942 7.693 12.420 1.00 77.44 364 MET A O 1
ATOM 3090 N N . LEU A 1 365 ? 18.445 7.815 10.750 1.00 75.94 365 LEU A N 1
ATOM 3091 C CA . LEU A 1 365 ? 19.108 6.533 10.984 1.00 75.94 365 LEU A CA 1
ATOM 3092 C C . LEU A 1 365 ? 20.588 6.739 11.314 1.00 75.94 365 LEU A C 1
ATOM 3094 O O . LEU A 1 365 ? 21.249 7.584 10.707 1.00 75.94 365 LEU A O 1
ATOM 3098 N N . SER A 1 366 ? 21.123 5.919 12.221 1.00 76.38 366 SER A N 1
ATOM 3099 C CA . SER A 1 366 ? 22.572 5.834 12.436 1.00 76.38 366 SER A CA 1
ATOM 3100 C C . SER A 1 366 ? 23.270 5.088 11.290 1.00 76.38 366 SER A C 1
ATOM 3102 O O . SER A 1 366 ? 22.644 4.340 10.537 1.00 76.38 366 SER A O 1
ATOM 3104 N N . VAL A 1 367 ? 24.591 5.251 11.173 1.00 74.62 367 VAL A N 1
ATOM 3105 C CA . VAL A 1 367 ? 25.406 4.539 10.169 1.00 74.62 367 VAL A CA 1
ATOM 3106 C C . VAL A 1 367 ? 25.255 3.015 10.307 1.00 74.62 367 VAL A C 1
ATOM 3108 O O . VAL A 1 367 ? 25.068 2.326 9.305 1.00 74.62 367 VAL A O 1
ATOM 3111 N N . ASP A 1 368 ? 25.218 2.500 11.539 1.00 75.75 368 ASP A N 1
ATOM 3112 C CA . ASP A 1 368 ? 25.024 1.068 11.821 1.00 75.75 368 ASP A CA 1
ATOM 3113 C C . ASP A 1 368 ? 23.628 0.568 11.428 1.00 75.75 368 ASP A C 1
ATOM 3115 O O . ASP A 1 368 ? 23.437 -0.560 10.977 1.00 75.75 368 ASP A O 1
ATOM 3119 N N . GLN A 1 369 ? 22.612 1.416 11.563 1.00 76.94 369 GLN A N 1
ATOM 3120 C CA . GLN A 1 369 ? 21.258 1.083 11.132 1.00 76.94 369 GLN A CA 1
ATOM 3121 C C . GLN A 1 369 ? 21.163 0.994 9.607 1.00 76.94 369 GLN A C 1
ATOM 3123 O O . GLN A 1 369 ? 20.501 0.100 9.078 1.00 76.94 369 GLN A O 1
ATOM 3128 N N . ILE A 1 370 ? 21.873 1.869 8.892 1.00 72.56 370 ILE A N 1
ATOM 3129 C CA . ILE A 1 370 ? 21.961 1.833 7.429 1.00 72.56 370 ILE A CA 1
ATOM 3130 C C . ILE A 1 370 ? 22.691 0.564 6.961 1.00 72.56 370 ILE A C 1
ATOM 3132 O O . ILE A 1 370 ? 22.227 -0.095 6.029 1.00 72.56 370 ILE A O 1
ATOM 3136 N N . SER A 1 371 ? 23.778 0.164 7.630 1.00 70.12 371 SER A N 1
ATOM 3137 C CA . SER A 1 371 ? 24.491 -1.085 7.312 1.00 70.12 371 SER A CA 1
ATOM 3138 C C . SER A 1 371 ? 23.680 -2.345 7.662 1.00 70.12 371 SER A C 1
ATOM 3140 O O . SER A 1 371 ? 23.760 -3.371 6.985 1.00 70.12 371 SER A O 1
ATOM 3142 N N . THR A 1 372 ? 22.813 -2.273 8.672 1.00 73.75 372 THR A N 1
ATOM 3143 C CA . THR A 1 372 ? 21.881 -3.360 9.011 1.00 73.75 372 THR A CA 1
ATOM 3144 C C . THR A 1 372 ? 20.834 -3.563 7.906 1.00 73.75 372 THR A C 1
ATOM 3146 O O . THR A 1 372 ? 20.525 -4.695 7.524 1.00 73.75 372 THR A O 1
ATOM 3149 N N . LEU A 1 373 ? 20.318 -2.474 7.322 1.00 72.38 373 LEU A N 1
ATOM 3150 C CA . LEU A 1 373 ? 19.371 -2.534 6.200 1.00 72.38 373 LEU A CA 1
ATOM 3151 C C . LEU A 1 373 ? 19.981 -3.194 4.954 1.00 72.38 373 LEU A C 1
ATOM 3153 O O . LEU A 1 373 ? 19.278 -3.893 4.220 1.00 72.38 373 LEU A O 1
ATOM 3157 N N . SER A 1 374 ? 21.287 -3.019 4.729 1.00 63.38 374 SER A N 1
ATOM 3158 C CA . SER A 1 374 ? 21.994 -3.605 3.590 1.00 63.38 374 SER A CA 1
ATOM 3159 C C . SER A 1 374 ? 22.383 -5.079 3.781 1.00 63.38 374 SER A C 1
ATOM 3161 O O . SER A 1 374 ? 22.765 -5.716 2.809 1.00 63.38 374 SER A O 1
ATOM 3163 N N . THR A 1 375 ? 22.226 -5.672 4.967 1.00 60.16 375 THR A N 1
ATOM 3164 C CA . THR A 1 375 ? 22.667 -7.057 5.247 1.00 60.16 375 THR A CA 1
ATOM 3165 C C . THR A 1 375 ? 21.517 -8.045 5.508 1.00 60.16 375 THR A C 1
ATOM 3167 O O . THR A 1 375 ? 21.650 -9.241 5.245 1.00 60.16 375 THR A O 1
ATOM 3170 N N . HIS A 1 376 ? 20.341 -7.576 5.937 1.00 56.94 376 HIS A N 1
ATOM 3171 C CA . HIS A 1 376 ? 19.258 -8.424 6.467 1.00 56.94 376 HIS A CA 1
ATOM 3172 C C . HIS A 1 376 ? 18.289 -9.051 5.440 1.00 56.94 376 HIS A C 1
ATOM 3174 O O . HIS A 1 376 ? 17.068 -8.970 5.581 1.00 56.94 376 HIS A O 1
ATOM 3180 N N . GLY A 1 377 ? 18.787 -9.711 4.388 1.00 58.91 377 GLY A N 1
ATOM 3181 C CA . GLY A 1 377 ? 17.954 -10.565 3.511 1.00 58.91 377 GLY A CA 1
ATOM 3182 C C . GLY A 1 3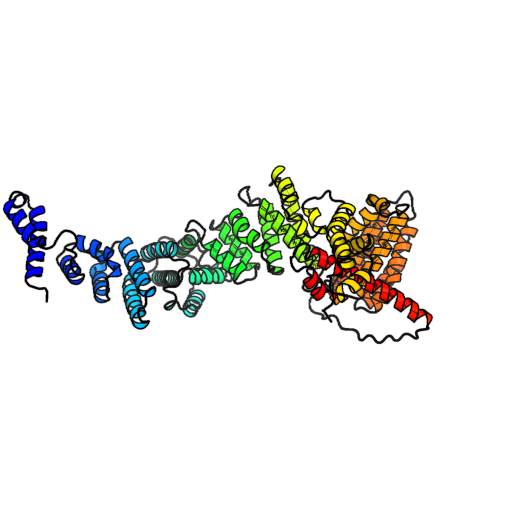77 ? 16.834 -9.850 2.729 1.00 58.91 377 GLY A C 1
ATOM 3183 O O . GLY A 1 377 ? 16.082 -10.494 1.995 1.00 58.91 377 GLY A O 1
ATOM 3184 N N . LEU A 1 378 ? 16.741 -8.519 2.841 1.00 64.44 378 LEU A N 1
ATOM 3185 C CA . LEU A 1 378 ? 15.856 -7.665 2.049 1.00 64.44 378 LEU A CA 1
ATOM 3186 C C . LEU A 1 378 ? 16.151 -7.815 0.555 1.00 64.44 378 LEU A C 1
ATOM 3188 O O . LEU A 1 378 ? 15.249 -7.759 -0.282 1.00 64.44 378 LEU A O 1
ATOM 3192 N N . TRP A 1 379 ? 17.425 -8.065 0.250 1.00 68.31 379 TRP A N 1
ATOM 3193 C CA . TRP A 1 379 ? 17.950 -8.117 -1.097 1.00 68.31 379 TRP A CA 1
ATOM 3194 C C . TRP A 1 379 ? 17.191 -9.142 -1.924 1.00 68.31 379 TRP A C 1
ATOM 3196 O O . TRP A 1 379 ? 16.670 -8.804 -2.978 1.00 68.31 379 TRP A O 1
ATOM 3206 N N . ASP A 1 380 ? 17.001 -10.350 -1.404 1.00 69.25 380 ASP A N 1
ATOM 3207 C CA . ASP A 1 380 ? 16.371 -11.444 -2.145 1.00 69.25 380 ASP A CA 1
ATOM 3208 C C . ASP A 1 380 ? 14.876 -11.217 -2.446 1.00 69.25 380 ASP A C 1
ATOM 3210 O O . ASP A 1 380 ? 14.308 -11.915 -3.282 1.00 69.25 380 ASP A O 1
ATOM 3214 N N . ARG A 1 381 ? 14.218 -10.259 -1.777 1.00 74.31 381 ARG A N 1
ATOM 3215 C CA . ARG A 1 381 ? 12.767 -10.009 -1.898 1.00 74.31 381 ARG A CA 1
ATOM 3216 C C . ARG A 1 381 ? 12.429 -8.742 -2.682 1.00 74.31 381 ARG A C 1
ATOM 3218 O O . ARG A 1 381 ? 11.323 -8.639 -3.216 1.00 74.31 381 ARG A O 1
ATOM 3225 N N . VAL A 1 382 ? 13.374 -7.811 -2.761 1.00 85.12 382 VAL A N 1
ATOM 3226 C CA . VAL A 1 382 ? 13.257 -6.518 -3.444 1.00 85.12 382 VAL A CA 1
ATOM 3227 C C . VAL A 1 382 ? 13.707 -6.643 -4.897 1.00 85.12 382 VAL A C 1
ATOM 3229 O O . VAL A 1 382 ? 14.568 -7.463 -5.237 1.00 85.12 382 VAL A O 1
ATOM 3232 N N . GLU A 1 383 ? 13.082 -5.856 -5.764 1.00 88.12 383 GLU A N 1
ATOM 3233 C CA . GLU A 1 383 ? 13.482 -5.731 -7.156 1.00 88.12 383 GLU A CA 1
ATOM 3234 C C . GLU A 1 383 ? 14.831 -5.012 -7.235 1.00 88.12 383 GLU A C 1
ATOM 3236 O O . GLU A 1 383 ? 14.953 -3.935 -6.656 1.00 88.12 383 GLU A O 1
ATOM 3241 N N . PRO A 1 384 ? 15.849 -5.562 -7.923 1.00 89.25 384 PRO A N 1
ATOM 3242 C CA . PRO A 1 384 ? 17.166 -4.931 -7.993 1.00 89.25 384 PRO A CA 1
ATOM 3243 C C . PRO A 1 384 ? 17.140 -3.461 -8.434 1.00 89.25 384 PRO A C 1
ATOM 3245 O O . PRO A 1 384 ? 17.920 -2.670 -7.915 1.00 89.25 384 PRO A O 1
ATOM 3248 N N . LEU A 1 385 ? 16.198 -3.068 -9.301 1.00 90.50 385 LEU A N 1
ATOM 3249 C CA . LEU A 1 385 ? 15.969 -1.662 -9.658 1.00 90.50 385 LEU A CA 1
ATOM 3250 C C . LEU A 1 385 ? 15.666 -0.757 -8.452 1.00 90.50 385 LEU A C 1
ATOM 3252 O O . LEU A 1 385 ? 16.187 0.352 -8.366 1.00 90.50 385 LEU A O 1
ATOM 3256 N N . ASP A 1 386 ? 14.866 -1.227 -7.495 1.00 90.56 386 ASP A N 1
ATOM 3257 C CA . ASP A 1 386 ? 14.467 -0.433 -6.326 1.00 90.56 386 ASP A CA 1
ATOM 3258 C C . ASP A 1 386 ? 15.515 -0.472 -5.201 1.00 90.56 386 ASP A C 1
ATOM 3260 O O . ASP A 1 386 ? 15.414 0.278 -4.232 1.00 90.56 386 ASP A O 1
ATOM 3264 N N . MET A 1 387 ? 16.566 -1.295 -5.321 1.00 86.94 387 MET A N 1
ATOM 3265 C CA . MET A 1 387 ? 17.679 -1.296 -4.359 1.00 86.94 387 MET A CA 1
ATOM 3266 C C . MET A 1 387 ? 18.439 0.019 -4.340 1.00 86.94 387 MET A C 1
ATOM 3268 O O . MET A 1 387 ? 18.985 0.391 -3.303 1.00 86.94 387 MET A O 1
ATOM 3272 N N . LYS A 1 388 ? 18.425 0.755 -5.455 1.00 85.38 388 LYS A N 1
ATOM 3273 C CA . LYS A 1 388 ? 19.045 2.076 -5.550 1.00 85.38 388 LYS A CA 1
ATOM 3274 C C . LYS A 1 388 ? 18.428 3.085 -4.574 1.00 85.38 388 LYS A C 1
ATOM 3276 O O . LYS A 1 388 ? 19.103 4.026 -4.176 1.00 85.38 388 LYS A O 1
ATOM 3281 N N . MET A 1 389 ? 17.189 2.857 -4.119 1.00 85.62 389 MET A N 1
ATOM 3282 C CA . MET A 1 389 ? 16.577 3.653 -3.048 1.00 85.62 389 MET A CA 1
ATOM 3283 C C . MET A 1 389 ? 17.314 3.498 -1.710 1.00 85.62 389 MET A C 1
ATOM 3285 O O . MET A 1 389 ? 17.314 4.420 -0.906 1.00 85.62 389 MET A O 1
ATOM 3289 N N . LEU A 1 390 ? 17.932 2.337 -1.469 1.00 80.25 390 LEU A N 1
ATOM 3290 C CA . LEU A 1 390 ? 18.705 2.036 -0.258 1.00 80.25 390 LEU A CA 1
ATOM 3291 C C . LEU A 1 390 ? 20.199 2.310 -0.449 1.00 80.25 390 LEU A C 1
ATOM 3293 O O . LEU A 1 390 ? 20.890 2.693 0.492 1.00 80.25 390 LEU A O 1
ATOM 3297 N N . LEU A 1 391 ? 20.697 2.093 -1.668 1.00 80.44 391 LEU A N 1
ATOM 3298 C CA . LEU A 1 391 ? 22.095 2.255 -2.053 1.00 80.44 391 LEU A CA 1
ATOM 3299 C C . LEU A 1 391 ? 22.191 3.145 -3.303 1.00 80.44 391 LEU A C 1
ATOM 3301 O O . LEU A 1 391 ? 22.359 2.637 -4.414 1.00 80.44 391 LEU A O 1
ATOM 3305 N N . PRO A 1 392 ? 22.120 4.481 -3.149 1.00 77.25 392 PRO A N 1
ATOM 3306 C CA . PRO A 1 392 ? 22.093 5.408 -4.285 1.00 77.25 392 PRO A CA 1
ATOM 3307 C C . PRO A 1 392 ? 23.315 5.323 -5.208 1.00 77.25 392 PRO A C 1
ATOM 3309 O O . PRO A 1 392 ? 23.221 5.682 -6.381 1.00 77.25 392 PRO A O 1
ATOM 3312 N N . MET A 1 393 ? 24.445 4.825 -4.690 1.00 80.88 393 MET A N 1
ATOM 3313 C CA . MET A 1 393 ? 25.716 4.693 -5.414 1.00 80.88 393 MET A CA 1
ATOM 3314 C C . MET A 1 393 ? 25.760 3.513 -6.395 1.00 80.88 393 MET A C 1
ATOM 3316 O O . MET A 1 393 ? 26.738 3.379 -7.122 1.00 80.88 393 MET A O 1
ATOM 3320 N N . MET A 1 394 ? 24.731 2.659 -6.429 1.00 85.19 394 MET A N 1
ATOM 3321 C CA . MET A 1 394 ? 24.689 1.534 -7.364 1.00 85.19 394 MET A CA 1
ATOM 3322 C C . MET A 1 394 ? 24.657 2.015 -8.818 1.00 85.19 394 MET A C 1
ATOM 3324 O O . MET A 1 394 ? 23.780 2.791 -9.224 1.00 85.19 394 MET A O 1
ATOM 3328 N N . THR A 1 395 ? 25.591 1.497 -9.610 1.00 88.50 395 THR A N 1
ATOM 3329 C CA . THR A 1 395 ? 25.624 1.679 -11.059 1.00 88.50 395 THR A CA 1
ATOM 3330 C C . THR A 1 395 ? 24.629 0.747 -11.747 1.00 88.50 395 THR A C 1
ATOM 3332 O O . THR A 1 395 ? 24.145 -0.237 -11.180 1.00 88.50 395 THR A O 1
ATOM 3335 N N . THR A 1 396 ? 24.339 1.026 -13.017 1.00 91.38 396 THR A N 1
ATOM 3336 C CA . THR A 1 396 ? 23.524 0.125 -13.845 1.00 91.38 396 THR A CA 1
ATOM 3337 C C . THR A 1 396 ? 24.150 -1.269 -13.962 1.00 91.38 396 THR A C 1
ATOM 3339 O O . THR A 1 396 ? 23.430 -2.267 -13.936 1.00 91.38 396 THR A O 1
ATOM 3342 N N . PHE A 1 397 ? 25.483 -1.363 -14.005 1.00 91.38 397 PHE A N 1
ATOM 3343 C CA . PHE A 1 397 ? 26.182 -2.646 -14.025 1.00 91.38 397 PHE A CA 1
ATOM 3344 C C . PHE A 1 397 ? 26.000 -3.436 -12.722 1.00 91.38 397 PHE A C 1
ATOM 3346 O O . PHE A 1 397 ? 25.745 -4.637 -12.782 1.00 91.38 397 PHE A O 1
ATOM 3353 N N . ASP A 1 398 ? 26.028 -2.781 -11.557 1.00 90.44 398 ASP A N 1
ATOM 3354 C CA . ASP A 1 398 ? 25.784 -3.452 -10.269 1.00 90.44 398 ASP A CA 1
ATOM 3355 C C . ASP A 1 398 ? 24.386 -4.082 -10.219 1.00 90.44 398 ASP A C 1
ATOM 3357 O O . ASP A 1 398 ? 24.213 -5.226 -9.790 1.00 90.44 398 ASP A O 1
ATOM 3361 N N . ILE A 1 399 ? 23.378 -3.360 -10.719 1.00 91.56 399 ILE A N 1
ATOM 3362 C CA . ILE A 1 399 ? 21.997 -3.851 -10.806 1.00 91.56 399 ILE A CA 1
ATOM 3363 C C . ILE A 1 399 ? 21.919 -5.071 -11.737 1.00 91.56 399 ILE A C 1
ATOM 3365 O O . ILE A 1 399 ? 21.321 -6.089 -11.371 1.00 91.56 399 ILE A O 1
ATOM 3369 N N . LEU A 1 400 ? 22.559 -5.004 -12.911 1.00 92.69 400 LEU A N 1
ATOM 3370 C CA . LEU A 1 400 ? 22.633 -6.121 -13.860 1.00 92.69 400 LEU A CA 1
ATOM 3371 C C . LEU A 1 400 ? 23.286 -7.358 -13.232 1.00 92.69 400 LEU A C 1
ATOM 3373 O O . LEU A 1 400 ? 22.760 -8.462 -13.371 1.00 92.69 400 LEU A O 1
ATOM 3377 N N . GLN A 1 401 ? 24.378 -7.183 -12.484 1.00 91.06 401 GLN A N 1
ATOM 3378 C CA . GLN A 1 401 ? 25.060 -8.282 -11.795 1.00 91.06 401 GLN A CA 1
ATOM 3379 C C . GLN A 1 401 ? 24.172 -8.954 -10.743 1.00 91.06 401 GLN A C 1
ATOM 3381 O O . GLN A 1 401 ? 24.202 -10.177 -10.585 1.00 91.06 401 GLN A O 1
ATOM 3386 N N . ILE A 1 402 ? 23.323 -8.194 -10.048 1.00 90.12 402 ILE A N 1
ATOM 3387 C CA . ILE A 1 402 ? 22.371 -8.766 -9.088 1.00 90.12 402 ILE A CA 1
ATOM 3388 C C . ILE A 1 402 ? 21.288 -9.581 -9.805 1.00 90.12 402 ILE A C 1
ATOM 3390 O O . ILE A 1 402 ? 20.962 -10.681 -9.344 1.00 90.12 402 ILE A O 1
ATOM 3394 N N . TYR A 1 403 ? 20.749 -9.094 -10.928 1.00 90.88 403 TYR A N 1
ATOM 3395 C CA . TYR A 1 403 ? 19.807 -9.868 -11.746 1.00 90.88 403 TYR A CA 1
ATOM 3396 C C . TYR A 1 403 ? 20.438 -11.161 -12.265 1.00 90.88 403 TYR A C 1
ATOM 3398 O O . TYR A 1 403 ? 19.881 -12.247 -12.069 1.00 90.88 403 TYR A O 1
ATOM 3406 N N . ALA A 1 404 ? 21.632 -11.049 -12.845 1.00 90.62 404 ALA A N 1
ATOM 3407 C CA . ALA A 1 404 ? 22.442 -12.160 -13.318 1.00 90.62 404 ALA A CA 1
ATOM 3408 C C . ALA A 1 404 ? 22.643 -13.213 -12.221 1.00 90.62 404 ALA A C 1
ATOM 3410 O O . ALA A 1 404 ? 22.286 -14.379 -12.403 1.00 90.62 404 ALA A O 1
ATOM 3411 N N . LYS A 1 405 ? 23.118 -12.803 -11.040 1.00 88.62 405 LYS A N 1
ATOM 3412 C CA . LYS A 1 405 ? 23.361 -13.698 -9.899 1.00 88.62 405 LYS A CA 1
ATOM 3413 C C . LYS A 1 405 ? 22.113 -14.483 -9.482 1.00 88.62 405 LYS A C 1
ATOM 3415 O O . LYS A 1 405 ? 22.227 -15.648 -9.101 1.00 88.62 405 LYS A O 1
ATOM 3420 N N . ARG A 1 406 ? 20.924 -13.874 -9.555 1.00 86.44 406 ARG A N 1
ATOM 3421 C CA . ARG A 1 406 ? 19.652 -14.537 -9.205 1.00 86.44 406 ARG A CA 1
ATOM 3422 C C . ARG A 1 406 ? 19.168 -15.512 -10.269 1.00 86.44 406 ARG A C 1
ATOM 3424 O O . ARG A 1 406 ? 18.575 -16.533 -9.925 1.00 86.44 406 ARG A O 1
ATOM 3431 N N . CYS A 1 407 ? 19.395 -15.201 -11.541 1.00 88.94 407 CYS A N 1
ATOM 3432 C CA . CYS A 1 407 ? 18.800 -15.947 -12.647 1.00 88.94 407 CYS A CA 1
ATOM 3433 C C . CYS A 1 407 ? 19.732 -17.032 -13.198 1.00 88.94 407 CYS A C 1
ATOM 3435 O O . CYS A 1 407 ? 19.257 -18.117 -13.525 1.00 88.94 407 CYS A O 1
ATOM 3437 N N . PHE A 1 408 ? 21.050 -16.802 -13.251 1.00 87.31 408 PHE A N 1
ATOM 3438 C CA . PHE A 1 408 ? 21.995 -17.734 -13.880 1.00 87.31 408 PHE A CA 1
ATOM 3439 C C . PHE A 1 408 ? 22.050 -19.097 -13.199 1.00 87.31 408 PHE A C 1
ATOM 3441 O O . PHE A 1 408 ? 21.987 -20.122 -13.877 1.00 87.31 408 PHE A O 1
ATOM 3448 N N . ILE A 1 409 ? 22.107 -19.122 -11.864 1.00 84.12 409 ILE A N 1
ATOM 3449 C CA . ILE A 1 409 ? 22.136 -20.376 -11.094 1.00 84.12 409 ILE A CA 1
ATOM 3450 C C . ILE A 1 409 ? 20.901 -21.217 -11.428 1.00 84.12 409 ILE A C 1
ATOM 3452 O O . ILE A 1 409 ? 20.985 -22.427 -11.636 1.00 84.12 409 ILE A O 1
ATOM 3456 N N . THR A 1 410 ? 19.747 -20.563 -11.505 1.00 84.81 410 THR A N 1
ATOM 3457 C CA . THR A 1 410 ? 18.482 -21.202 -11.839 1.00 84.81 410 THR A CA 1
ATOM 3458 C C . THR A 1 410 ? 18.458 -21.699 -13.279 1.00 84.81 410 THR A C 1
ATOM 3460 O O . THR A 1 410 ? 18.134 -22.860 -13.520 1.00 84.81 410 THR A O 1
ATOM 3463 N N . HIS A 1 411 ? 18.828 -20.838 -14.223 1.00 87.81 411 HIS A N 1
ATOM 3464 C CA . HIS A 1 411 ? 18.885 -21.150 -15.646 1.00 87.81 411 HIS A CA 1
ATOM 3465 C C . HIS A 1 411 ? 19.765 -22.378 -15.909 1.00 87.81 411 HIS A C 1
ATOM 3467 O O . HIS A 1 411 ? 19.329 -23.339 -16.543 1.00 87.81 411 HIS A O 1
ATOM 3473 N N . GLN A 1 412 ? 20.970 -22.402 -15.332 1.00 85.62 412 GLN A N 1
ATOM 3474 C CA . GLN A 1 412 ? 21.898 -23.521 -15.464 1.00 85.62 412 GLN A CA 1
ATOM 3475 C C . GLN A 1 412 ? 21.321 -24.809 -14.865 1.00 85.62 412 GLN A C 1
ATOM 3477 O O . GLN A 1 412 ? 21.342 -25.846 -15.524 1.00 85.62 412 GLN A O 1
ATOM 3482 N N . ARG A 1 413 ? 20.746 -24.744 -13.655 1.00 85.50 413 ARG A N 1
ATOM 3483 C CA . ARG A 1 413 ? 20.134 -25.909 -12.993 1.00 85.50 413 ARG A CA 1
ATOM 3484 C C . ARG A 1 413 ? 18.981 -26.504 -13.798 1.00 85.50 413 ARG A C 1
ATOM 3486 O O . ARG A 1 413 ? 18.896 -27.722 -13.905 1.00 85.50 413 ARG A O 1
ATOM 3493 N N . LEU A 1 414 ? 18.090 -25.680 -14.349 1.00 86.06 414 LEU A N 1
ATOM 3494 C CA . LEU A 1 414 ? 16.933 -26.166 -15.112 1.00 86.06 414 LEU A CA 1
ATOM 3495 C C . LEU A 1 414 ? 17.334 -26.772 -16.458 1.00 86.06 414 LEU A C 1
ATOM 3497 O O . LEU A 1 414 ? 16.690 -27.719 -16.907 1.00 86.06 414 LEU A O 1
ATOM 3501 N N . ARG A 1 415 ? 18.407 -26.254 -17.070 1.00 84.75 415 ARG A N 1
ATOM 3502 C CA . ARG A 1 415 ? 18.940 -26.731 -18.349 1.00 84.75 415 ARG A CA 1
ATOM 3503 C C . ARG A 1 415 ? 19.655 -28.079 -18.232 1.00 84.75 415 ARG A C 1
ATOM 3505 O O . ARG A 1 415 ? 19.553 -28.884 -19.154 1.00 84.75 415 ARG A O 1
ATOM 3512 N N . THR A 1 416 ? 20.373 -28.322 -17.131 1.00 84.31 416 THR A N 1
ATOM 3513 C CA . THR A 1 416 ? 21.239 -29.508 -16.974 1.00 84.31 416 THR A CA 1
ATOM 3514 C C . THR A 1 416 ? 20.651 -30.615 -16.102 1.00 84.31 416 THR A C 1
ATOM 3516 O O . THR A 1 416 ? 21.060 -31.764 -16.239 1.00 84.31 416 THR A O 1
ATOM 3519 N N . ASN A 1 417 ? 19.696 -30.323 -15.211 1.00 82.50 417 ASN A N 1
ATOM 3520 C CA . ASN A 1 417 ? 19.183 -31.322 -14.273 1.00 82.50 417 ASN A CA 1
ATOM 3521 C C . ASN A 1 417 ? 18.230 -32.327 -14.959 1.00 82.50 417 ASN A C 1
ATOM 3523 O O . ASN A 1 417 ? 17.130 -31.935 -15.369 1.00 82.50 417 ASN A O 1
ATOM 3527 N N . PRO A 1 418 ? 18.567 -33.634 -15.003 1.00 79.19 418 PRO A N 1
ATOM 3528 C CA . PRO A 1 418 ? 17.746 -34.654 -15.649 1.00 79.19 418 PRO A CA 1
ATOM 3529 C C . PRO A 1 418 ? 16.396 -34.898 -14.964 1.00 79.19 418 PRO A C 1
ATOM 3531 O O . PRO A 1 418 ? 15.486 -35.408 -15.612 1.00 79.19 418 PRO A O 1
ATOM 3534 N N . ARG A 1 419 ? 16.230 -34.483 -13.702 1.00 81.44 419 ARG A N 1
ATOM 3535 C CA . ARG A 1 419 ? 14.964 -34.576 -12.954 1.00 81.44 419 ARG A CA 1
ATOM 3536 C C . ARG A 1 419 ? 14.006 -33.409 -13.226 1.00 81.44 419 ARG A C 1
ATOM 3538 O O . ARG A 1 419 ? 12.883 -33.418 -12.736 1.00 81.44 419 ARG A O 1
ATOM 3545 N N . CYS A 1 420 ? 14.436 -32.389 -13.972 1.00 81.38 420 CYS A N 1
ATOM 3546 C CA . CYS A 1 420 ? 13.569 -31.281 -14.371 1.00 81.38 420 CYS A CA 1
ATOM 3547 C C . CYS A 1 420 ? 12.550 -31.746 -15.424 1.00 81.38 420 CYS A C 1
ATOM 3549 O O . CYS A 1 420 ? 12.909 -32.497 -16.334 1.00 81.38 420 CYS A O 1
ATOM 3551 N N . HIS A 1 421 ? 11.306 -31.267 -15.333 1.00 84.38 421 HIS A N 1
ATOM 3552 C CA . HIS A 1 421 ? 10.245 -31.610 -16.280 1.00 84.38 421 HIS A CA 1
ATOM 3553 C C . HIS A 1 421 ? 10.663 -31.282 -17.733 1.00 84.38 421 HIS A C 1
ATOM 3555 O O . HIS A 1 421 ? 11.120 -30.159 -17.976 1.00 84.38 421 HIS A O 1
ATOM 3561 N N . PRO A 1 422 ? 10.477 -32.191 -18.715 1.00 85.69 422 PRO A N 1
ATOM 3562 C CA . PRO A 1 422 ? 10.963 -32.002 -20.086 1.00 85.69 422 PRO A CA 1
ATOM 3563 C C . PRO A 1 422 ? 10.490 -30.700 -20.740 1.00 85.69 422 PRO A C 1
ATOM 3565 O O . PRO A 1 422 ? 11.303 -29.981 -21.305 1.00 85.69 422 PRO A O 1
ATOM 3568 N N . LYS A 1 423 ? 9.209 -30.331 -20.578 1.00 84.94 423 LYS A N 1
ATOM 3569 C CA . LYS A 1 423 ? 8.676 -29.055 -21.104 1.00 84.94 423 LYS A CA 1
ATOM 3570 C C . LYS A 1 423 ? 9.440 -27.827 -20.591 1.00 84.94 423 LYS A C 1
ATOM 3572 O O . LYS A 1 423 ? 9.806 -26.971 -21.384 1.00 84.94 423 LYS A O 1
ATOM 3577 N N . LEU A 1 424 ? 9.726 -27.764 -19.286 1.00 84.38 424 LEU A N 1
ATOM 3578 C CA . LEU A 1 424 ? 10.456 -26.640 -18.687 1.00 84.38 424 LEU A CA 1
ATOM 3579 C C . LEU A 1 424 ? 11.924 -26.627 -19.130 1.00 84.38 424 LEU A C 1
ATOM 3581 O O . LEU A 1 424 ? 12.498 -25.563 -19.339 1.00 84.38 424 LEU A O 1
ATOM 3585 N N . ARG A 1 425 ? 12.533 -27.804 -19.305 1.00 86.62 425 ARG A N 1
ATOM 3586 C CA . ARG A 1 425 ? 13.895 -27.914 -19.836 1.00 86.62 425 ARG A CA 1
ATOM 3587 C C . ARG A 1 425 ? 13.977 -27.437 -21.284 1.00 86.62 425 ARG A C 1
ATOM 3589 O O . ARG A 1 425 ? 14.853 -26.635 -21.584 1.00 86.62 425 ARG A O 1
ATOM 3596 N N . ASN A 1 426 ? 13.050 -27.876 -22.134 1.00 86.56 426 ASN A N 1
ATOM 3597 C CA . ASN A 1 426 ? 12.966 -27.455 -23.532 1.00 86.56 426 ASN A CA 1
ATOM 3598 C C . ASN A 1 426 ? 12.723 -25.943 -23.634 1.00 86.56 426 ASN A C 1
ATOM 3600 O O . ASN A 1 426 ? 13.389 -25.276 -24.415 1.00 86.56 426 ASN A O 1
ATOM 3604 N N . TYR A 1 427 ? 11.848 -25.394 -22.784 1.00 86.19 427 TYR A N 1
ATOM 3605 C CA . TYR A 1 427 ? 11.620 -23.952 -22.674 1.00 86.19 427 TYR A CA 1
ATOM 3606 C C . TYR A 1 427 ? 12.909 -23.188 -22.332 1.00 86.19 427 TYR A C 1
ATOM 3608 O O . TYR A 1 427 ? 13.288 -22.261 -23.031 1.00 86.19 427 TYR A O 1
ATOM 3616 N N . VAL A 1 428 ? 13.641 -23.591 -21.287 1.00 86.38 428 VAL A N 1
ATOM 3617 C CA . VAL A 1 428 ? 14.901 -22.918 -20.901 1.00 86.38 428 VAL A CA 1
ATOM 3618 C C . VAL A 1 428 ? 16.006 -23.111 -21.952 1.00 86.38 428 VAL A C 1
ATOM 3620 O O . VAL A 1 428 ? 16.940 -22.319 -22.039 1.00 86.38 428 VAL A O 1
ATOM 3623 N N . GLN A 1 429 ? 15.927 -24.165 -22.763 1.00 86.12 429 GLN A N 1
ATOM 3624 C CA . GLN A 1 429 ? 16.844 -24.391 -23.880 1.00 86.12 429 GLN A CA 1
ATOM 3625 C C . GLN A 1 429 ? 16.496 -23.569 -25.127 1.00 86.12 429 GLN A C 1
ATOM 3627 O O . GLN A 1 429 ? 17.380 -23.395 -25.962 1.00 86.12 429 GLN A O 1
ATOM 3632 N N . SER A 1 430 ? 15.270 -23.044 -25.244 1.00 83.88 430 SER A N 1
ATOM 3633 C CA . SER A 1 430 ? 14.808 -22.313 -26.432 1.00 83.88 430 SER A CA 1
ATOM 3634 C C . SER A 1 430 ? 15.302 -20.866 -26.508 1.00 83.88 430 SER A C 1
ATOM 3636 O O . SER A 1 430 ? 15.042 -20.190 -27.499 1.00 83.88 430 SER A O 1
ATOM 3638 N N . PHE A 1 431 ? 15.984 -20.363 -25.477 1.00 83.94 431 PHE A N 1
ATOM 3639 C CA . PHE A 1 431 ? 16.574 -19.028 -25.467 1.00 83.94 431 PHE A CA 1
ATOM 3640 C C . PHE A 1 431 ? 17.947 -19.022 -24.786 1.00 83.94 431 PHE A C 1
ATOM 3642 O O . PHE A 1 431 ? 18.340 -19.959 -24.083 1.00 83.94 431 PHE A O 1
ATOM 3649 N N . HIS A 1 432 ? 18.685 -17.935 -25.000 1.00 82.62 432 HIS A N 1
ATOM 3650 C CA . HIS A 1 432 ? 19.940 -17.658 -24.317 1.00 82.62 432 HIS A CA 1
ATOM 3651 C C . HIS A 1 432 ? 19.751 -16.517 -23.322 1.00 82.62 432 HIS A C 1
ATOM 3653 O O . HIS A 1 432 ? 19.188 -15.473 -23.646 1.00 82.62 432 HIS A O 1
ATOM 3659 N N . LEU A 1 433 ? 20.231 -16.726 -22.097 1.00 87.56 433 LEU A N 1
ATOM 3660 C CA . LEU A 1 433 ? 20.253 -15.700 -21.065 1.00 87.56 433 LEU A CA 1
ATOM 3661 C C . LEU A 1 433 ? 21.583 -14.939 -21.143 1.00 87.56 433 LEU A C 1
ATOM 3663 O O . LEU A 1 433 ? 22.580 -15.374 -20.570 1.00 87.56 433 LEU A O 1
ATOM 3667 N N . ASP A 1 434 ? 21.601 -13.843 -21.896 1.00 87.88 434 ASP A N 1
ATOM 3668 C CA . ASP A 1 434 ? 22.763 -12.973 -22.099 1.00 87.88 434 ASP A CA 1
ATOM 3669 C C . ASP A 1 434 ? 22.675 -11.675 -21.271 1.00 87.88 434 ASP A C 1
ATOM 3671 O O . ASP A 1 434 ? 21.710 -11.431 -20.542 1.00 87.88 434 ASP A O 1
ATOM 3675 N N . GLN A 1 435 ? 23.711 -10.833 -21.338 1.00 88.12 435 GLN A N 1
ATOM 3676 C CA . GLN A 1 435 ? 23.710 -9.546 -20.632 1.00 88.12 435 GLN A CA 1
ATOM 3677 C C . GLN A 1 435 ? 22.626 -8.598 -21.165 1.00 88.12 435 GLN A C 1
ATOM 3679 O O . GLN A 1 435 ? 21.978 -7.904 -20.378 1.00 88.12 435 GLN A O 1
ATOM 3684 N N . GLU A 1 436 ? 22.376 -8.603 -22.477 1.00 92.50 436 GLU A N 1
ATOM 3685 C CA . GLU A 1 436 ? 21.340 -7.766 -23.084 1.00 92.50 436 GLU A CA 1
ATOM 3686 C C . GLU A 1 436 ? 19.933 -8.147 -22.633 1.00 92.50 436 GLU A C 1
ATOM 3688 O O . GLU A 1 436 ? 19.083 -7.271 -22.505 1.00 92.50 436 GLU A O 1
ATOM 3693 N N . ALA A 1 437 ? 19.672 -9.418 -22.323 1.00 92.88 437 ALA A N 1
ATOM 3694 C CA . ALA A 1 437 ? 18.398 -9.852 -21.771 1.00 92.88 437 ALA A CA 1
ATOM 3695 C C . ALA A 1 437 ? 18.089 -9.156 -20.444 1.00 92.88 437 ALA A C 1
ATOM 3697 O O . ALA A 1 437 ? 16.950 -8.746 -20.212 1.00 92.88 437 ALA A O 1
ATOM 3698 N N . PHE A 1 438 ? 19.100 -8.964 -19.596 1.00 94.12 438 PHE A N 1
ATOM 3699 C CA . PHE A 1 438 ? 18.940 -8.215 -18.354 1.00 94.12 438 PHE A CA 1
ATOM 3700 C C . PHE A 1 438 ? 18.792 -6.710 -18.603 1.00 94.12 438 PHE A C 1
ATOM 3702 O O . PHE A 1 438 ? 18.006 -6.071 -17.906 1.00 94.12 438 PHE A O 1
ATOM 3709 N N . ILE A 1 439 ? 19.463 -6.145 -19.616 1.00 95.25 439 ILE A N 1
ATOM 3710 C CA . ILE A 1 439 ? 19.252 -4.742 -20.019 1.00 95.25 439 ILE A CA 1
ATOM 3711 C C . ILE A 1 439 ? 17.809 -4.539 -20.500 1.00 95.25 439 ILE A C 1
ATOM 3713 O O . ILE A 1 439 ? 17.125 -3.639 -20.010 1.00 95.25 439 ILE A O 1
ATOM 3717 N N . ARG A 1 440 ? 17.318 -5.409 -21.395 1.00 94.94 440 ARG A N 1
ATOM 3718 C CA . ARG A 1 440 ? 15.926 -5.414 -21.872 1.00 94.94 440 ARG A CA 1
ATOM 3719 C C . ARG A 1 440 ? 14.955 -5.503 -20.697 1.00 94.94 440 ARG A C 1
ATOM 3721 O O . ARG A 1 440 ? 14.014 -4.717 -20.613 1.00 94.94 440 ARG A O 1
ATOM 3728 N N . TYR A 1 441 ? 15.209 -6.417 -19.758 1.00 93.94 441 TYR A N 1
ATOM 3729 C CA . TYR A 1 441 ? 14.391 -6.571 -18.557 1.00 93.94 441 TYR A CA 1
ATOM 3730 C C . TYR A 1 441 ? 14.359 -5.293 -17.700 1.00 93.94 441 TYR A C 1
ATOM 3732 O O . TYR A 1 441 ? 13.278 -4.853 -17.307 1.00 93.94 441 TYR A O 1
ATOM 3740 N N . ILE A 1 442 ? 15.514 -4.663 -17.451 1.00 93.75 442 ILE A N 1
ATOM 3741 C CA . ILE A 1 442 ? 15.598 -3.388 -16.724 1.00 93.75 442 ILE A CA 1
ATOM 3742 C C . ILE A 1 442 ? 14.745 -2.325 -17.423 1.00 93.75 442 ILE A C 1
ATOM 3744 O O . ILE A 1 442 ? 13.845 -1.762 -16.801 1.00 93.75 442 ILE A O 1
ATOM 3748 N N . MET A 1 443 ? 14.960 -2.104 -18.722 1.00 94.88 443 MET A N 1
ATOM 3749 C CA . MET A 1 443 ? 14.256 -1.072 -19.491 1.00 94.88 443 MET A CA 1
ATOM 3750 C C . MET A 1 443 ? 12.733 -1.281 -19.519 1.00 94.88 443 MET A C 1
ATOM 3752 O O . MET A 1 443 ? 11.989 -0.313 -19.371 1.00 94.88 443 MET A O 1
ATOM 3756 N N . LEU A 1 444 ? 12.253 -2.529 -19.612 1.00 92.50 444 LEU A N 1
ATOM 3757 C CA . LEU A 1 444 ? 10.820 -2.861 -19.527 1.00 92.50 444 LEU A CA 1
ATOM 3758 C C . LEU A 1 444 ? 10.194 -2.445 -18.180 1.00 92.50 444 LEU A C 1
ATOM 3760 O O . LEU A 1 444 ? 9.021 -2.053 -18.105 1.00 92.50 444 LEU A O 1
ATOM 3764 N N . HIS A 1 445 ? 10.970 -2.507 -17.097 1.00 91.25 445 HIS A N 1
ATOM 3765 C CA . HIS A 1 445 ? 10.506 -2.193 -15.748 1.00 91.25 445 HIS A CA 1
ATOM 3766 C C . HIS A 1 445 ? 10.780 -0.749 -15.305 1.00 91.25 445 HIS A C 1
ATOM 3768 O O . HIS A 1 445 ? 10.132 -0.295 -14.359 1.00 91.25 445 HIS A O 1
ATOM 3774 N N . CYS A 1 446 ? 11.625 0.002 -16.008 1.00 91.75 446 CYS A N 1
ATOM 3775 C CA . CYS A 1 446 ? 11.917 1.410 -15.732 1.00 91.75 446 CYS A CA 1
ATOM 3776 C C . CYS A 1 446 ? 10.765 2.374 -16.058 1.00 91.75 446 CYS A C 1
ATOM 3778 O O . CYS A 1 446 ? 9.826 2.047 -16.790 1.00 91.75 446 CYS A O 1
ATOM 3780 N N . PHE A 1 447 ? 10.866 3.584 -15.509 1.00 90.31 447 PHE A N 1
ATOM 3781 C CA . PHE A 1 447 ? 10.136 4.777 -15.956 1.00 90.31 447 PHE A CA 1
ATOM 3782 C C . PHE A 1 447 ? 10.992 5.648 -16.887 1.00 90.31 447 PHE A C 1
ATOM 3784 O O . PHE A 1 447 ? 12.155 5.335 -17.130 1.00 90.31 4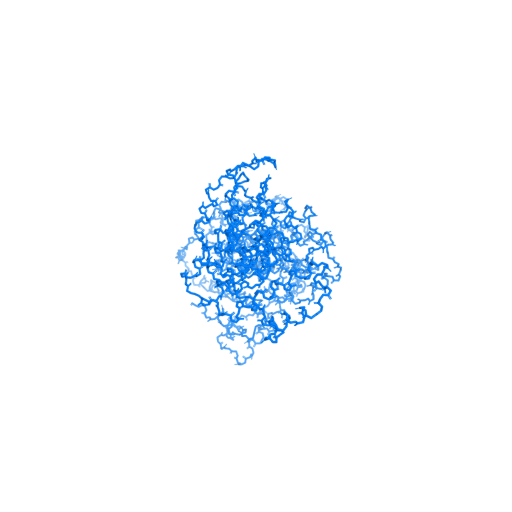47 PHE A O 1
ATOM 3791 N N . ASP A 1 448 ? 10.438 6.748 -17.401 1.00 87.44 448 ASP A N 1
ATOM 3792 C CA . ASP A 1 448 ? 11.083 7.620 -18.394 1.00 87.44 448 ASP A CA 1
ATOM 3793 C C . ASP A 1 448 ? 12.483 8.083 -17.948 1.00 87.44 448 ASP A C 1
ATOM 3795 O O . ASP A 1 448 ? 13.464 7.946 -18.681 1.00 87.44 448 ASP A O 1
ATOM 3799 N N . ARG A 1 449 ? 12.593 8.607 -16.720 1.00 89.81 449 ARG A N 1
ATOM 3800 C CA . ARG A 1 449 ? 13.846 9.124 -16.159 1.00 89.81 449 ARG A CA 1
ATOM 3801 C C . ARG A 1 449 ? 14.832 8.012 -15.855 1.00 89.81 449 ARG A C 1
ATOM 3803 O O . ARG A 1 449 ? 15.977 8.105 -16.276 1.00 89.81 449 ARG A O 1
ATOM 3810 N N . GLU A 1 450 ? 14.361 6.968 -15.180 1.00 92.56 450 GLU A N 1
ATOM 3811 C CA . GLU A 1 450 ? 15.176 5.809 -14.811 1.00 92.56 450 GLU A CA 1
ATOM 3812 C C . GLU A 1 450 ? 15.768 5.147 -16.058 1.00 92.56 450 GLU A C 1
ATOM 3814 O O . GLU A 1 450 ? 16.965 4.895 -16.115 1.00 92.56 450 GLU A O 1
ATOM 3819 N N . CYS A 1 451 ? 14.950 4.920 -17.089 1.00 94.12 451 CYS A N 1
ATOM 3820 C CA . CYS A 1 451 ? 15.387 4.295 -18.332 1.00 94.12 451 CYS A CA 1
ATOM 3821 C C . CYS A 1 451 ? 16.447 5.150 -19.038 1.00 94.12 451 CYS A C 1
ATOM 3823 O O . CYS A 1 451 ? 17.453 4.615 -19.496 1.00 94.12 451 CYS A O 1
ATOM 3825 N N . ALA A 1 452 ? 16.260 6.474 -19.089 1.00 94.00 452 ALA A N 1
ATOM 3826 C CA . ALA A 1 452 ? 17.252 7.383 -19.659 1.00 94.00 452 ALA A CA 1
ATOM 3827 C C . ALA A 1 452 ? 18.558 7.419 -18.840 1.00 94.00 452 ALA A C 1
ATOM 3829 O O . ALA A 1 452 ? 19.641 7.482 -19.423 1.00 94.00 452 ALA A O 1
ATOM 3830 N N . ASP A 1 453 ? 18.476 7.351 -17.507 1.00 93.19 453 ASP A N 1
ATOM 3831 C CA . ASP A 1 453 ? 19.644 7.280 -16.623 1.00 93.19 453 ASP A CA 1
ATOM 3832 C C . ASP A 1 453 ? 20.412 5.961 -16.799 1.00 93.19 453 ASP A C 1
ATOM 3834 O O . ASP A 1 453 ? 21.637 5.975 -16.891 1.00 93.19 453 ASP A O 1
ATOM 3838 N N . HIS A 1 454 ? 19.716 4.829 -16.921 1.00 94.62 454 HIS A N 1
ATOM 3839 C CA . HIS A 1 454 ? 20.353 3.541 -17.197 1.00 94.62 454 HIS A CA 1
ATOM 3840 C C . HIS A 1 454 ? 20.970 3.495 -18.598 1.00 94.62 454 HIS A C 1
ATOM 3842 O O . HIS A 1 454 ? 22.107 3.058 -18.747 1.00 94.62 454 HIS A O 1
ATOM 3848 N N . ALA A 1 455 ? 20.275 4.006 -19.619 1.00 95.06 455 ALA A N 1
ATOM 3849 C CA . ALA A 1 455 ? 20.808 4.127 -20.978 1.00 95.06 455 ALA A CA 1
ATOM 3850 C C . ALA A 1 455 ? 22.078 4.994 -21.021 1.00 95.06 455 ALA A C 1
ATOM 3852 O O . ALA A 1 455 ? 23.066 4.648 -21.674 1.00 95.06 455 ALA A O 1
ATOM 3853 N N . ARG A 1 456 ? 22.093 6.094 -20.256 1.00 93.75 456 ARG A N 1
ATOM 3854 C CA . ARG A 1 456 ? 23.292 6.909 -20.053 1.00 93.75 456 ARG A CA 1
ATOM 3855 C C . ARG A 1 456 ? 24.422 6.091 -19.442 1.00 93.75 456 ARG A C 1
ATOM 3857 O O . ARG A 1 456 ? 25.534 6.135 -19.960 1.00 93.75 456 ARG A O 1
ATOM 3864 N N . ASP A 1 457 ? 24.173 5.414 -18.328 1.00 93.56 457 ASP A N 1
ATOM 3865 C CA . ASP A 1 457 ? 25.213 4.665 -17.625 1.00 93.56 457 ASP A CA 1
ATOM 3866 C C . ASP A 1 457 ? 25.795 3.560 -18.525 1.00 93.56 457 ASP A C 1
ATOM 3868 O O . ASP A 1 457 ? 27.012 3.393 -18.579 1.00 93.56 457 ASP A O 1
ATOM 3872 N N . LEU A 1 458 ? 24.952 2.870 -19.302 1.00 94.75 458 LEU A N 1
ATOM 3873 C CA . LEU A 1 458 ? 25.387 1.896 -20.310 1.00 94.75 458 LEU A CA 1
ATOM 3874 C C . LEU A 1 458 ? 26.309 2.529 -21.359 1.00 94.75 458 LEU A C 1
ATOM 3876 O O . LEU A 1 458 ? 27.306 1.924 -21.729 1.00 94.75 458 LEU A O 1
ATOM 3880 N N . THR A 1 459 ? 26.016 3.757 -21.794 1.00 93.81 459 THR A N 1
ATOM 3881 C CA . THR A 1 459 ? 26.773 4.448 -22.852 1.00 93.81 459 THR A CA 1
ATOM 3882 C C . THR A 1 459 ? 28.086 5.059 -22.363 1.00 93.81 459 THR A C 1
ATOM 3884 O O . THR A 1 459 ? 29.084 5.021 -23.076 1.00 93.81 459 THR A O 1
ATOM 3887 N N . PHE A 1 460 ? 28.102 5.633 -21.157 1.00 92.12 460 PHE A N 1
ATOM 3888 C CA . PHE A 1 460 ? 29.207 6.483 -20.690 1.00 92.12 460 PHE A CA 1
ATOM 3889 C C . PHE A 1 460 ? 29.976 5.936 -19.488 1.00 92.12 460 PHE A C 1
ATOM 3891 O O . PHE A 1 460 ? 31.068 6.421 -19.213 1.00 92.12 460 PHE A O 1
ATOM 3898 N N . ILE A 1 461 ? 29.419 4.977 -18.745 1.00 90.69 461 ILE A N 1
ATOM 3899 C CA . ILE A 1 461 ? 30.019 4.484 -17.494 1.00 90.69 461 ILE A CA 1
ATOM 3900 C C . ILE A 1 461 ? 30.436 3.024 -17.626 1.00 90.69 461 ILE A C 1
ATOM 3902 O O . ILE A 1 461 ? 31.522 2.667 -17.189 1.00 90.69 461 ILE A O 1
ATOM 3906 N N . CYS A 1 462 ? 29.588 2.180 -18.212 1.00 91.19 462 CYS A N 1
ATOM 3907 C CA . CYS A 1 462 ? 29.756 0.725 -18.178 1.00 91.19 462 CYS A CA 1
ATOM 3908 C C . CYS A 1 462 ? 29.957 0.097 -19.566 1.00 91.19 462 CYS A C 1
ATOM 3910 O O . CYS A 1 462 ? 29.940 -1.124 -19.672 1.00 91.19 462 CYS A O 1
ATOM 3912 N N . TRP A 1 463 ? 30.113 0.898 -20.624 1.00 90.94 463 TRP A N 1
ATOM 3913 C CA . TRP A 1 463 ? 30.141 0.428 -22.017 1.00 90.94 463 TRP A CA 1
ATOM 3914 C C . TRP A 1 463 ? 31.208 -0.646 -22.279 1.00 90.94 463 TRP A C 1
ATOM 3916 O O . TRP A 1 463 ? 30.952 -1.620 -22.988 1.00 90.94 463 TRP A O 1
ATOM 3926 N N . TYR A 1 464 ? 32.383 -0.504 -21.661 1.00 90.00 464 TYR A N 1
ATOM 3927 C CA . TYR A 1 464 ? 33.508 -1.425 -21.827 1.00 90.00 464 TYR A CA 1
ATOM 3928 C C . TYR A 1 464 ? 33.210 -2.821 -21.257 1.00 90.00 464 TYR A C 1
ATOM 3930 O O . TYR A 1 464 ? 33.731 -3.813 -21.760 1.00 90.00 464 TYR A O 1
ATOM 3938 N N . ASN A 1 465 ? 32.309 -2.935 -20.271 1.00 89.62 465 ASN A N 1
ATOM 3939 C CA . ASN A 1 465 ? 31.889 -4.218 -19.697 1.00 89.62 465 ASN A CA 1
ATOM 3940 C C . ASN A 1 465 ? 31.097 -5.078 -20.696 1.00 89.62 465 ASN A C 1
ATOM 3942 O O . ASN A 1 465 ? 30.966 -6.283 -20.480 1.00 89.62 465 ASN A O 1
ATOM 3946 N N . PHE A 1 466 ? 30.573 -4.464 -21.761 1.00 88.31 466 PHE A N 1
ATOM 3947 C CA . PHE A 1 466 ? 29.788 -5.114 -22.813 1.00 88.31 466 PHE A CA 1
ATOM 3948 C C . PHE A 1 466 ? 30.598 -5.353 -24.097 1.00 88.31 466 PHE A C 1
ATOM 3950 O O . PHE A 1 466 ? 30.041 -5.799 -25.097 1.00 88.31 466 PHE A O 1
ATOM 3957 N N . GLY A 1 467 ? 31.903 -5.048 -24.098 1.00 89.31 467 GLY A N 1
ATOM 3958 C CA . GLY A 1 467 ? 32.761 -5.200 -25.277 1.00 89.31 467 GLY A CA 1
ATOM 3959 C C . GLY A 1 467 ? 32.478 -4.192 -26.396 1.00 89.31 467 GLY A C 1
ATOM 3960 O O . GLY A 1 467 ? 32.897 -4.402 -27.533 1.00 89.31 467 GLY A O 1
ATOM 3961 N N . TRP A 1 468 ? 31.760 -3.103 -26.106 1.00 94.00 468 TRP A N 1
ATOM 3962 C CA . TRP A 1 468 ? 31.586 -2.003 -27.055 1.00 94.00 468 TRP A CA 1
ATOM 3963 C C . TRP A 1 468 ? 32.897 -1.226 -27.171 1.00 94.00 468 TRP A C 1
ATOM 3965 O O . TRP A 1 468 ? 33.610 -1.097 -26.187 1.00 94.00 468 TRP A O 1
ATOM 3975 N N . ILE A 1 469 ? 33.247 -0.746 -28.365 1.00 92.00 469 ILE A N 1
ATOM 3976 C CA . ILE A 1 469 ? 34.583 -0.177 -28.635 1.00 92.00 469 ILE A CA 1
ATOM 3977 C C . ILE A 1 469 ? 34.690 1.280 -28.170 1.00 92.00 469 ILE A C 1
ATOM 3979 O O . ILE A 1 469 ? 35.748 1.724 -27.733 1.00 92.00 469 ILE A O 1
ATOM 3983 N N . ASN A 1 470 ? 33.604 2.043 -28.291 1.00 90.19 470 ASN A N 1
ATOM 3984 C CA . ASN A 1 470 ? 33.559 3.458 -27.945 1.00 90.19 470 ASN A CA 1
ATOM 3985 C C . ASN A 1 470 ? 32.133 3.886 -27.560 1.00 90.19 470 ASN A C 1
ATOM 3987 O O . ASN A 1 470 ? 31.173 3.122 -27.698 1.00 90.19 470 ASN A O 1
ATOM 3991 N N . HIS A 1 471 ? 31.990 5.133 -27.104 1.00 90.62 471 HIS A N 1
ATOM 3992 C CA . HIS A 1 471 ? 30.705 5.689 -26.677 1.00 90.62 471 HIS A CA 1
ATOM 3993 C C . HIS A 1 471 ? 29.644 5.739 -27.791 1.00 90.62 471 HIS A C 1
ATOM 3995 O O . HIS A 1 471 ? 28.461 5.626 -27.484 1.00 90.62 471 HIS A O 1
ATOM 4001 N N . MET A 1 472 ? 30.019 5.885 -29.069 1.00 90.12 472 MET A N 1
ATOM 4002 C CA . MET A 1 472 ? 29.034 5.900 -30.163 1.00 90.12 472 MET A CA 1
ATOM 4003 C C . MET A 1 472 ? 28.495 4.514 -30.480 1.00 90.12 472 MET A C 1
ATOM 4005 O O . MET A 1 472 ? 27.285 4.351 -30.590 1.00 90.12 472 MET A O 1
ATOM 4009 N N . MET A 1 473 ? 29.361 3.502 -30.518 1.00 92.12 473 MET A N 1
ATOM 4010 C CA . MET A 1 473 ? 28.926 2.110 -30.624 1.00 92.12 473 MET A CA 1
ATOM 4011 C C . MET A 1 473 ? 28.033 1.731 -29.433 1.00 92.12 473 MET A C 1
ATOM 4013 O O . MET A 1 473 ? 27.031 1.037 -29.590 1.00 92.12 473 MET A O 1
ATOM 4017 N N . ALA A 1 474 ? 28.361 2.216 -28.232 1.00 94.06 474 ALA A N 1
ATOM 4018 C CA . ALA A 1 474 ? 27.529 2.027 -27.049 1.00 94.06 474 ALA A CA 1
ATOM 4019 C C . ALA A 1 474 ? 26.159 2.719 -27.173 1.00 94.06 474 ALA A C 1
ATOM 4021 O O . ALA A 1 474 ? 25.138 2.136 -26.803 1.00 94.06 474 ALA A O 1
ATOM 4022 N N . TYR A 1 475 ? 26.123 3.933 -27.730 1.00 93.81 475 TYR A N 1
ATOM 4023 C CA . TYR A 1 475 ? 24.890 4.662 -28.020 1.00 93.81 475 TYR A CA 1
ATOM 4024 C C . TYR A 1 475 ? 24.008 3.903 -29.022 1.00 93.81 475 TYR A C 1
ATOM 4026 O O . TYR A 1 475 ? 22.841 3.654 -28.725 1.00 93.81 475 TYR A O 1
ATOM 4034 N N . GLU A 1 476 ? 24.563 3.468 -30.155 1.00 93.00 476 GLU A N 1
ATOM 4035 C CA . GLU A 1 476 ? 23.851 2.691 -31.180 1.00 93.00 476 GLU A CA 1
ATOM 4036 C C . GLU A 1 476 ? 23.305 1.371 -30.625 1.00 93.00 476 GLU A C 1
ATOM 4038 O O . GLU A 1 476 ? 22.125 1.062 -30.801 1.00 93.00 476 GLU A O 1
ATOM 4043 N N . ASN A 1 477 ? 24.123 0.621 -29.879 1.00 94.88 477 ASN A N 1
ATOM 4044 C CA . ASN A 1 477 ? 23.684 -0.620 -29.241 1.00 94.88 477 ASN A CA 1
ATOM 4045 C C . ASN A 1 477 ? 22.580 -0.376 -28.209 1.00 94.88 477 ASN A C 1
ATOM 4047 O O . ASN A 1 477 ? 21.607 -1.127 -28.161 1.00 94.88 477 ASN A O 1
ATOM 4051 N N . THR A 1 478 ? 22.680 0.696 -27.422 1.00 95.56 478 THR A N 1
ATOM 4052 C CA . THR A 1 478 ? 21.633 1.069 -26.462 1.00 95.56 478 THR A CA 1
ATOM 4053 C C . THR A 1 478 ? 20.330 1.437 -27.181 1.00 95.56 478 THR A C 1
ATOM 4055 O O . THR A 1 478 ? 19.263 0.986 -26.766 1.00 95.56 478 THR A O 1
ATOM 4058 N N . MET A 1 479 ? 20.396 2.187 -28.288 1.00 94.62 479 MET A N 1
ATOM 4059 C CA . MET A 1 479 ? 19.229 2.528 -29.116 1.00 94.62 479 MET A CA 1
ATOM 4060 C C . MET A 1 479 ? 18.581 1.282 -29.728 1.00 94.62 479 MET A C 1
ATOM 4062 O O . MET A 1 479 ? 17.362 1.127 -29.656 1.00 94.62 479 MET A O 1
ATOM 4066 N N . ARG A 1 480 ? 19.384 0.341 -30.239 1.00 94.75 480 ARG A N 1
ATOM 4067 C CA . ARG A 1 480 ? 18.895 -0.954 -30.732 1.00 94.75 480 ARG A CA 1
ATOM 4068 C C . ARG A 1 480 ? 18.187 -1.754 -29.635 1.00 94.75 480 ARG A C 1
ATOM 4070 O O . ARG A 1 480 ? 17.118 -2.303 -29.880 1.00 94.75 480 ARG A O 1
ATOM 4077 N N . ILE A 1 481 ? 18.746 -1.812 -28.426 1.00 95.38 481 ILE A N 1
ATOM 4078 C CA . ILE A 1 481 ? 18.109 -2.518 -27.304 1.00 95.38 481 ILE A CA 1
ATOM 4079 C C . ILE A 1 481 ? 16.777 -1.849 -26.922 1.00 95.38 481 ILE A C 1
ATOM 4081 O O . ILE A 1 481 ? 15.811 -2.548 -26.621 1.00 95.38 481 ILE A O 1
ATOM 4085 N N . ILE A 1 482 ? 16.681 -0.514 -26.981 1.00 94.56 482 ILE A N 1
ATOM 4086 C CA . ILE A 1 482 ? 15.413 0.206 -26.772 1.00 94.56 482 ILE A CA 1
ATOM 4087 C C . ILE A 1 482 ? 14.364 -0.195 -27.826 1.00 94.56 482 ILE A C 1
ATOM 4089 O O . ILE A 1 482 ? 13.194 -0.349 -27.472 1.00 94.56 482 ILE A O 1
ATOM 4093 N N . VAL A 1 483 ? 14.759 -0.423 -29.085 1.00 93.56 483 VAL A N 1
ATOM 4094 C CA . VAL A 1 483 ? 13.855 -0.955 -30.128 1.00 93.56 483 VAL A CA 1
ATOM 4095 C C . VAL A 1 483 ? 13.384 -2.358 -29.775 1.00 93.56 483 VAL A C 1
ATOM 4097 O O . VAL A 1 483 ? 12.178 -2.585 -29.755 1.00 93.56 483 VAL A O 1
ATOM 4100 N N . ASP A 1 484 ? 14.296 -3.264 -29.400 1.00 93.69 484 ASP A N 1
ATOM 4101 C CA . ASP A 1 484 ? 13.923 -4.624 -28.979 1.00 93.69 484 ASP A CA 1
ATOM 4102 C C . ASP A 1 484 ? 12.882 -4.575 -27.834 1.00 93.69 484 ASP A C 1
ATOM 4104 O O . ASP A 1 484 ? 11.917 -5.338 -27.810 1.00 93.69 484 ASP A O 1
ATOM 4108 N N . VAL A 1 485 ? 13.049 -3.650 -26.881 1.00 95.44 485 VAL A N 1
ATOM 4109 C CA . VAL A 1 485 ? 12.114 -3.425 -25.764 1.00 95.44 485 VAL A CA 1
ATOM 4110 C C . VAL A 1 485 ? 10.760 -2.907 -26.253 1.00 95.44 485 VAL A C 1
ATOM 4112 O O . VAL A 1 485 ? 9.717 -3.399 -25.811 1.00 95.44 485 VAL A O 1
ATOM 4115 N N . ALA A 1 486 ? 10.754 -1.934 -27.162 1.00 94.06 486 ALA A N 1
ATOM 4116 C CA . ALA A 1 486 ? 9.535 -1.382 -27.741 1.00 94.06 486 ALA A CA 1
ATOM 4117 C C . ALA A 1 486 ? 8.734 -2.444 -28.503 1.00 94.06 486 ALA A C 1
ATOM 4119 O O . ALA A 1 486 ? 7.522 -2.546 -28.322 1.00 94.06 486 ALA A O 1
ATOM 4120 N N . GLU A 1 487 ? 9.407 -3.270 -29.304 1.00 92.31 487 GLU A N 1
ATOM 4121 C CA . GLU A 1 487 ? 8.792 -4.357 -30.066 1.00 92.31 487 GLU A CA 1
ATOM 4122 C C . GLU A 1 487 ? 8.111 -5.383 -29.152 1.00 92.31 487 GLU A C 1
ATOM 4124 O O . GLU A 1 487 ? 6.972 -5.781 -29.413 1.00 92.31 487 GLU A O 1
ATOM 4129 N N . ILE A 1 488 ? 8.753 -5.748 -28.033 1.00 92.81 488 ILE A N 1
ATOM 4130 C CA . ILE A 1 488 ? 8.153 -6.615 -27.007 1.00 92.81 488 ILE A CA 1
ATOM 4131 C C . ILE A 1 488 ? 6.880 -5.976 -26.434 1.00 92.81 488 ILE A C 1
ATOM 4133 O O . ILE A 1 488 ? 5.852 -6.649 -26.326 1.00 92.81 488 ILE A O 1
ATOM 4137 N N . ILE A 1 489 ? 6.922 -4.686 -26.076 1.00 91.88 489 ILE A N 1
ATOM 4138 C CA . ILE A 1 489 ? 5.765 -3.971 -25.508 1.00 91.88 489 ILE A CA 1
ATOM 4139 C C . ILE A 1 489 ? 4.611 -3.906 -26.511 1.00 91.88 489 ILE A C 1
ATOM 4141 O O . ILE A 1 489 ? 3.461 -4.105 -26.128 1.00 91.88 489 ILE A O 1
ATOM 4145 N N . LEU A 1 490 ? 4.900 -3.614 -27.780 1.00 90.62 490 LEU A N 1
ATOM 4146 C CA . LEU A 1 490 ? 3.887 -3.469 -28.824 1.00 90.62 490 LEU A CA 1
ATOM 4147 C C . LEU A 1 490 ? 3.233 -4.816 -29.157 1.00 90.62 490 LEU A C 1
ATOM 4149 O O . LEU A 1 490 ? 2.005 -4.888 -29.212 1.00 90.62 490 LEU A O 1
ATOM 4153 N N . LYS A 1 491 ? 4.028 -5.889 -29.303 1.00 89.44 491 LYS A N 1
ATOM 4154 C CA . LYS A 1 491 ? 3.520 -7.243 -29.587 1.00 89.44 491 LYS A CA 1
ATOM 4155 C C . LYS A 1 491 ? 2.727 -7.818 -28.411 1.00 89.44 491 LYS A C 1
ATOM 4157 O O . LYS A 1 491 ? 1.650 -8.372 -28.606 1.00 89.44 491 LYS A O 1
ATOM 4162 N N . TYR A 1 492 ? 3.221 -7.650 -27.184 1.00 87.69 492 TYR A N 1
ATOM 4163 C CA . TYR A 1 492 ? 2.617 -8.205 -25.967 1.00 87.69 492 TYR A CA 1
ATOM 4164 C C . TYR A 1 492 ? 1.979 -7.123 -25.089 1.00 87.69 492 TYR A C 1
ATOM 4166 O O . TYR A 1 492 ? 2.115 -7.144 -23.867 1.00 87.69 492 TYR A O 1
ATOM 4174 N N . SER A 1 493 ? 1.257 -6.177 -25.692 1.00 82.88 493 SER A N 1
ATOM 4175 C CA . SER A 1 493 ? 0.694 -5.004 -24.997 1.00 82.88 493 SER A CA 1
ATOM 4176 C C . SER A 1 493 ? -0.169 -5.344 -23.773 1.00 82.88 493 SER A C 1
ATOM 4178 O O . SER A 1 493 ? -0.111 -4.642 -22.766 1.00 82.88 493 SER A O 1
ATOM 4180 N N . ASN A 1 494 ? -0.883 -6.474 -23.795 1.00 80.62 494 ASN A N 1
ATOM 4181 C CA . ASN A 1 494 ? -1.687 -6.974 -22.670 1.00 80.62 494 ASN A CA 1
ATOM 4182 C C . ASN A 1 494 ? -0.853 -7.482 -21.472 1.00 80.62 494 ASN A C 1
ATOM 4184 O O . ASN A 1 494 ? -1.383 -7.700 -20.378 1.00 80.62 494 ASN A O 1
ATOM 4188 N N . ALA A 1 495 ? 0.447 -7.720 -21.661 1.00 83.31 495 ALA A N 1
ATOM 4189 C CA . ALA A 1 495 ? 1.355 -8.193 -20.620 1.00 83.31 495 ALA A CA 1
ATOM 4190 C C . ALA A 1 495 ? 1.998 -7.061 -19.805 1.00 83.31 495 ALA A C 1
ATOM 4192 O O . ALA A 1 495 ? 2.626 -7.356 -18.782 1.00 83.31 495 ALA A O 1
ATOM 4193 N N . PHE A 1 496 ? 1.830 -5.802 -20.225 1.00 86.38 496 PHE A N 1
ATOM 4194 C CA . PHE A 1 496 ? 2.461 -4.624 -19.628 1.00 86.38 496 PHE A CA 1
ATOM 4195 C C . PHE A 1 496 ? 1.427 -3.571 -19.198 1.00 86.38 496 PHE A C 1
ATOM 4197 O O . PHE A 1 496 ? 0.327 -3.519 -19.751 1.00 86.38 496 PHE A O 1
ATOM 4204 N N . PRO A 1 497 ? 1.773 -2.686 -18.242 1.00 86.94 497 PRO A N 1
ATOM 4205 C CA . PRO A 1 497 ? 0.927 -1.552 -17.880 1.00 86.94 497 PRO A CA 1
ATOM 4206 C C . PRO A 1 497 ? 0.567 -0.679 -19.090 1.00 86.94 497 PRO A C 1
ATOM 4208 O O . PRO A 1 497 ? 1.384 -0.474 -19.997 1.00 86.94 497 PRO A O 1
ATOM 4211 N N . ARG A 1 498 ? -0.627 -0.072 -19.075 1.00 84.75 498 ARG A N 1
ATOM 4212 C CA . ARG A 1 498 ? -1.015 0.912 -20.102 1.00 84.75 498 ARG A CA 1
ATOM 4213 C C . ARG A 1 498 ? 0.013 2.047 -20.167 1.00 84.75 498 ARG A C 1
ATOM 4215 O O . ARG A 1 498 ? 0.537 2.457 -19.128 1.00 84.75 498 ARG A O 1
ATOM 4222 N N . HIS A 1 499 ? 0.236 2.589 -21.363 1.00 87.06 499 HIS A N 1
ATOM 4223 C CA . HIS A 1 499 ? 1.180 3.683 -21.643 1.00 87.06 499 HIS A CA 1
ATOM 4224 C C . HIS A 1 499 ? 2.673 3.337 -21.473 1.00 87.06 499 HIS A C 1
ATOM 4226 O O . HIS A 1 499 ? 3.510 4.232 -21.544 1.00 87.06 499 HIS A O 1
ATOM 4232 N N . THR A 1 500 ? 3.047 2.060 -21.295 1.00 89.94 500 THR A N 1
ATOM 4233 C CA . THR A 1 500 ? 4.471 1.668 -21.200 1.00 89.94 500 THR A CA 1
ATOM 4234 C C . THR A 1 500 ? 5.266 2.081 -22.447 1.00 89.94 500 THR A C 1
ATOM 4236 O O . THR A 1 500 ? 6.368 2.603 -22.315 1.00 89.94 500 THR A O 1
ATOM 4239 N N . PHE A 1 501 ? 4.685 1.937 -23.645 1.00 92.19 501 PHE A N 1
ATOM 4240 C CA . PHE A 1 501 ? 5.314 2.374 -24.899 1.00 92.19 501 PHE A CA 1
ATOM 4241 C C . PHE A 1 501 ? 5.555 3.893 -24.938 1.00 92.19 501 PHE A C 1
ATOM 4243 O O . PHE A 1 501 ? 6.646 4.335 -25.282 1.00 92.19 501 PHE A O 1
ATOM 4250 N N . ILE A 1 502 ? 4.580 4.699 -24.508 1.00 91.44 502 ILE A N 1
ATOM 4251 C CA . ILE A 1 502 ? 4.716 6.164 -24.465 1.00 91.44 502 ILE A CA 1
ATOM 4252 C C . ILE A 1 502 ? 5.837 6.584 -23.503 1.00 91.44 502 ILE A C 1
ATOM 4254 O O . ILE A 1 502 ? 6.664 7.429 -23.839 1.00 91.44 502 ILE A O 1
ATOM 4258 N N . ILE A 1 503 ? 5.911 5.963 -22.321 1.00 91.44 503 ILE A N 1
ATOM 4259 C CA . ILE A 1 503 ? 6.982 6.231 -21.350 1.00 91.44 503 ILE A CA 1
ATOM 4260 C C . ILE A 1 503 ? 8.365 5.874 -21.914 1.00 91.44 503 ILE A C 1
ATOM 4262 O O . ILE A 1 503 ? 9.336 6.586 -21.649 1.00 91.44 503 ILE A O 1
ATOM 4266 N N . LEU A 1 504 ? 8.460 4.827 -22.737 1.00 94.31 504 LEU A N 1
ATOM 4267 C CA . LEU A 1 504 ? 9.695 4.482 -23.438 1.00 94.31 504 LEU A CA 1
ATOM 4268 C C . LEU A 1 504 ? 10.081 5.534 -24.492 1.00 94.31 504 LEU A C 1
ATOM 4270 O O . LEU A 1 504 ? 11.256 5.883 -24.589 1.00 94.31 504 LEU A O 1
ATOM 4274 N N . LEU A 1 505 ? 9.118 6.095 -25.235 1.00 94.00 505 LEU A N 1
ATOM 4275 C CA . LEU A 1 505 ? 9.388 7.188 -26.184 1.00 94.00 505 LEU A CA 1
ATOM 4276 C C . LEU A 1 505 ? 9.940 8.430 -25.473 1.00 94.00 505 LEU A C 1
ATOM 4278 O O . LEU A 1 505 ? 10.920 9.022 -25.926 1.00 94.00 505 LEU A O 1
ATOM 4282 N N . PHE A 1 506 ? 9.367 8.788 -24.321 1.00 93.25 506 PHE A N 1
ATOM 4283 C CA . PHE A 1 506 ? 9.918 9.838 -23.468 1.00 93.25 506 PHE A CA 1
ATOM 4284 C C . PHE A 1 506 ? 11.363 9.523 -23.045 1.00 93.25 506 PHE A C 1
ATOM 4286 O O . PHE A 1 506 ? 12.251 10.366 -23.204 1.00 93.25 506 PHE A O 1
ATOM 4293 N N . ALA A 1 507 ? 11.631 8.303 -22.565 1.00 94.25 507 ALA A N 1
ATOM 4294 C CA . ALA A 1 507 ? 12.982 7.879 -22.196 1.00 94.25 507 ALA A CA 1
ATOM 4295 C C . ALA A 1 507 ? 13.981 8.027 -23.356 1.00 94.25 507 ALA A C 1
ATOM 4297 O O . ALA A 1 507 ? 15.059 8.592 -23.165 1.00 94.25 507 ALA A O 1
ATOM 4298 N N . LEU A 1 508 ? 13.601 7.582 -24.559 1.00 94.88 508 LEU A N 1
ATOM 4299 C CA . LEU A 1 508 ? 14.416 7.642 -25.775 1.00 94.88 508 LEU A CA 1
ATOM 4300 C C . LEU A 1 508 ? 14.801 9.086 -26.125 1.00 94.88 508 LEU A C 1
ATOM 4302 O O . LEU A 1 508 ? 15.983 9.388 -26.306 1.00 94.88 508 LEU A O 1
ATOM 4306 N N . VAL A 1 509 ? 13.832 10.006 -26.150 1.00 93.06 509 VAL A N 1
ATOM 4307 C CA . VAL A 1 509 ? 14.078 11.428 -26.458 1.00 93.06 509 VAL A CA 1
ATOM 4308 C C . VAL A 1 509 ? 14.975 12.074 -25.400 1.00 93.06 509 VAL A C 1
ATOM 4310 O O . VAL A 1 509 ? 15.889 12.842 -25.724 1.00 93.06 509 VAL A O 1
ATOM 4313 N N . ARG A 1 510 ? 14.752 11.754 -24.119 1.00 93.19 510 ARG A N 1
ATOM 4314 C CA . ARG A 1 510 ? 15.575 12.258 -23.012 1.00 93.19 510 ARG A CA 1
ATOM 4315 C C . ARG A 1 510 ? 17.010 11.749 -23.095 1.00 93.19 510 ARG A C 1
ATOM 4317 O O . ARG A 1 510 ? 17.935 12.539 -22.901 1.00 93.19 510 ARG A O 1
ATOM 4324 N N . PHE A 1 511 ? 17.191 10.470 -23.404 1.00 94.00 511 PHE A N 1
ATOM 4325 C CA . PHE A 1 511 ? 18.500 9.858 -23.588 1.00 94.00 511 PHE A CA 1
ATOM 4326 C C . PHE A 1 511 ? 19.268 10.512 -24.744 1.00 94.00 511 PHE A C 1
ATOM 4328 O O . PHE A 1 511 ? 20.391 10.971 -24.538 1.00 94.00 511 PHE A O 1
ATOM 4335 N N . CYS A 1 512 ? 18.642 10.691 -25.911 1.00 91.56 512 CYS A N 1
ATOM 4336 C CA . CYS A 1 512 ? 19.274 11.359 -27.056 1.00 91.56 512 CYS A CA 1
ATOM 4337 C C . CYS A 1 512 ? 19.692 12.804 -26.732 1.00 91.56 512 CYS A C 1
ATOM 4339 O O . CYS A 1 512 ? 20.798 13.234 -27.064 1.00 91.56 512 CYS A O 1
ATOM 4341 N N . ASN A 1 513 ? 18.850 13.548 -26.006 1.00 89.94 513 ASN A N 1
ATOM 4342 C CA . ASN A 1 513 ? 19.200 14.889 -25.533 1.00 89.94 513 ASN A CA 1
ATOM 4343 C C . ASN A 1 513 ? 20.401 14.880 -24.574 1.00 89.94 513 ASN A C 1
ATOM 4345 O O . ASN A 1 513 ? 21.227 15.793 -24.624 1.00 89.94 513 ASN A O 1
ATOM 4349 N N . TYR A 1 514 ? 20.509 13.870 -23.708 1.00 88.50 514 TYR A N 1
ATOM 4350 C CA . TYR A 1 514 ? 21.648 13.718 -22.805 1.00 88.50 514 TYR A CA 1
ATOM 4351 C C . TYR A 1 514 ? 22.941 13.428 -23.576 1.00 88.50 514 TYR A C 1
ATOM 4353 O O . TYR A 1 514 ? 23.942 14.119 -23.384 1.00 88.50 514 TYR A O 1
ATOM 4361 N N . VAL A 1 515 ? 22.905 12.458 -24.492 1.00 88.62 515 VAL A N 1
ATOM 4362 C CA . VAL A 1 515 ? 24.039 12.088 -25.355 1.00 88.62 515 VAL A CA 1
ATOM 4363 C C . VAL A 1 515 ? 24.535 13.311 -26.126 1.00 88.62 515 VAL A C 1
ATOM 4365 O O . VAL A 1 515 ? 25.719 13.647 -26.070 1.00 88.62 515 VAL A O 1
ATOM 4368 N N . LYS A 1 516 ? 23.606 14.081 -26.707 1.00 84.81 516 LYS A N 1
ATOM 4369 C CA . LYS A 1 516 ? 23.892 15.356 -27.378 1.00 84.81 516 LYS A CA 1
ATOM 4370 C C . LYS A 1 516 ? 24.561 16.392 -26.476 1.00 84.81 516 LYS A C 1
ATOM 4372 O O . LYS A 1 516 ? 25.235 17.278 -26.987 1.00 84.81 516 LYS A O 1
ATOM 4377 N N . GLN A 1 517 ? 24.317 16.389 -25.167 1.00 82.50 517 GLN A N 1
ATOM 4378 C CA . GLN A 1 517 ? 24.938 17.343 -24.239 1.00 82.50 517 GLN A CA 1
ATOM 4379 C C . GLN A 1 517 ? 26.352 16.922 -23.829 1.00 82.50 517 GLN A C 1
ATOM 4381 O O . GLN A 1 517 ? 27.178 17.792 -23.571 1.00 82.50 517 GLN A O 1
ATOM 4386 N N . LYS A 1 518 ? 26.625 15.614 -23.781 1.00 80.06 518 LYS A N 1
ATOM 4387 C CA . LYS A 1 518 ? 27.899 15.046 -23.319 1.00 80.06 518 LYS A CA 1
ATOM 4388 C C . LYS A 1 518 ? 28.936 14.838 -24.427 1.00 80.06 518 LYS A C 1
ATOM 4390 O O . LYS A 1 518 ? 30.108 15.059 -24.159 1.00 80.06 518 LYS A O 1
ATOM 4395 N N . LEU A 1 519 ? 28.529 14.465 -25.643 1.00 72.00 519 LEU A N 1
ATOM 4396 C CA . LEU A 1 519 ? 29.437 14.129 -26.759 1.00 72.00 519 LEU A CA 1
ATOM 4397 C C . LEU A 1 519 ? 29.886 15.330 -27.619 1.00 72.00 519 LEU A C 1
ATOM 4399 O O . LEU A 1 519 ? 30.422 15.141 -28.707 1.00 72.00 519 LEU A O 1
ATOM 4403 N N . ILE A 1 520 ? 29.671 16.567 -27.155 1.00 57.03 520 ILE A N 1
ATOM 4404 C CA . ILE A 1 520 ? 29.830 17.789 -27.969 1.00 57.03 520 ILE A CA 1
ATOM 4405 C C . ILE A 1 520 ? 31.235 18.008 -28.579 1.00 57.03 520 ILE A C 1
ATOM 4407 O O . ILE A 1 520 ? 31.278 18.681 -29.606 1.00 57.03 520 ILE A O 1
ATOM 4411 N N . PRO A 1 521 ? 32.365 17.460 -28.084 1.00 57.53 521 PRO A N 1
ATOM 4412 C CA . PRO A 1 521 ? 33.624 17.614 -28.817 1.00 57.53 521 PRO A CA 1
ATOM 4413 C C . PRO A 1 521 ? 33.855 16.577 -29.931 1.00 57.53 521 PRO A C 1
ATOM 4415 O O . PRO A 1 521 ? 34.657 16.846 -30.816 1.00 57.53 521 PRO A O 1
ATOM 4418 N N . GLU A 1 522 ? 33.210 15.404 -29.899 1.00 54.84 522 GLU A N 1
ATOM 4419 C CA . GLU A 1 522 ? 33.660 14.229 -30.675 1.00 54.84 522 GLU A CA 1
ATOM 4420 C C . GLU A 1 522 ? 32.745 13.844 -31.853 1.00 54.84 522 GLU A C 1
ATOM 4422 O O . GLU A 1 522 ? 33.226 13.257 -32.820 1.00 54.84 522 GLU A O 1
ATOM 4427 N N . TYR A 1 523 ? 31.445 14.174 -31.815 1.00 63.91 523 TYR A N 1
ATOM 4428 C CA . TYR A 1 523 ? 30.471 13.715 -32.822 1.00 63.91 523 TYR A CA 1
ATOM 4429 C C . TYR A 1 523 ? 29.446 14.792 -33.209 1.00 63.91 523 TYR A C 1
ATOM 4431 O O . TYR A 1 523 ? 29.059 15.630 -32.390 1.00 63.91 523 TYR A O 1
ATOM 4439 N N . SER A 1 524 ? 28.972 14.765 -34.462 1.00 71.88 524 SER A N 1
ATOM 4440 C CA . SER A 1 524 ? 28.002 15.744 -34.967 1.00 71.88 524 SER A CA 1
ATOM 4441 C C . SER A 1 524 ? 26.593 15.500 -34.406 1.00 71.88 524 SER A C 1
ATOM 4443 O O . SER A 1 524 ? 26.149 14.369 -34.194 1.00 71.88 524 SER A O 1
ATOM 4445 N N . PHE A 1 525 ? 25.858 16.592 -34.179 1.00 81.44 525 PHE A N 1
ATOM 4446 C CA . PHE A 1 525 ? 24.444 16.549 -33.787 1.00 81.44 525 PHE A CA 1
ATOM 4447 C C . PHE A 1 525 ? 23.590 15.754 -34.788 1.00 81.44 525 PHE A C 1
ATOM 4449 O O . PHE A 1 525 ? 22.664 15.052 -34.376 1.00 81.44 525 PHE A O 1
ATOM 4456 N N . ASP A 1 526 ? 23.933 15.831 -36.074 1.00 82.81 526 ASP A N 1
ATOM 4457 C CA . ASP A 1 526 ? 23.224 15.145 -37.150 1.00 82.81 526 ASP A CA 1
ATOM 4458 C C . ASP A 1 526 ? 23.298 13.627 -37.007 1.00 82.81 526 ASP A C 1
ATOM 4460 O O . ASP A 1 526 ? 22.284 12.962 -37.192 1.00 82.81 526 ASP A O 1
ATOM 4464 N N . THR A 1 527 ? 24.438 13.072 -36.582 1.00 86.25 527 THR A N 1
ATOM 4465 C CA . THR A 1 527 ? 24.569 11.625 -36.356 1.00 86.25 527 THR A CA 1
ATOM 4466 C C . THR A 1 527 ? 23.622 11.143 -35.258 1.00 86.25 527 THR A C 1
ATOM 4468 O O . THR A 1 527 ? 22.873 10.190 -35.460 1.00 86.25 527 THR A O 1
ATOM 4471 N N . ILE A 1 528 ? 23.579 11.838 -34.115 1.00 87.00 528 ILE A N 1
ATOM 4472 C CA . ILE A 1 528 ? 22.681 11.494 -32.996 1.00 87.00 528 ILE A CA 1
ATOM 4473 C C . ILE A 1 528 ? 21.213 11.599 -33.434 1.00 87.00 528 ILE A C 1
ATOM 4475 O O . ILE A 1 528 ? 20.393 10.735 -33.122 1.00 87.00 528 ILE A O 1
ATOM 4479 N N . ARG A 1 529 ? 20.870 12.657 -34.178 1.00 87.12 529 ARG A N 1
ATOM 4480 C CA . ARG A 1 529 ? 19.521 12.858 -34.717 1.00 87.12 529 ARG A CA 1
ATOM 4481 C C . ARG A 1 529 ? 19.133 11.748 -35.695 1.00 87.12 529 ARG A C 1
ATOM 4483 O O . ARG A 1 529 ? 18.022 11.238 -35.591 1.00 87.12 529 ARG A O 1
ATOM 4490 N N . ASN A 1 530 ? 20.012 11.396 -36.629 1.00 88.62 530 ASN A N 1
ATOM 4491 C CA . ASN A 1 530 ? 19.729 10.401 -37.660 1.00 88.62 530 ASN A CA 1
ATOM 4492 C C . ASN A 1 530 ? 19.551 9.013 -37.042 1.00 88.62 530 ASN A C 1
ATOM 4494 O O . ASN A 1 530 ? 18.530 8.388 -37.291 1.00 88.62 530 ASN A O 1
ATOM 4498 N N . ILE A 1 531 ? 20.430 8.605 -36.118 1.00 89.81 531 ILE A N 1
ATOM 4499 C CA . ILE A 1 531 ? 20.267 7.344 -35.378 1.00 89.81 531 ILE A CA 1
ATOM 4500 C C . ILE A 1 531 ? 18.916 7.314 -34.655 1.00 89.81 531 ILE A C 1
ATOM 4502 O O . ILE A 1 531 ? 18.201 6.316 -34.721 1.00 89.81 531 ILE A O 1
ATOM 4506 N N . MET A 1 532 ? 18.520 8.405 -33.989 1.00 90.94 532 MET A N 1
ATOM 4507 C CA . MET A 1 532 ? 17.210 8.487 -33.339 1.00 90.94 532 MET A CA 1
ATOM 4508 C C . MET A 1 532 ? 16.052 8.354 -34.337 1.00 90.94 532 MET A C 1
ATOM 4510 O O . MET A 1 532 ? 15.108 7.612 -34.070 1.00 90.94 532 MET A O 1
ATOM 4514 N N . LEU A 1 533 ? 16.113 9.053 -35.472 1.00 89.56 533 LEU A N 1
ATOM 4515 C CA . LEU A 1 533 ? 15.095 8.991 -36.522 1.00 89.56 533 LEU A CA 1
ATOM 4516 C C . LEU A 1 533 ? 14.975 7.594 -37.127 1.00 89.56 533 LEU A C 1
ATOM 4518 O O . LEU A 1 533 ? 13.857 7.106 -37.289 1.00 89.56 533 LEU A O 1
ATOM 4522 N N . ASP A 1 534 ? 16.098 6.942 -37.406 1.00 90.12 534 ASP A N 1
ATOM 4523 C CA . ASP A 1 534 ? 16.144 5.583 -37.945 1.00 90.12 534 ASP A CA 1
ATOM 4524 C C . ASP A 1 534 ? 15.575 4.586 -36.931 1.00 90.12 534 ASP A C 1
ATOM 4526 O O . ASP A 1 534 ? 14.745 3.742 -37.271 1.00 90.12 534 ASP A O 1
ATOM 4530 N N . THR A 1 535 ? 15.935 4.757 -35.656 1.00 89.62 535 THR A N 1
ATOM 4531 C CA . THR A 1 535 ? 15.405 3.975 -34.529 1.00 89.62 535 THR A CA 1
ATOM 4532 C C . THR A 1 535 ? 13.890 4.140 -34.397 1.00 89.62 535 THR A C 1
ATOM 4534 O O . THR A 1 535 ? 13.173 3.164 -34.202 1.00 89.62 535 THR A O 1
ATOM 4537 N N . MET A 1 536 ? 13.364 5.363 -34.506 1.00 90.56 536 MET A N 1
ATOM 4538 C CA . MET A 1 536 ? 11.917 5.592 -34.460 1.00 90.56 536 MET A CA 1
ATOM 4539 C C . MET A 1 536 ? 11.217 5.039 -35.713 1.00 90.56 536 MET A C 1
ATOM 4541 O O . MET A 1 536 ? 10.164 4.410 -35.633 1.00 90.56 536 MET A O 1
ATOM 4545 N N . SER A 1 537 ? 11.819 5.215 -36.884 1.00 90.19 537 SER A N 1
ATOM 4546 C CA . SER A 1 537 ? 11.247 4.758 -38.151 1.00 90.19 537 SER A CA 1
ATOM 4547 C C . SER A 1 537 ? 11.174 3.234 -38.246 1.00 90.19 537 SER A C 1
ATOM 4549 O O . SER A 1 537 ? 10.191 2.711 -38.774 1.00 90.19 537 SER A O 1
ATOM 4551 N N . SER A 1 538 ? 12.152 2.508 -37.692 1.00 89.38 538 SER A N 1
ATOM 4552 C CA . SER A 1 538 ? 12.173 1.039 -37.709 1.00 89.38 538 SER A CA 1
ATOM 4553 C C . SER A 1 538 ? 10.987 0.418 -36.959 1.00 89.38 538 SER A C 1
ATOM 4555 O O . SER A 1 538 ? 10.455 -0.608 -37.378 1.00 89.38 538 SER A O 1
ATOM 4557 N N . MET A 1 539 ? 10.483 1.086 -35.917 1.00 90.31 539 MET A N 1
ATOM 4558 C CA . MET A 1 539 ? 9.332 0.621 -35.134 1.00 90.31 539 MET A CA 1
ATOM 4559 C C . MET A 1 539 ? 7.979 0.836 -35.837 1.00 90.31 539 MET A C 1
ATOM 4561 O O . MET A 1 539 ? 6.970 0.266 -35.412 1.00 90.31 539 MET A O 1
ATOM 4565 N N . LYS A 1 540 ? 7.920 1.628 -36.920 1.00 88.38 540 LYS A N 1
ATOM 4566 C CA . LYS A 1 540 ? 6.670 2.072 -37.573 1.00 88.38 540 LYS A CA 1
ATOM 4567 C C . LYS A 1 540 ? 5.716 0.926 -37.920 1.00 88.38 540 LYS A C 1
ATOM 4569 O O . LYS A 1 540 ? 4.523 1.029 -37.646 1.00 88.38 540 LYS A O 1
ATOM 4574 N N . HIS A 1 541 ? 6.233 -0.157 -38.497 1.00 85.56 541 HIS A N 1
ATOM 4575 C CA . HIS A 1 541 ? 5.430 -1.314 -38.909 1.00 85.56 541 HIS A CA 1
ATOM 4576 C C . HIS A 1 541 ? 4.800 -2.063 -37.721 1.00 85.56 541 HIS A C 1
ATOM 4578 O O . HIS A 1 541 ? 3.684 -2.569 -37.817 1.00 85.56 541 HIS A O 1
ATOM 4584 N N . MET A 1 542 ? 5.495 -2.128 -36.583 1.00 85.25 542 MET A N 1
ATOM 4585 C CA . MET A 1 542 ? 4.944 -2.744 -35.374 1.00 85.25 542 MET A CA 1
ATOM 4586 C C . MET A 1 542 ? 3.897 -1.838 -34.734 1.00 85.25 542 MET A C 1
ATOM 4588 O O . MET A 1 542 ? 2.832 -2.306 -34.335 1.00 85.25 542 MET A O 1
ATOM 4592 N N . VAL A 1 543 ? 4.160 -0.530 -34.686 1.00 87.12 543 VAL A N 1
ATOM 4593 C CA . VAL A 1 543 ? 3.226 0.440 -34.105 1.00 87.12 543 VAL A CA 1
ATOM 4594 C C . VAL A 1 543 ? 1.936 0.547 -34.920 1.00 87.12 543 VAL A C 1
ATOM 4596 O O . VAL A 1 543 ? 0.863 0.663 -34.326 1.00 87.12 543 VAL A O 1
ATOM 4599 N N . SER A 1 544 ? 2.002 0.433 -36.253 1.00 85.62 544 SER A N 1
ATOM 4600 C CA . SER A 1 544 ? 0.821 0.491 -37.127 1.00 85.62 544 SER A CA 1
ATOM 4601 C C . SER A 1 544 ? -0.189 -0.634 -36.876 1.00 85.62 544 SER A C 1
ATOM 4603 O O . SER A 1 544 ? -1.340 -0.516 -37.279 1.00 85.62 544 SER A O 1
ATOM 4605 N N . ARG A 1 545 ? 0.219 -1.710 -36.192 1.00 83.94 545 ARG A N 1
ATOM 4606 C CA . ARG A 1 545 ? -0.644 -2.829 -35.775 1.00 83.94 545 ARG A CA 1
ATOM 4607 C C . ARG A 1 545 ? -1.268 -2.620 -34.387 1.00 83.94 545 ARG A C 1
ATOM 4609 O O . ARG A 1 545 ? -1.851 -3.542 -33.825 1.00 83.94 545 ARG A O 1
ATOM 4616 N N . THR A 1 546 ? -1.120 -1.432 -33.803 1.00 84.56 546 THR A N 1
ATOM 4617 C CA . THR A 1 546 ? -1.595 -1.103 -32.453 1.00 84.56 546 THR A CA 1
ATOM 4618 C C . THR A 1 546 ? -2.468 0.149 -32.458 1.00 84.56 546 THR A C 1
ATOM 4620 O O . THR A 1 546 ? -2.497 0.903 -33.426 1.00 84.56 546 THR A O 1
ATOM 4623 N N . HIS A 1 547 ? -3.124 0.432 -31.332 1.00 81.50 547 HIS A N 1
ATOM 4624 C CA . HIS A 1 547 ? -3.902 1.661 -31.140 1.00 81.50 547 HIS A CA 1
ATOM 4625 C C . HIS A 1 547 ? -3.057 2.953 -31.151 1.00 81.50 547 HIS A C 1
ATOM 4627 O O . HIS A 1 547 ? -3.618 4.039 -31.117 1.00 81.50 547 HIS A O 1
ATOM 4633 N N . TYR A 1 548 ? -1.722 2.861 -31.197 1.00 85.38 548 TYR A N 1
ATOM 4634 C CA . TYR A 1 548 ? -0.832 4.020 -31.317 1.00 85.38 548 TYR A CA 1
ATOM 4635 C C . TYR A 1 548 ? -0.556 4.430 -32.777 1.00 85.38 548 TYR A C 1
ATOM 4637 O O . TYR A 1 548 ? 0.205 5.371 -32.994 1.00 85.38 548 TYR A O 1
ATOM 4645 N N . ALA A 1 549 ? -1.121 3.735 -33.774 1.00 85.94 549 ALA A N 1
ATOM 4646 C CA . ALA A 1 549 ? -0.786 3.898 -35.192 1.00 85.94 549 ALA A CA 1
ATOM 4647 C C . ALA A 1 549 ? -0.879 5.352 -35.695 1.00 85.94 549 ALA A C 1
ATOM 4649 O O . ALA A 1 549 ? 0.115 5.901 -36.172 1.00 85.94 549 ALA A O 1
ATOM 4650 N N . GLU A 1 550 ? -2.047 5.985 -35.561 1.00 85.38 550 GLU A N 1
ATOM 4651 C CA . GLU A 1 550 ? -2.305 7.345 -36.067 1.00 85.38 550 GLU A CA 1
ATOM 4652 C C . GLU A 1 550 ? -1.400 8.389 -35.404 1.00 85.38 550 GLU A C 1
ATOM 4654 O O . GLU A 1 550 ? -0.789 9.235 -36.068 1.00 85.38 550 GLU A O 1
ATOM 4659 N N . PHE A 1 551 ? -1.250 8.274 -34.085 1.00 86.75 551 PHE A N 1
ATOM 4660 C CA . PHE A 1 551 ? -0.346 9.109 -33.309 1.00 86.75 551 PHE A CA 1
ATOM 4661 C C . PHE A 1 551 ? 1.090 8.977 -33.766 1.00 86.75 551 PHE A C 1
ATOM 4663 O O . PHE A 1 551 ? 1.766 9.979 -33.967 1.00 86.75 551 PHE A O 1
ATOM 4670 N N . TYR A 1 552 ? 1.564 7.747 -33.925 1.00 89.50 552 TYR A N 1
ATOM 4671 C CA . TYR A 1 552 ? 2.961 7.507 -34.227 1.00 89.50 552 TYR A CA 1
ATOM 4672 C C . TYR A 1 552 ? 3.330 7.970 -35.634 1.00 89.50 552 TYR A C 1
ATOM 4674 O O . TYR A 1 552 ? 4.419 8.501 -35.836 1.00 89.50 552 TYR A O 1
ATOM 4682 N N . VAL A 1 553 ? 2.409 7.836 -36.594 1.00 88.56 553 VAL A N 1
ATOM 4683 C CA . VAL A 1 553 ? 2.573 8.400 -37.941 1.00 88.56 553 VAL A CA 1
ATOM 4684 C C . VAL A 1 553 ? 2.696 9.921 -37.873 1.00 88.56 553 VAL A C 1
ATOM 4686 O O . VAL A 1 553 ? 3.654 10.468 -38.421 1.00 88.56 553 VAL A O 1
ATOM 4689 N N . THR A 1 554 ? 1.789 10.586 -37.154 1.00 85.94 554 THR A N 1
ATOM 4690 C CA . THR A 1 554 ? 1.827 12.045 -36.959 1.00 85.94 554 THR A CA 1
ATOM 4691 C C . THR A 1 554 ? 3.112 12.478 -36.249 1.00 85.94 554 THR A C 1
ATOM 4693 O O . THR A 1 554 ? 3.794 13.398 -36.694 1.00 85.94 554 THR A O 1
ATOM 4696 N N . LEU A 1 555 ? 3.504 11.774 -35.182 1.00 88.19 555 LEU A N 1
ATOM 4697 C CA . LEU A 1 555 ? 4.729 12.041 -34.432 1.00 88.19 555 LEU A CA 1
ATOM 4698 C C . LEU A 1 555 ? 5.960 11.942 -35.336 1.00 88.19 555 LEU A C 1
ATOM 4700 O O . LEU A 1 555 ? 6.787 12.847 -35.322 1.00 88.19 555 LEU A O 1
ATOM 4704 N N . LEU A 1 556 ? 6.090 10.875 -36.129 1.00 89.38 556 LEU A N 1
ATOM 4705 C CA . LEU A 1 556 ? 7.217 10.709 -37.049 1.00 89.38 556 LEU A CA 1
ATOM 4706 C C . LEU A 1 556 ? 7.279 11.845 -38.079 1.00 89.38 556 LEU A C 1
ATOM 4708 O O . LEU A 1 556 ? 8.353 12.407 -38.288 1.00 89.38 556 LEU A O 1
ATOM 4712 N N . GLN A 1 557 ? 6.147 12.211 -38.689 1.00 86.31 557 GLN A N 1
ATOM 4713 C CA . GLN A 1 557 ? 6.075 13.316 -39.653 1.00 86.31 557 GLN A CA 1
ATOM 4714 C C . GLN A 1 557 ? 6.539 14.638 -39.033 1.00 86.31 557 GLN A C 1
ATOM 4716 O O . GLN A 1 557 ? 7.401 15.318 -39.590 1.00 86.31 557 GLN A O 1
ATOM 4721 N N . GLU A 1 558 ? 6.033 14.960 -37.844 1.00 82.06 558 GLU A N 1
ATOM 4722 C CA . GLU A 1 558 ? 6.403 16.171 -37.115 1.00 82.06 558 GLU A CA 1
ATOM 4723 C C . GLU A 1 558 ? 7.884 16.167 -36.716 1.00 82.06 558 GLU A C 1
ATOM 4725 O O . GLU A 1 558 ? 8.571 17.171 -36.891 1.00 82.06 558 GLU A O 1
ATOM 4730 N N . VAL A 1 559 ? 8.415 15.036 -36.236 1.00 83.50 559 VAL A N 1
ATOM 4731 C CA . VAL A 1 559 ? 9.832 14.882 -35.857 1.00 83.50 559 VAL A CA 1
ATOM 4732 C C . VAL A 1 559 ? 10.763 15.057 -37.067 1.00 83.50 559 VAL A C 1
ATOM 4734 O O . VAL A 1 559 ? 11.830 15.668 -36.929 1.00 83.50 559 VAL A O 1
ATOM 4737 N N . HIS A 1 560 ? 10.360 14.573 -38.249 1.00 81.88 560 HIS A N 1
ATOM 4738 C CA . HIS A 1 560 ? 11.067 14.812 -39.511 1.00 81.88 560 HIS A CA 1
ATOM 4739 C C . HIS A 1 560 ? 11.008 16.284 -39.942 1.00 81.88 560 HIS A C 1
ATOM 4741 O O . HIS A 1 560 ? 12.009 16.801 -40.443 1.00 81.88 560 HIS A O 1
ATOM 4747 N N . ALA A 1 561 ? 9.877 16.961 -39.716 1.00 78.94 561 ALA A N 1
ATOM 4748 C CA . ALA A 1 561 ? 9.667 18.365 -40.066 1.00 78.94 561 ALA A CA 1
ATOM 4749 C C . ALA A 1 561 ? 10.388 19.358 -39.131 1.00 78.94 561 ALA A C 1
ATOM 4751 O O . ALA A 1 561 ? 10.607 20.513 -39.506 1.00 78.94 561 ALA A O 1
ATOM 4752 N N . VAL A 1 562 ? 10.794 18.944 -37.921 1.00 75.81 562 VAL A N 1
ATOM 4753 C CA . VAL A 1 562 ? 11.567 19.807 -37.014 1.00 75.81 562 VAL A CA 1
ATOM 4754 C C . VAL A 1 562 ? 12.917 20.170 -37.653 1.00 75.81 562 VAL A C 1
ATOM 4756 O O . VAL A 1 562 ? 13.773 19.309 -37.861 1.00 75.81 562 VAL A O 1
ATOM 4759 N N . SER A 1 563 ? 13.123 21.470 -37.907 1.00 69.00 563 SER A N 1
ATOM 4760 C CA . SER A 1 563 ? 14.326 21.995 -38.568 1.00 69.00 563 SER A CA 1
ATOM 4761 C C . SER A 1 563 ? 15.629 21.503 -37.910 1.00 69.00 563 SER A C 1
ATOM 4763 O O . SER A 1 563 ? 15.817 21.720 -36.706 1.00 69.00 563 SER A O 1
ATOM 4765 N N . PRO A 1 564 ? 16.574 20.929 -38.684 1.00 64.25 564 PRO A N 1
ATOM 4766 C CA . PRO A 1 564 ? 17.907 20.554 -38.200 1.00 64.25 564 PRO A CA 1
ATOM 4767 C C . PRO A 1 564 ? 18.708 21.738 -37.638 1.00 64.25 564 PRO A C 1
ATOM 4769 O O . PR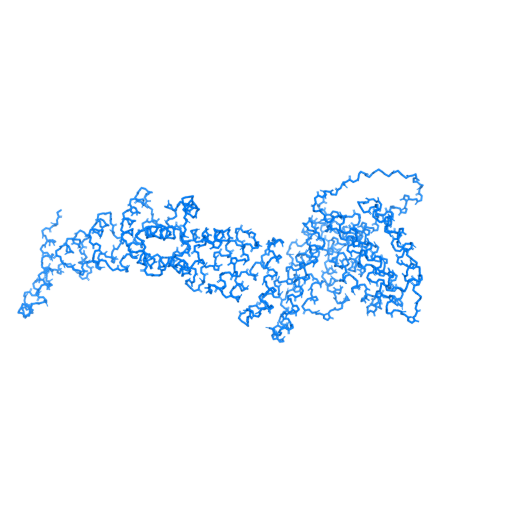O A 1 564 ? 19.596 21.556 -36.811 1.00 64.25 564 PRO A O 1
ATOM 4772 N N . GLN A 1 565 ? 18.366 22.968 -38.043 1.00 62.78 565 GLN A N 1
ATOM 4773 C CA . GLN A 1 565 ? 19.033 24.199 -37.603 1.00 62.78 565 GLN A CA 1
ATOM 4774 C C . GLN A 1 565 ? 18.628 24.631 -36.182 1.00 62.78 565 GLN A C 1
ATOM 4776 O O . GLN A 1 565 ? 19.228 25.538 -35.595 1.00 62.78 565 GLN A O 1
ATOM 4781 N N . LEU A 1 566 ? 17.610 23.999 -35.587 1.00 62.16 566 LEU A N 1
ATOM 4782 C CA . LEU A 1 566 ? 17.265 24.226 -34.188 1.00 62.16 566 LEU A CA 1
ATOM 4783 C C . LEU A 1 566 ? 18.410 23.736 -33.297 1.00 62.16 566 LEU A C 1
ATOM 4785 O O . LEU A 1 566 ? 18.757 22.559 -33.310 1.00 62.16 566 LEU A O 1
ATOM 4789 N N . ARG A 1 567 ? 18.950 24.620 -32.440 1.00 64.50 567 ARG A N 1
ATOM 4790 C CA . ARG A 1 567 ? 19.917 24.232 -31.390 1.00 64.50 567 ARG A CA 1
ATOM 4791 C C . ARG A 1 567 ? 19.426 22.950 -30.707 1.00 64.50 567 ARG A C 1
ATOM 4793 O O . ARG A 1 567 ? 18.325 22.967 -30.161 1.00 64.50 567 ARG A O 1
ATOM 4800 N N . GLY A 1 568 ? 20.232 21.883 -30.665 1.00 64.12 568 GLY A N 1
ATOM 4801 C CA . GLY A 1 568 ? 19.764 20.530 -30.309 1.00 64.12 568 GLY A CA 1
ATOM 4802 C C . GLY A 1 568 ? 18.928 20.393 -29.021 1.00 64.12 568 GLY A C 1
ATOM 4803 O O . GLY A 1 568 ? 18.042 19.550 -28.951 1.00 64.12 568 GLY A O 1
ATOM 4804 N N . LYS A 1 569 ? 19.100 21.273 -28.020 1.00 67.88 569 LYS A N 1
ATOM 4805 C CA . LYS A 1 569 ? 18.230 21.303 -26.822 1.00 67.88 569 LYS A CA 1
ATOM 4806 C C . LYS A 1 569 ? 16.775 21.696 -27.143 1.00 67.88 569 LYS A C 1
ATOM 4808 O O . LYS A 1 569 ? 15.855 21.172 -26.524 1.00 67.88 569 LYS A O 1
ATOM 4813 N N . LYS A 1 570 ? 16.559 22.620 -28.086 1.00 79.12 570 LYS A N 1
ATOM 4814 C CA . LYS A 1 570 ? 15.224 23.016 -28.569 1.00 79.12 570 LYS A CA 1
ATOM 4815 C C . LYS A 1 570 ? 14.587 21.909 -29.416 1.00 79.12 570 LYS A C 1
ATOM 4817 O O . LYS A 1 570 ? 13.388 21.700 -29.284 1.00 79.12 570 LYS A O 1
ATOM 4822 N N . TYR A 1 571 ? 15.391 21.182 -30.199 1.00 84.06 571 TYR A N 1
ATOM 4823 C CA . TYR A 1 571 ? 14.948 20.043 -31.013 1.00 84.06 571 TYR A CA 1
ATOM 4824 C C . TYR A 1 571 ? 14.292 18.953 -30.149 1.00 84.06 571 TYR A C 1
ATOM 4826 O O . TYR A 1 571 ? 13.088 18.731 -30.246 1.00 84.06 571 TYR A O 1
ATOM 4834 N N . PHE A 1 572 ? 15.033 18.356 -29.208 1.00 86.81 572 PHE A N 1
ATOM 4835 C CA . PHE A 1 572 ? 14.485 17.286 -28.361 1.00 86.81 572 PHE A CA 1
ATOM 4836 C C . PHE A 1 572 ? 13.355 17.762 -27.441 1.00 86.81 572 PHE A C 1
ATOM 4838 O O . PHE A 1 572 ? 12.429 17.006 -27.162 1.00 86.81 572 PHE A O 1
ATOM 4845 N N . ARG A 1 573 ? 13.383 19.027 -26.997 1.00 86.38 573 ARG A N 1
ATOM 4846 C CA . ARG A 1 573 ? 12.277 19.609 -26.224 1.00 86.38 573 ARG A CA 1
ATOM 4847 C C . ARG A 1 573 ? 10.989 19.692 -27.046 1.00 86.38 573 ARG A C 1
ATOM 4849 O O . ARG A 1 573 ? 9.922 19.440 -26.500 1.00 86.38 573 ARG A O 1
ATOM 4856 N N . ARG A 1 574 ? 11.067 20.027 -28.339 1.00 85.50 574 ARG A N 1
ATOM 4857 C CA . ARG A 1 574 ? 9.890 20.043 -29.220 1.00 85.50 574 ARG A CA 1
ATOM 4858 C C . ARG A 1 574 ? 9.293 18.645 -29.355 1.00 85.50 574 ARG A C 1
ATOM 4860 O O . ARG A 1 574 ? 8.090 18.509 -29.187 1.00 85.50 574 ARG A O 1
ATOM 4867 N N . ILE A 1 575 ? 10.125 17.627 -29.569 1.00 87.69 575 ILE A N 1
ATOM 4868 C CA . ILE A 1 575 ? 9.674 16.229 -29.663 1.00 87.69 575 ILE A CA 1
ATOM 4869 C C . ILE A 1 575 ? 9.028 15.770 -28.359 1.00 87.69 575 ILE A C 1
ATOM 4871 O O . ILE A 1 575 ? 7.958 15.175 -28.381 1.00 87.69 575 ILE A O 1
ATOM 4875 N N . TRP A 1 576 ? 9.641 16.100 -27.221 1.00 89.75 576 TRP A N 1
ATOM 4876 C CA . TRP A 1 576 ? 9.058 15.823 -25.912 1.00 89.75 576 TRP A CA 1
ATOM 4877 C C . TRP A 1 576 ? 7.638 16.395 -25.797 1.00 89.75 576 TRP A C 1
ATOM 4879 O O . TRP A 1 576 ? 6.722 15.674 -25.425 1.00 89.75 576 TRP A O 1
ATOM 4889 N N . HIS A 1 577 ? 7.439 17.663 -26.174 1.00 88.00 577 HIS A N 1
ATOM 4890 C CA . HIS A 1 577 ? 6.112 18.286 -26.164 1.00 88.00 577 HIS A CA 1
ATOM 4891 C C . HIS A 1 577 ? 5.118 17.617 -27.127 1.00 88.00 577 HIS A C 1
ATOM 4893 O O . HIS A 1 577 ? 3.938 17.553 -26.810 1.00 88.00 577 HIS A O 1
ATOM 4899 N N . LEU A 1 578 ? 5.565 17.094 -28.275 1.00 87.00 578 LEU A N 1
ATOM 4900 C CA . LEU A 1 578 ? 4.688 16.353 -29.193 1.00 87.00 578 LEU A CA 1
ATOM 4901 C C . LEU A 1 578 ? 4.164 15.051 -28.569 1.00 87.00 578 LEU A C 1
ATOM 4903 O O . LEU A 1 578 ? 2.999 14.712 -28.753 1.00 87.00 578 LEU A O 1
ATOM 4907 N N . ILE A 1 579 ? 5.006 14.342 -27.812 1.00 88.81 579 ILE A N 1
ATOM 4908 C CA . ILE A 1 579 ? 4.597 13.135 -27.078 1.00 88.81 579 ILE A CA 1
ATOM 4909 C C . ILE A 1 579 ? 3.625 13.505 -25.941 1.00 88.81 579 ILE A C 1
ATOM 4911 O O . ILE A 1 579 ? 2.638 12.807 -25.727 1.00 88.81 579 ILE A O 1
ATOM 4915 N N . ASP A 1 580 ? 3.875 14.624 -25.259 1.00 85.62 580 ASP A N 1
ATOM 4916 C CA . ASP A 1 580 ? 3.071 15.137 -24.137 1.00 85.62 580 ASP A CA 1
ATOM 4917 C C . ASP A 1 580 ? 1.644 15.540 -24.552 1.00 85.62 580 ASP A C 1
ATOM 4919 O O . ASP A 1 580 ? 0.666 15.143 -23.920 1.00 85.62 580 ASP A O 1
ATOM 4923 N N . MET A 1 581 ? 1.490 16.227 -25.691 1.00 80.56 581 MET A N 1
ATOM 4924 C CA . MET A 1 581 ? 0.160 16.574 -26.216 1.00 80.56 581 MET A CA 1
ATOM 4925 C C . MET A 1 581 ? -0.713 15.337 -26.469 1.00 80.56 581 MET A C 1
ATOM 4927 O O . MET A 1 581 ? -1.932 15.405 -26.351 1.00 80.56 581 MET A O 1
ATOM 4931 N N . TYR A 1 582 ? -0.111 14.192 -26.797 1.00 70.44 582 TYR A N 1
ATOM 4932 C CA . TYR A 1 582 ? -0.851 12.950 -27.008 1.00 70.44 582 TYR A CA 1
ATOM 4933 C C . TYR A 1 582 ? -1.299 12.285 -25.701 1.00 70.44 582 TYR A C 1
ATOM 4935 O O . TYR A 1 582 ? -2.378 11.689 -25.648 1.00 70.44 582 TYR A O 1
ATOM 4943 N N . THR A 1 583 ? -0.509 12.402 -24.629 1.00 70.81 583 THR A N 1
ATOM 4944 C CA . THR A 1 583 ? -0.896 11.868 -23.315 1.00 70.81 583 THR A CA 1
ATOM 4945 C C . THR A 1 583 ? -2.112 12.577 -22.728 1.00 70.81 583 THR A C 1
ATOM 4947 O O . THR A 1 583 ? -2.936 11.925 -22.086 1.00 70.81 583 THR A O 1
ATOM 4950 N N . ASP A 1 584 ? -2.288 13.865 -23.013 1.00 61.12 584 ASP A N 1
ATOM 4951 C CA . ASP A 1 584 ? -3.456 14.634 -22.570 1.00 61.12 584 ASP A CA 1
ATOM 4952 C C . ASP A 1 584 ? -4.746 14.227 -23.304 1.00 61.12 584 ASP A C 1
ATOM 4954 O O . ASP A 1 584 ? -5.825 14.242 -22.718 1.00 61.12 584 ASP A O 1
ATOM 4958 N N . ILE A 1 585 ? -4.646 13.780 -24.560 1.00 56.25 585 ILE A N 1
ATOM 4959 C CA . ILE A 1 585 ? -5.803 13.386 -25.387 1.00 56.25 585 ILE A CA 1
ATOM 4960 C C . ILE A 1 585 ? -6.360 12.008 -24.976 1.00 56.25 585 ILE A C 1
ATOM 4962 O O . ILE A 1 585 ? -7.568 11.785 -25.033 1.00 56.25 585 ILE A O 1
ATOM 4966 N N . TYR A 1 586 ? -5.503 11.085 -24.524 1.00 52.78 586 TYR A N 1
ATOM 4967 C CA . TYR A 1 586 ? -5.872 9.689 -24.223 1.00 52.78 586 TYR A CA 1
ATOM 4968 C C . TYR A 1 586 ? -5.895 9.333 -22.727 1.00 52.78 586 TYR A C 1
ATOM 4970 O O . TYR A 1 586 ? -6.170 8.188 -22.369 1.00 52.78 586 TYR A O 1
ATOM 4978 N N . SER A 1 587 ? -5.650 10.297 -21.836 1.00 50.06 587 SER A N 1
ATOM 4979 C CA . SER A 1 587 ? -5.677 10.098 -20.378 1.00 50.06 587 SER A CA 1
ATOM 4980 C C . SER A 1 587 ? -7.085 10.059 -19.763 1.00 50.06 587 SER A C 1
ATOM 4982 O O . SER A 1 587 ? -7.206 9.804 -18.563 1.00 50.06 587 SER A O 1
ATOM 4984 N N . SER A 1 588 ? -8.161 10.229 -20.547 1.00 43.03 588 SER A N 1
ATOM 4985 C CA . SER A 1 588 ? -9.520 9.976 -20.046 1.00 43.03 588 SER A CA 1
ATOM 4986 C C . SER A 1 588 ? -9.712 8.472 -19.791 1.00 43.03 588 SER A C 1
ATOM 4988 O O . SER A 1 588 ? -9.578 7.641 -20.687 1.00 43.03 588 SER A O 1
ATOM 4990 N N . GLU A 1 589 ? -9.978 8.100 -18.538 1.00 40.50 589 GLU A N 1
ATOM 4991 C CA . GLU A 1 589 ? -9.907 6.730 -18.000 1.00 40.50 589 GLU A CA 1
ATOM 4992 C C . GLU A 1 589 ? -10.910 5.705 -18.595 1.00 40.50 589 GLU A C 1
ATOM 4994 O O . GLU A 1 589 ? -11.047 4.604 -18.060 1.00 40.50 589 GLU A O 1
ATOM 4999 N N . ALA A 1 590 ? -11.606 6.000 -19.699 1.00 35.00 590 ALA A N 1
ATOM 5000 C CA . ALA A 1 590 ? -12.839 5.305 -20.080 1.00 35.00 590 ALA A CA 1
ATOM 5001 C C . ALA A 1 590 ? -12.830 4.504 -21.397 1.00 35.00 590 ALA A C 1
ATOM 5003 O O . ALA A 1 590 ? -13.848 3.884 -21.700 1.00 35.00 590 ALA A O 1
ATOM 5004 N N . THR A 1 591 ? -11.749 4.441 -22.179 1.00 35.81 591 THR A N 1
ATOM 5005 C CA . THR A 1 591 ? -11.776 3.660 -23.432 1.00 35.81 591 THR A CA 1
ATOM 5006 C C . THR A 1 591 ? -11.163 2.261 -23.262 1.00 35.81 591 THR A C 1
ATOM 5008 O O . THR A 1 591 ? -9.995 2.118 -22.878 1.00 35.81 591 THR A O 1
ATOM 5011 N N . PRO A 1 592 ? -11.928 1.180 -23.521 1.00 38.34 592 PRO A N 1
ATOM 5012 C CA . PRO A 1 592 ? -11.343 -0.129 -23.768 1.00 38.34 592 PRO A CA 1
ATOM 5013 C C . PRO A 1 592 ? -10.451 -0.029 -25.005 1.00 38.34 592 PRO A C 1
ATOM 5015 O O . PRO A 1 592 ? -10.837 0.584 -25.999 1.00 38.34 592 PRO A O 1
ATOM 5018 N N . THR A 1 593 ? -9.274 -0.648 -24.959 1.00 40.41 593 THR A N 1
ATOM 5019 C CA . THR A 1 593 ? -8.453 -0.868 -26.150 1.00 40.41 593 THR A CA 1
ATOM 5020 C C . THR A 1 593 ? -9.288 -1.652 -27.167 1.00 40.41 593 THR A C 1
ATOM 5022 O O . THR A 1 593 ? -9.655 -2.793 -26.867 1.00 40.41 593 THR A O 1
ATOM 5025 N N . PRO A 1 594 ? -9.613 -1.096 -28.349 1.00 34.72 594 PRO A N 1
ATOM 5026 C CA . PRO A 1 594 ? -10.262 -1.872 -29.390 1.00 34.72 594 PRO A CA 1
ATOM 5027 C C . PRO A 1 594 ? -9.290 -2.969 -29.821 1.00 34.72 594 PRO A C 1
ATOM 5029 O O . PRO A 1 594 ? -8.133 -2.694 -30.150 1.00 34.72 594 PRO A O 1
ATOM 5032 N N . ILE A 1 595 ? -9.747 -4.218 -29.806 1.00 36.03 595 ILE A N 1
ATOM 5033 C CA . ILE A 1 595 ? -9.050 -5.305 -30.487 1.00 36.03 595 ILE A CA 1
ATOM 5034 C C . ILE A 1 595 ? -9.237 -5.031 -31.980 1.00 36.03 595 ILE A C 1
ATOM 5036 O O . ILE A 1 595 ? -10.308 -5.283 -32.530 1.00 36.03 595 ILE A O 1
ATOM 5040 N N . LEU A 1 596 ? -8.223 -4.459 -32.629 1.00 35.59 596 LEU A N 1
ATOM 5041 C CA . LEU A 1 596 ? -8.189 -4.402 -34.086 1.00 35.59 596 LEU A CA 1
ATOM 5042 C C . LEU A 1 596 ? -8.081 -5.839 -34.604 1.00 35.59 596 LEU A C 1
ATOM 5044 O O . LEU A 1 596 ? -7.130 -6.554 -34.282 1.00 35.59 596 LEU A O 1
ATOM 5048 N N . LYS A 1 597 ? -9.085 -6.261 -35.382 1.00 32.22 597 LYS A N 1
ATOM 5049 C CA . LYS A 1 597 ? -9.016 -7.486 -36.180 1.00 32.22 597 LYS A CA 1
ATOM 5050 C C . LYS A 1 597 ? -7.791 -7.395 -37.085 1.00 32.22 597 LYS A C 1
ATOM 5052 O O . LYS A 1 597 ? -7.617 -6.431 -37.827 1.00 32.22 597 LYS A O 1
ATOM 5057 N N . THR A 1 598 ? -6.942 -8.403 -36.976 1.00 36.53 598 THR A N 1
ATOM 5058 C CA . THR A 1 598 ? -5.735 -8.597 -37.771 1.00 36.53 598 THR A CA 1
ATOM 5059 C C . THR A 1 598 ? -6.100 -9.082 -39.169 1.00 36.53 598 THR A C 1
ATOM 5061 O O . THR A 1 598 ? -5.933 -10.260 -39.457 1.00 36.53 598 THR A O 1
ATOM 5064 N N . ASP A 1 599 ? -6.571 -8.192 -40.036 1.00 29.61 599 ASP A N 1
ATOM 5065 C CA . ASP A 1 599 ? -6.584 -8.449 -41.478 1.00 29.61 599 ASP A CA 1
ATOM 5066 C C . ASP A 1 599 ? -5.616 -7.456 -42.140 1.00 29.61 599 ASP A C 1
ATOM 5068 O O . ASP A 1 599 ? -5.899 -6.262 -42.245 1.00 29.61 599 ASP A O 1
ATOM 5072 N N . CYS A 1 600 ? -4.419 -7.928 -42.524 1.00 36.31 600 CYS A N 1
ATOM 5073 C CA . CYS A 1 600 ? -3.475 -7.118 -43.302 1.00 36.31 600 CYS A CA 1
ATOM 5074 C C . CYS A 1 600 ? -3.994 -6.994 -44.732 1.00 36.31 600 CYS A C 1
ATOM 5076 O O . CYS A 1 600 ? -4.039 -7.976 -45.468 1.00 36.31 600 CYS A O 1
ATOM 5078 N N . THR A 1 601 ? -4.302 -5.778 -45.171 1.00 33.56 601 THR A N 1
ATOM 5079 C CA . THR A 1 601 ? -4.333 -5.441 -46.596 1.00 33.56 601 THR A CA 1
ATOM 5080 C C . THR A 1 601 ? -2.922 -5.066 -47.032 1.00 33.56 601 THR A C 1
ATOM 5082 O O . THR A 1 601 ? -2.569 -3.890 -47.113 1.00 33.56 601 THR A O 1
ATOM 5085 N N . CYS A 1 602 ? -2.083 -6.070 -47.264 1.00 39.59 602 CYS A N 1
ATOM 5086 C CA . CYS A 1 602 ? -0.760 -5.885 -47.838 1.00 39.59 602 CYS A CA 1
ATOM 5087 C C . CYS A 1 602 ? -0.466 -7.027 -48.823 1.00 39.59 602 CYS A C 1
ATOM 5089 O O . CYS A 1 602 ? -0.548 -8.201 -48.475 1.00 39.59 602 CYS A O 1
ATOM 5091 N N . ALA A 1 603 ? -0.169 -6.691 -50.082 1.00 40.38 603 ALA A N 1
ATOM 5092 C CA . ALA A 1 603 ? 0.246 -7.657 -51.097 1.00 40.38 603 ALA A CA 1
ATOM 5093 C C . ALA A 1 603 ? 1.675 -8.138 -50.776 1.00 40.38 603 ALA A C 1
ATOM 5095 O O . ALA A 1 603 ? 2.659 -7.514 -51.166 1.00 40.38 603 ALA A O 1
ATOM 5096 N N . GLU A 1 604 ? 1.793 -9.200 -49.978 1.00 37.84 604 GLU A N 1
ATOM 5097 C CA . GLU A 1 604 ? 3.075 -9.708 -49.479 1.00 37.84 604 GLU A CA 1
ATOM 5098 C C . GLU A 1 604 ? 3.813 -10.562 -50.523 1.00 37.84 604 GLU A C 1
ATOM 5100 O O . GLU A 1 604 ? 3.367 -11.651 -50.892 1.00 37.84 604 GLU A O 1
ATOM 5105 N N . SER A 1 605 ? 4.999 -10.112 -50.944 1.00 44.28 605 SER A N 1
ATOM 5106 C CA . SER A 1 605 ? 5.986 -10.954 -51.629 1.00 44.28 605 SER A CA 1
ATOM 5107 C C . SER A 1 605 ? 6.629 -11.959 -50.654 1.00 44.28 605 SER A C 1
ATOM 5109 O O . SER A 1 605 ? 6.679 -11.739 -49.442 1.00 44.28 605 SER A O 1
ATOM 5111 N N . SER A 1 606 ? 7.152 -13.077 -51.167 1.00 39.31 606 SER A N 1
ATOM 5112 C CA . SER A 1 606 ? 7.762 -14.164 -50.375 1.00 39.31 606 SER A CA 1
ATOM 5113 C C . SER A 1 606 ? 8.942 -13.724 -49.491 1.00 39.31 606 SER A C 1
ATOM 5115 O O . SER A 1 606 ? 9.134 -14.277 -48.409 1.00 39.31 606 SER A O 1
ATOM 5117 N N . TYR A 1 607 ? 9.685 -12.690 -49.899 1.00 35.31 607 TYR A N 1
ATOM 5118 C CA . TYR A 1 607 ? 10.780 -12.098 -49.118 1.00 35.31 607 TYR A CA 1
ATOM 5119 C C . TYR A 1 607 ? 10.280 -11.378 -47.850 1.00 35.31 607 TYR A C 1
ATOM 5121 O O . TYR A 1 607 ? 10.906 -11.461 -46.794 1.00 35.31 607 TYR A O 1
ATOM 5129 N N . CYS A 1 608 ? 9.105 -10.740 -47.923 1.00 39.84 608 CYS A N 1
ATOM 5130 C CA . CYS A 1 608 ? 8.473 -10.059 -46.790 1.00 39.84 608 CYS A CA 1
ATOM 5131 C C . CYS A 1 608 ? 8.050 -11.055 -45.695 1.00 39.84 608 CYS A C 1
ATOM 5133 O O . CYS A 1 608 ? 8.233 -10.794 -44.508 1.00 39.84 608 CYS A O 1
ATOM 5135 N N . LYS A 1 609 ? 7.571 -12.244 -46.092 1.00 43.94 609 LYS A N 1
ATOM 5136 C CA . LYS A 1 609 ? 7.122 -13.298 -45.166 1.00 43.94 609 LYS A CA 1
ATOM 5137 C C . LYS A 1 609 ? 8.262 -13.904 -44.353 1.00 43.94 609 LYS A C 1
ATOM 5139 O O . LYS A 1 609 ? 8.112 -14.096 -43.151 1.00 43.94 609 LYS A O 1
ATOM 5144 N N . PHE A 1 610 ? 9.405 -14.174 -44.985 1.00 41.22 610 PHE A N 1
ATOM 5145 C CA . PHE A 1 610 ? 10.573 -14.727 -44.293 1.00 41.22 610 PHE A CA 1
ATOM 5146 C C . PHE A 1 610 ? 11.174 -13.723 -43.299 1.00 41.22 610 PHE A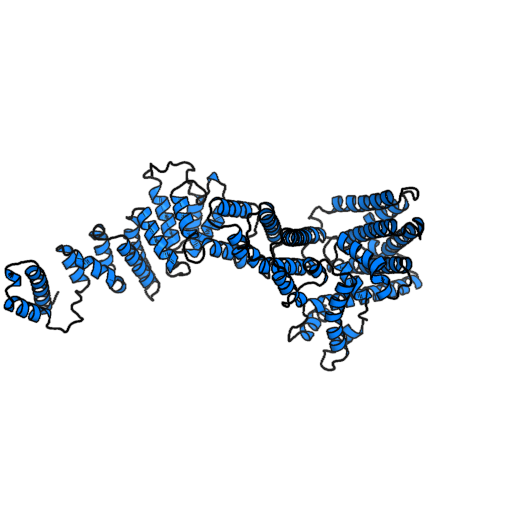 C 1
ATOM 5148 O O . PHE A 1 610 ? 11.447 -14.072 -42.154 1.00 41.22 610 PHE A O 1
ATOM 5155 N N . TYR A 1 611 ? 11.319 -12.456 -43.699 1.00 49.31 611 TYR A N 1
ATOM 5156 C CA . TYR A 1 611 ? 11.845 -11.412 -42.815 1.00 49.31 611 TYR A CA 1
ATOM 5157 C C . TYR A 1 611 ? 10.895 -11.113 -41.643 1.00 49.31 611 TYR A C 1
ATOM 5159 O O . TYR A 1 611 ? 11.338 -10.981 -40.502 1.00 49.31 611 TYR A O 1
ATOM 5167 N N . ALA A 1 612 ? 9.581 -11.091 -41.898 1.00 58.53 612 ALA A N 1
ATOM 5168 C CA . ALA A 1 612 ? 8.569 -10.973 -40.852 1.00 58.53 612 ALA A CA 1
ATOM 5169 C C . ALA A 1 612 ? 8.604 -12.160 -39.877 1.00 58.53 612 ALA A C 1
ATOM 5171 O O . ALA A 1 612 ? 8.519 -11.946 -38.672 1.00 58.53 612 ALA A O 1
ATOM 5172 N N . PHE A 1 613 ? 8.785 -13.387 -40.377 1.00 52.66 613 PHE A N 1
ATOM 5173 C CA . PHE A 1 613 ? 8.912 -14.593 -39.557 1.00 52.66 613 PHE A CA 1
ATOM 5174 C C . PHE A 1 613 ? 10.140 -14.548 -38.631 1.00 52.66 613 PHE A C 1
ATOM 5176 O O . PHE A 1 613 ? 10.007 -14.776 -37.433 1.00 52.66 613 PHE A O 1
ATOM 5183 N N . VAL A 1 614 ? 11.316 -14.171 -39.146 1.00 57.94 614 VAL A N 1
ATOM 5184 C CA . VAL A 1 614 ? 12.558 -14.079 -38.349 1.00 57.94 614 VAL A CA 1
ATOM 5185 C C . VAL A 1 614 ? 12.464 -13.005 -37.257 1.00 57.94 614 VAL A C 1
ATOM 5187 O O . VAL A 1 614 ? 12.901 -13.221 -36.124 1.00 57.94 614 VAL A O 1
ATOM 5190 N N . ILE A 1 615 ? 11.867 -11.848 -37.566 1.00 66.31 615 ILE A N 1
ATOM 5191 C CA . ILE A 1 615 ? 11.583 -10.810 -36.562 1.00 66.31 615 ILE A CA 1
ATOM 5192 C C . ILE A 1 615 ? 10.624 -11.355 -35.499 1.00 66.31 615 ILE A C 1
ATOM 5194 O O . ILE A 1 615 ? 10.840 -11.153 -34.302 1.00 66.31 615 ILE A O 1
ATOM 5198 N N . ASP A 1 616 ? 9.589 -12.079 -35.922 1.00 77.50 616 ASP A N 1
ATOM 5199 C CA . ASP A 1 616 ? 8.590 -12.632 -35.018 1.00 77.50 616 ASP A CA 1
ATOM 5200 C C . ASP A 1 616 ? 9.185 -13.666 -34.047 1.00 77.50 616 ASP A C 1
ATOM 5202 O O . ASP A 1 616 ? 8.891 -13.618 -32.846 1.00 77.50 616 ASP A O 1
ATOM 5206 N N . GLU A 1 617 ? 10.080 -14.534 -34.528 1.00 81.44 617 GLU A N 1
ATOM 5207 C CA . GLU A 1 617 ? 10.836 -15.484 -33.705 1.00 81.44 617 GLU A CA 1
ATOM 5208 C C . GLU A 1 617 ? 11.747 -14.769 -32.701 1.00 81.44 617 GLU A C 1
ATOM 5210 O O . GLU A 1 617 ? 11.723 -15.095 -31.510 1.00 81.44 617 GLU A O 1
ATOM 5215 N N . LYS A 1 618 ? 12.497 -13.746 -33.137 1.00 86.12 618 LYS A N 1
ATOM 5216 C CA . LYS A 1 618 ? 13.388 -12.971 -32.258 1.00 86.12 618 LYS A CA 1
ATOM 5217 C C . LYS A 1 618 ? 12.613 -12.271 -31.137 1.00 86.12 618 LYS A C 1
ATOM 5219 O O . LYS A 1 618 ? 13.000 -12.369 -29.970 1.00 86.12 618 LYS A O 1
ATOM 5224 N N . ILE A 1 619 ? 11.510 -11.585 -31.458 1.00 85.94 619 ILE A N 1
ATOM 5225 C CA . ILE A 1 619 ? 10.676 -10.902 -30.452 1.00 85.94 619 ILE A CA 1
ATOM 5226 C C . ILE A 1 619 ? 10.088 -11.927 -29.475 1.00 85.94 619 ILE A C 1
ATOM 5228 O O . ILE A 1 619 ? 10.037 -11.683 -28.267 1.00 85.94 619 ILE A O 1
ATOM 5232 N N . THR A 1 620 ? 9.672 -13.091 -29.976 1.00 87.00 620 THR A N 1
ATOM 5233 C CA . THR A 1 620 ? 9.144 -14.176 -29.143 1.00 87.00 620 THR A CA 1
ATOM 5234 C C . THR A 1 620 ? 10.207 -14.713 -28.192 1.00 87.00 620 THR A C 1
ATOM 5236 O O . THR A 1 620 ? 9.955 -14.755 -26.991 1.00 87.00 620 THR A O 1
ATOM 5239 N N . ALA A 1 621 ? 11.411 -15.025 -28.674 1.00 87.12 621 ALA A N 1
ATOM 5240 C CA . ALA A 1 621 ? 12.520 -15.465 -27.828 1.00 87.12 621 ALA A CA 1
ATOM 5241 C C . ALA A 1 621 ? 12.872 -14.420 -26.754 1.00 87.12 621 ALA A C 1
ATOM 5243 O O . ALA A 1 621 ? 13.003 -14.758 -25.577 1.00 87.12 621 ALA A O 1
ATOM 5244 N N . ASN A 1 622 ? 12.938 -13.137 -27.125 1.00 91.25 622 ASN A N 1
ATOM 5245 C CA . ASN A 1 622 ? 13.172 -12.044 -26.180 1.00 91.25 622 ASN A CA 1
ATOM 5246 C C . ASN A 1 622 ? 12.086 -11.963 -25.095 1.00 91.25 622 ASN A C 1
ATOM 5248 O O . ASN A 1 622 ? 12.399 -11.745 -23.920 1.00 91.25 622 ASN A O 1
ATOM 5252 N N . TYR A 1 623 ? 10.820 -12.167 -25.464 1.00 90.25 623 TYR A N 1
ATOM 5253 C CA . TYR A 1 623 ? 9.713 -12.197 -24.513 1.00 90.25 623 TYR A CA 1
ATOM 5254 C C . TYR A 1 623 ? 9.756 -13.424 -23.590 1.00 90.25 623 TYR A C 1
ATOM 5256 O O . TYR A 1 623 ? 9.519 -13.285 -22.389 1.00 90.25 623 TYR A O 1
ATOM 5264 N N . GLN A 1 624 ? 10.136 -14.603 -24.094 1.00 88.62 624 GLN A N 1
ATOM 5265 C CA . GLN A 1 624 ? 10.318 -15.790 -23.249 1.00 88.62 624 GLN A CA 1
ATOM 5266 C C . GLN A 1 624 ? 11.451 -15.600 -22.232 1.00 88.62 624 GLN A C 1
ATOM 5268 O O . GLN A 1 624 ? 11.306 -15.952 -21.056 1.00 88.62 624 GLN A O 1
ATOM 5273 N N . THR A 1 625 ? 12.550 -14.961 -22.641 1.00 91.69 625 THR A N 1
ATOM 5274 C CA . THR A 1 625 ? 13.633 -14.593 -21.722 1.00 91.69 625 THR A CA 1
ATOM 5275 C C . THR A 1 625 ? 13.151 -13.601 -20.661 1.00 91.69 625 THR A C 1
ATOM 5277 O O . THR A 1 625 ? 13.462 -13.761 -19.480 1.00 91.69 625 THR A O 1
ATOM 5280 N N . TYR A 1 626 ? 12.339 -12.611 -21.047 1.00 91.69 626 TYR A N 1
ATOM 5281 C CA . TYR A 1 626 ? 11.699 -11.686 -20.107 1.00 91.69 626 TYR A CA 1
ATOM 5282 C C . TYR A 1 626 ? 10.841 -12.423 -19.066 1.00 91.69 626 TYR A C 1
ATOM 5284 O O . TYR A 1 626 ? 11.009 -12.196 -17.864 1.00 91.69 626 TYR A O 1
ATOM 5292 N N . LEU A 1 627 ? 9.954 -13.323 -19.508 1.00 89.19 627 LEU A N 1
ATOM 5293 C CA . LEU A 1 627 ? 9.097 -14.110 -18.618 1.00 89.19 627 LEU A CA 1
ATOM 5294 C C . LEU A 1 627 ? 9.927 -14.967 -17.660 1.00 89.19 627 LEU A C 1
ATOM 5296 O O . LEU A 1 627 ? 9.639 -15.014 -16.464 1.00 89.19 627 LEU A O 1
ATOM 5300 N N . PHE A 1 628 ? 10.998 -15.583 -18.160 1.00 90.38 628 PHE A N 1
ATOM 5301 C CA . PHE A 1 628 ? 11.908 -16.361 -17.333 1.00 90.38 628 PHE A CA 1
ATOM 5302 C C . PHE A 1 628 ? 12.560 -15.511 -16.236 1.00 90.38 628 PHE A C 1
ATOM 5304 O O . PHE A 1 628 ? 12.479 -15.870 -15.060 1.00 90.38 628 PHE A O 1
ATOM 5311 N N . ILE A 1 629 ? 13.165 -14.370 -16.593 1.00 91.06 629 ILE A N 1
ATOM 5312 C CA . ILE A 1 629 ? 13.811 -13.469 -15.625 1.00 91.06 629 ILE A CA 1
ATOM 5313 C C . ILE A 1 629 ? 12.795 -13.017 -14.568 1.00 91.06 629 ILE A C 1
ATOM 5315 O O . ILE A 1 629 ? 13.067 -13.122 -13.369 1.00 91.06 629 ILE A O 1
ATOM 5319 N N . ARG A 1 630 ? 11.601 -12.591 -15.000 1.00 88.19 630 ARG A N 1
ATOM 5320 C CA . ARG A 1 630 ? 10.507 -12.159 -14.119 1.00 88.19 630 ARG A CA 1
ATOM 5321 C C . ARG A 1 630 ? 10.164 -13.221 -13.072 1.00 88.19 630 ARG A C 1
ATOM 5323 O O . ARG A 1 630 ? 10.116 -12.927 -11.876 1.00 88.19 630 ARG A O 1
ATOM 5330 N N . GLU A 1 631 ? 9.964 -14.463 -13.503 1.00 85.75 631 GLU A N 1
ATOM 5331 C CA . GLU A 1 631 ? 9.610 -15.560 -12.602 1.00 85.75 631 GLU A CA 1
ATOM 5332 C C . GLU A 1 631 ? 10.788 -16.013 -11.722 1.00 85.75 631 GLU A C 1
ATOM 5334 O O . GLU A 1 631 ? 10.601 -16.377 -10.555 1.00 85.75 631 GLU A O 1
ATOM 5339 N N . CYS A 1 632 ? 12.029 -15.910 -12.211 1.00 85.81 632 CYS A N 1
ATOM 5340 C CA . CYS A 1 632 ? 13.226 -16.098 -11.390 1.00 85.81 632 CYS A CA 1
ATOM 5341 C C . CYS A 1 632 ? 13.288 -15.137 -10.210 1.00 85.81 632 CYS A C 1
ATOM 5343 O O . CYS A 1 632 ? 13.535 -15.565 -9.078 1.00 85.81 632 CYS A O 1
ATOM 5345 N N . ILE A 1 633 ? 13.013 -13.860 -10.451 1.00 82.81 633 ILE A N 1
ATOM 5346 C CA . ILE A 1 633 ? 13.052 -12.841 -9.406 1.00 82.81 633 ILE A CA 1
ATOM 5347 C C . ILE A 1 633 ? 11.897 -13.020 -8.410 1.00 82.81 633 ILE A C 1
ATOM 5349 O O . ILE A 1 633 ? 12.091 -12.835 -7.208 1.00 82.81 633 ILE A O 1
ATOM 5353 N N . ASN A 1 634 ? 10.719 -13.448 -8.874 1.00 76.06 634 ASN A N 1
ATOM 5354 C CA . ASN A 1 634 ? 9.549 -13.668 -8.018 1.00 76.06 634 ASN A CA 1
ATOM 5355 C C . ASN A 1 634 ? 9.703 -14.844 -7.037 1.00 76.06 634 ASN A C 1
ATOM 5357 O O . ASN A 1 634 ? 9.037 -14.872 -5.996 1.00 76.06 634 ASN A O 1
ATOM 5361 N N . HIS A 1 635 ? 10.535 -15.842 -7.353 1.00 67.19 635 HIS A N 1
ATOM 5362 C CA . HIS A 1 635 ? 10.475 -17.143 -6.680 1.00 67.19 635 HIS A CA 1
ATOM 5363 C C . HIS A 1 635 ? 11.803 -17.690 -6.141 1.00 67.19 635 HIS A C 1
ATOM 5365 O O . HIS A 1 635 ? 11.813 -18.828 -5.674 1.00 67.19 635 HIS A O 1
ATOM 5371 N N . ALA A 1 636 ? 12.873 -16.890 -6.112 1.00 53.78 636 ALA A N 1
ATOM 5372 C CA . ALA A 1 636 ? 14.281 -17.283 -5.942 1.00 53.78 636 ALA A CA 1
ATOM 5373 C C . ALA A 1 636 ? 14.671 -18.355 -4.881 1.00 53.78 636 ALA A C 1
ATOM 5375 O O . ALA A 1 636 ? 15.803 -18.828 -4.942 1.00 53.78 636 ALA A O 1
ATOM 5376 N N . ARG A 1 637 ? 13.817 -18.790 -3.930 1.00 52.31 637 ARG A N 1
ATOM 5377 C CA . ARG A 1 637 ? 14.134 -19.836 -2.919 1.00 52.31 637 ARG A CA 1
ATOM 5378 C C . ARG A 1 637 ? 12.963 -20.709 -2.415 1.00 52.31 637 ARG A C 1
ATOM 5380 O O . ARG A 1 637 ? 13.000 -21.185 -1.283 1.00 52.31 637 ARG A O 1
ATOM 5387 N N . THR A 1 638 ? 11.903 -20.936 -3.191 1.00 56.16 638 THR A N 1
ATOM 5388 C CA . THR A 1 638 ? 10.806 -21.826 -2.726 1.00 56.16 638 THR A CA 1
ATOM 5389 C C . THR A 1 638 ? 11.130 -23.313 -2.944 1.00 56.16 638 THR A C 1
ATOM 5391 O O . THR A 1 638 ? 11.715 -23.668 -3.959 1.00 56.16 638 THR A O 1
ATOM 5394 N N . HIS A 1 639 ? 10.764 -24.204 -2.010 1.00 49.84 639 HIS A N 1
ATOM 5395 C CA . HIS A 1 639 ? 11.050 -25.651 -2.122 1.00 49.84 639 HIS A CA 1
ATOM 5396 C C . HIS A 1 639 ? 10.370 -26.335 -3.336 1.00 49.84 639 HIS A C 1
ATOM 5398 O O . HIS A 1 639 ? 10.864 -27.359 -3.792 1.00 49.84 639 HIS A O 1
ATOM 5404 N N . ASN A 1 640 ? 9.344 -25.716 -3.947 1.00 58.50 640 ASN A N 1
ATOM 5405 C CA . ASN A 1 640 ? 8.661 -26.194 -5.168 1.00 58.50 640 ASN A CA 1
ATOM 5406 C C . ASN A 1 640 ? 8.893 -25.269 -6.379 1.00 58.50 640 ASN A C 1
ATOM 5408 O O . ASN A 1 640 ? 8.005 -25.029 -7.199 1.00 58.50 640 ASN A O 1
ATOM 5412 N N . TYR A 1 641 ? 10.084 -24.684 -6.465 1.00 69.56 641 TYR A N 1
ATOM 5413 C CA . TYR A 1 641 ? 10.411 -23.667 -7.460 1.00 69.56 641 TYR A CA 1
ATOM 5414 C C . TYR A 1 641 ? 10.199 -24.123 -8.919 1.00 69.56 641 TYR A C 1
ATOM 5416 O O . TYR A 1 641 ? 9.606 -23.395 -9.713 1.00 69.56 641 TYR A O 1
ATOM 5424 N N . SER A 1 642 ? 10.625 -25.341 -9.271 1.00 66.94 642 SER A N 1
ATOM 5425 C CA . SER A 1 642 ? 10.492 -25.895 -10.628 1.00 66.94 642 SER A CA 1
ATOM 5426 C C . SER A 1 642 ? 9.037 -26.132 -11.042 1.00 66.94 642 SER A C 1
ATOM 5428 O O . SER A 1 642 ? 8.680 -25.864 -12.185 1.00 66.94 642 SER A O 1
ATOM 5430 N N . GLU A 1 643 ? 8.179 -26.584 -10.125 1.00 70.56 643 GLU A N 1
ATOM 5431 C CA . GLU A 1 643 ? 6.745 -26.770 -10.391 1.00 70.56 643 GLU A CA 1
ATOM 5432 C C . GLU A 1 643 ? 6.034 -25.436 -10.631 1.00 70.56 643 GLU A C 1
ATOM 5434 O O . GLU A 1 643 ? 5.165 -25.343 -11.497 1.00 70.56 643 GLU A O 1
ATOM 5439 N N . ARG A 1 644 ? 6.409 -24.386 -9.888 1.00 71.00 644 ARG A N 1
ATOM 5440 C CA . ARG A 1 644 ? 5.850 -23.040 -10.077 1.00 71.00 644 ARG A CA 1
ATOM 5441 C C . ARG A 1 644 ? 6.253 -22.443 -11.416 1.00 71.00 644 ARG A C 1
ATOM 5443 O O . ARG A 1 644 ? 5.385 -21.933 -12.112 1.00 71.00 644 ARG A O 1
ATOM 5450 N N . LEU A 1 645 ? 7.525 -22.569 -11.796 1.00 75.94 645 LEU A N 1
ATOM 5451 C CA . LEU A 1 645 ? 7.981 -22.153 -13.121 1.00 75.94 645 LEU A CA 1
ATOM 5452 C C . LEU A 1 645 ? 7.286 -22.927 -14.238 1.00 75.94 645 LEU A C 1
ATOM 5454 O O . LEU A 1 645 ? 6.862 -22.320 -15.211 1.00 75.94 645 LEU A O 1
ATOM 5458 N N . LEU A 1 646 ? 7.126 -24.245 -14.093 1.00 75.56 646 LEU A N 1
ATOM 5459 C CA . LEU A 1 646 ? 6.402 -25.054 -15.073 1.00 75.56 646 LEU A CA 1
ATOM 5460 C C . LEU A 1 646 ? 4.956 -24.559 -15.237 1.00 75.56 646 LEU A C 1
ATOM 5462 O O . LEU A 1 646 ? 4.483 -24.427 -16.361 1.00 75.56 646 LEU A O 1
ATOM 5466 N N . ARG A 1 647 ? 4.270 -24.243 -14.130 1.00 75.25 647 ARG A N 1
ATOM 5467 C CA . ARG A 1 647 ? 2.912 -23.680 -14.165 1.00 75.25 647 ARG A CA 1
ATOM 5468 C C . ARG A 1 647 ? 2.861 -22.293 -14.799 1.00 75.25 647 ARG A C 1
ATOM 5470 O O . ARG A 1 647 ? 1.969 -22.039 -15.594 1.00 75.25 647 ARG A O 1
ATOM 5477 N N . ALA A 1 648 ? 3.802 -21.421 -14.450 1.00 71.56 648 ALA A N 1
ATOM 5478 C CA . ALA A 1 648 ? 3.814 -20.031 -14.894 1.00 71.56 648 ALA A CA 1
ATOM 5479 C C . ALA A 1 648 ? 4.285 -19.848 -16.346 1.00 71.56 648 ALA A C 1
ATOM 5481 O O . ALA A 1 648 ? 3.853 -18.902 -16.993 1.00 71.56 648 ALA A O 1
ATOM 5482 N N . LEU A 1 649 ? 5.174 -20.717 -16.840 1.00 75.56 649 LEU A N 1
ATOM 5483 C CA . LEU A 1 649 ? 5.838 -20.560 -18.141 1.00 75.56 649 LEU A CA 1
ATOM 5484 C C . LEU A 1 649 ? 5.380 -21.573 -19.196 1.00 75.56 649 LEU A C 1
ATOM 5486 O O . LEU A 1 649 ? 5.566 -21.327 -20.381 1.00 75.56 649 LEU A O 1
ATOM 5490 N N . CYS A 1 650 ? 4.833 -22.728 -18.797 1.00 71.62 650 CYS A N 1
ATOM 5491 C CA . CYS A 1 650 ? 4.565 -23.834 -19.728 1.00 71.62 650 CYS A CA 1
ATOM 5492 C C . CYS A 1 650 ? 3.143 -24.414 -19.653 1.00 71.62 650 CYS A C 1
ATOM 5494 O O . CYS A 1 650 ? 2.856 -25.354 -20.392 1.00 71.62 650 CYS A O 1
ATOM 5496 N N . LEU A 1 651 ? 2.289 -23.944 -18.735 1.00 56.88 651 LEU A N 1
ATOM 5497 C CA . LEU A 1 651 ? 0.915 -24.450 -18.556 1.00 56.88 651 LEU A CA 1
ATOM 5498 C C . LEU A 1 651 ? -0.158 -23.354 -18.669 1.00 56.88 651 LEU A C 1
ATOM 5500 O O . LEU A 1 651 ? -1.327 -23.628 -18.418 1.00 56.88 651 LEU A O 1
ATOM 5504 N N . THR A 1 652 ? 0.222 -22.129 -19.033 1.00 46.62 652 THR A N 1
ATOM 5505 C CA . THR A 1 652 ? -0.712 -21.069 -19.428 1.00 46.62 652 THR A CA 1
ATOM 5506 C C . THR A 1 652 ? -0.854 -21.067 -20.948 1.00 46.62 652 THR A C 1
ATOM 5508 O O . THR A 1 652 ? -0.209 -20.262 -21.619 1.00 46.62 652 THR A O 1
ATOM 5511 N N . GLU A 1 653 ? -1.655 -21.996 -21.465 1.00 31.67 653 GLU A N 1
ATOM 5512 C CA . GLU A 1 653 ? -2.321 -21.892 -22.772 1.00 31.67 653 GLU A CA 1
ATOM 5513 C C . GLU A 1 653 ? -3.813 -21.665 -22.539 1.00 31.67 653 GLU A C 1
ATOM 5515 O O . GLU A 1 653 ? -4.382 -22.385 -21.682 1.00 31.67 653 GLU A O 1
#

pLDDT: mean 80.65, std 15.0, range [29.61, 95.56]

Radius of gyration: 38.33 Å; chains: 1; bounding box: 74×59×132 Å